Protein AF-A0A552IQ07-F1 (afdb_monomer_lite)

Organism: NCBI:txid2486266

InterPro domains:
  IPR013424 PEP-CTERM protein-sorting domain [TIGR02595] (492-516)

pLDDT: mean 76.11, std 22.22, range [27.02, 98.38]

Foldseek 3Di:
DDDDDDDDDDDPPDDDDDDDDDDDDDDDDDDDDDDPDDPPPPPDPDAFADADFDDDDPPTAQQAEQAQKDWDDDPDPWIKMKGKVVSHKDWPQDPVVLVVVQVLQCPALQNCCVVVVHPGFAEAEDHGRLFHWYKHWNYKHKDDQPDFAPVVQCPPPQAHDNTDHQWTWIKTKIWIGGDCPDPPHPPPRDRLQQKFKWKWKWKLQPPPDDGRRTDTDIQDDPPDNQDSGNVVHHRDDSTIDIDIDIDNCRLAKMWMKMKMWIWGDPDRSYIYTYMIIIITMIMFIDDPFPDLPDDDDDPDPPDDQDWWFWWAAACLAVTWVVSQGETARRFCQKAFAHHTATASTHQHDLFRCRQLCDCGPRSTNPRPQSVRQWDFDQFKIKGKMAHQHADWFKKWKWKFKPPVLPSYSPDPVRTQGTDIDTDHHGMDIDMDGRRHGCQDASIKMKIKIFTQWPDSPDDNGHFTFHPVFDDPVCVVVVNGGGGIDMYMGGRHDDCVDPVVVVSPDPDDDPDDDDDD

Radius of gyration: 29.79 Å; chains: 1; bounding box: 75×78×84 Å

Structure (mmCIF, N/CA/C/O backbone):
data_AF-A0A552IQ07-F1
#
_entry.id   AF-A0A552IQ07-F1
#
loop_
_atom_site.group_PDB
_atom_site.id
_atom_site.type_symbol
_atom_site.label_atom_id
_atom_site.label_alt_id
_atom_site.label_comp_id
_atom_site.label_asym_id
_atom_site.label_entity_id
_atom_site.label_seq_id
_atom_site.pdbx_PDB_ins_code
_atom_site.Cartn_x
_atom_site.Cartn_y
_atom_site.Cartn_z
_atom_site.occupancy
_atom_site.B_iso_or_equiv
_atom_site.auth_seq_id
_atom_site.auth_comp_id
_atom_site.auth_asym_id
_atom_site.auth_atom_id
_atom_site.pdbx_PDB_model_num
ATOM 1 N N . MET A 1 1 ? 12.935 58.827 24.937 1.00 32.72 1 MET A N 1
ATOM 2 C CA . MET A 1 1 ? 11.536 58.660 25.375 1.00 32.72 1 MET A CA 1
ATOM 3 C C . MET A 1 1 ? 10.709 58.461 24.110 1.00 32.72 1 MET A C 1
ATOM 5 O O . MET A 1 1 ? 10.345 59.437 23.478 1.00 32.72 1 MET A O 1
ATOM 9 N N . CYS A 1 2 ? 10.569 57.216 23.646 1.00 27.61 2 CYS A N 1
ATOM 10 C CA . CYS A 1 2 ? 9.695 56.891 22.514 1.00 27.61 2 CYS A CA 1
ATOM 11 C C . CYS A 1 2 ? 8.330 56.528 23.091 1.00 27.61 2 CYS A C 1
ATOM 13 O O . CYS A 1 2 ? 8.239 55.606 23.900 1.00 27.61 2 CYS A O 1
ATOM 15 N N . ILE A 1 3 ? 7.301 57.284 22.721 1.00 29.83 3 ILE A N 1
ATOM 16 C CA . ILE A 1 3 ? 5.913 56.941 23.019 1.00 29.83 3 ILE A CA 1
ATOM 17 C C . ILE A 1 3 ? 5.473 56.007 21.893 1.00 29.83 3 ILE A C 1
ATOM 19 O O . ILE A 1 3 ? 5.335 56.437 20.752 1.00 29.83 3 ILE A O 1
ATOM 23 N N . LEU A 1 4 ? 5.318 54.721 22.203 1.00 30.72 4 LEU A N 1
ATOM 24 C CA . LEU A 1 4 ? 4.673 53.772 21.304 1.00 30.72 4 LEU A CA 1
ATOM 25 C C . LEU A 1 4 ? 3.163 54.031 21.407 1.00 30.72 4 LEU A C 1
ATOM 27 O O . LEU A 1 4 ? 2.550 53.707 22.423 1.00 30.72 4 LEU A O 1
ATOM 31 N N . ALA A 1 5 ? 2.574 54.683 20.407 1.00 28.98 5 ALA A N 1
ATOM 32 C CA . ALA A 1 5 ? 1.125 54.810 20.323 1.00 28.98 5 ALA A CA 1
ATOM 33 C C . ALA A 1 5 ? 0.562 53.484 19.794 1.00 28.98 5 ALA A C 1
ATOM 35 O O . ALA A 1 5 ? 0.696 53.181 18.613 1.00 28.98 5 ALA A O 1
ATOM 36 N N . VAL A 1 6 ? -0.022 52.677 20.680 1.00 35.34 6 VAL A N 1
ATOM 37 C CA . VAL A 1 6 ? -0.762 51.468 20.301 1.00 35.34 6 VAL A CA 1
ATOM 38 C C . VAL A 1 6 ? -2.246 51.814 20.316 1.00 35.34 6 VAL A C 1
ATOM 40 O O . VAL A 1 6 ? -2.806 52.115 21.369 1.00 35.34 6 VAL A O 1
ATOM 43 N N . THR A 1 7 ? -2.879 51.818 19.147 1.00 31.58 7 THR A N 1
ATOM 44 C CA . THR A 1 7 ? -4.328 51.999 19.018 1.00 31.58 7 THR A CA 1
ATOM 45 C C . THR A 1 7 ? -4.996 50.629 19.090 1.00 31.58 7 THR A C 1
ATOM 47 O O . THR A 1 7 ? -4.748 49.781 18.239 1.00 31.58 7 THR A O 1
ATOM 50 N N . PHE A 1 8 ? -5.840 50.407 20.098 1.00 34.91 8 PHE A N 1
ATOM 51 C CA . PHE A 1 8 ? -6.663 49.202 20.212 1.00 34.91 8 PHE A CA 1
ATOM 52 C C . PHE A 1 8 ? -8.088 49.512 19.744 1.00 34.91 8 PHE A C 1
ATOM 54 O O . PHE A 1 8 ? -8.695 50.472 20.216 1.00 34.91 8 PHE A O 1
ATOM 61 N N . LEU A 1 9 ? -8.636 48.689 18.850 1.00 32.34 9 LEU A N 1
ATOM 62 C CA . LEU A 1 9 ? -10.079 48.600 18.631 1.00 32.34 9 LEU A CA 1
ATOM 63 C C . LEU A 1 9 ? -10.600 47.501 19.562 1.00 32.34 9 LEU A C 1
ATOM 65 O O . LEU A 1 9 ? -10.247 46.337 19.397 1.00 32.34 9 LEU A O 1
ATOM 69 N N . ILE A 1 10 ? -11.371 47.885 20.579 1.00 37.16 10 ILE A N 1
ATOM 70 C CA . ILE A 1 10 ? -11.982 46.962 21.543 1.00 37.16 10 ILE A CA 1
ATOM 71 C C . ILE A 1 10 ? -13.468 46.858 21.196 1.00 37.16 10 ILE A C 1
ATOM 73 O O . ILE A 1 10 ? -14.165 47.874 21.193 1.00 37.16 10 ILE A O 1
ATOM 77 N N . ASP A 1 11 ? -13.942 45.646 20.908 1.00 35.28 11 ASP A N 1
ATOM 78 C CA . ASP A 1 11 ? -15.372 45.349 20.814 1.00 35.28 11 ASP A CA 1
ATOM 79 C C . ASP A 1 11 ? -16.001 45.352 22.220 1.00 35.28 11 ASP A C 1
ATOM 81 O O . ASP A 1 11 ? -15.389 44.932 23.206 1.00 35.28 11 ASP A O 1
ATOM 85 N N . LYS A 1 12 ? -17.214 45.889 22.341 1.00 35.22 12 LYS A N 1
ATOM 86 C CA . LYS A 1 12 ? -17.785 46.423 23.588 1.00 35.22 12 LYS A CA 1
ATOM 87 C C . LYS A 1 12 ? -18.258 45.357 24.594 1.00 35.22 12 LYS A C 1
ATOM 89 O O . LYS A 1 12 ? -18.809 45.732 25.627 1.00 35.22 12 LYS A O 1
ATOM 94 N N . GLU A 1 13 ? -18.034 44.064 24.341 1.00 43.75 13 GLU A N 1
ATOM 95 C CA . GLU A 1 13 ? -18.565 42.964 25.171 1.00 43.75 13 GLU A CA 1
ATOM 96 C C . GLU A 1 13 ? -17.527 42.040 25.841 1.00 43.75 13 GLU A C 1
ATOM 98 O O . GLU A 1 13 ? -17.899 41.161 26.621 1.00 43.75 13 GLU A O 1
ATOM 103 N N . SER A 1 14 ? -16.221 42.238 25.653 1.00 41.25 14 SER A N 1
ATOM 104 C CA . SER A 1 14 ? -15.216 41.415 26.349 1.00 41.25 14 SER A CA 1
ATOM 105 C C . SER A 1 14 ? -14.853 41.965 27.741 1.00 41.25 14 SER A C 1
ATOM 107 O O . SER A 1 14 ? -14.457 43.124 27.878 1.00 41.25 14 SER A O 1
ATOM 109 N N . LYS A 1 15 ? -14.955 41.121 28.783 1.00 39.09 15 LYS A N 1
ATOM 110 C CA . LYS A 1 15 ? -14.536 41.417 30.174 1.00 39.09 15 LYS A CA 1
ATOM 111 C C . LYS A 1 15 ? -13.058 41.861 30.250 1.00 39.09 15 LYS A C 1
ATOM 113 O O . LYS A 1 15 ? -12.244 41.354 29.480 1.00 39.09 15 LYS A O 1
ATOM 118 N N . PRO A 1 16 ? -12.674 42.743 31.197 1.00 37.66 16 PRO A N 1
ATOM 119 C CA . PRO A 1 16 ? -11.313 43.274 31.269 1.00 37.66 16 PRO A CA 1
ATOM 120 C C . PRO A 1 16 ? -10.296 42.195 31.668 1.00 37.66 16 PRO A C 1
ATOM 122 O O . PRO A 1 16 ? -10.476 41.502 32.669 1.00 37.66 16 PRO A O 1
ATOM 125 N N . MET A 1 17 ? -9.206 42.088 30.904 1.00 34.00 17 MET A N 1
ATOM 126 C CA . MET A 1 17 ? -8.051 41.239 31.206 1.00 34.00 17 MET A CA 1
ATOM 127 C C . MET A 1 17 ? -6.859 42.112 31.628 1.00 34.00 17 MET A C 1
ATOM 129 O O . MET A 1 17 ? -6.543 43.105 30.973 1.00 34.00 17 MET A O 1
ATOM 133 N N . THR A 1 18 ? -6.186 41.742 32.720 1.00 30.89 18 THR A N 1
ATOM 134 C CA . THR A 1 18 ? -4.970 42.412 33.208 1.00 30.89 18 THR A CA 1
ATOM 135 C C . THR A 1 18 ? -3.753 41.917 32.428 1.00 30.89 18 THR A C 1
ATOM 137 O O . THR A 1 18 ? -3.401 40.744 32.519 1.00 30.89 18 THR A O 1
ATOM 140 N N . ILE A 1 19 ? -3.081 42.805 31.692 1.00 32.03 19 ILE A N 1
ATOM 141 C CA . ILE A 1 19 ? -1.828 42.494 30.987 1.00 32.03 19 ILE A CA 1
ATOM 142 C C . ILE A 1 19 ? -0.646 42.902 31.875 1.00 32.03 19 ILE A C 1
ATOM 144 O O . ILE A 1 19 ? -0.497 44.075 32.215 1.00 32.03 19 ILE A O 1
ATOM 148 N N . ALA A 1 20 ? 0.219 41.950 32.228 1.00 27.59 20 ALA A N 1
ATOM 149 C CA . ALA A 1 20 ? 1.513 42.235 32.843 1.00 27.59 20 ALA A CA 1
ATOM 150 C C . ALA A 1 20 ? 2.586 42.354 31.750 1.00 27.59 20 ALA A C 1
ATOM 152 O O . ALA A 1 20 ? 2.788 41.418 30.979 1.00 27.59 20 ALA A O 1
ATOM 153 N N . TYR A 1 21 ? 3.301 43.480 31.687 1.00 35.28 21 TYR A N 1
ATOM 154 C CA . TYR A 1 21 ? 4.472 43.633 30.819 1.00 35.28 21 TYR A CA 1
ATOM 155 C C . TYR A 1 21 ? 5.764 43.609 31.646 1.00 35.28 21 TYR A C 1
ATOM 157 O O . TYR A 1 21 ? 5.834 44.161 32.743 1.00 35.28 21 TYR A O 1
ATOM 165 N N . LYS A 1 22 ? 6.811 42.975 31.106 1.00 27.02 22 LYS A N 1
ATOM 166 C CA . LYS A 1 22 ? 8.161 42.945 31.686 1.00 27.02 22 LYS A CA 1
ATOM 167 C C . LYS A 1 22 ? 9.084 43.781 30.800 1.00 27.02 22 LYS A C 1
ATOM 169 O O . LYS A 1 22 ? 9.313 43.444 29.643 1.00 27.02 22 LYS A O 1
ATOM 174 N N . THR A 1 23 ? 9.588 44.897 31.319 1.00 29.31 23 THR A N 1
ATOM 175 C CA . THR A 1 23 ? 10.408 45.849 30.555 1.00 29.31 23 THR A CA 1
ATOM 176 C C . THR A 1 23 ? 11.809 45.284 30.297 1.00 29.31 23 THR A C 1
ATOM 178 O O . THR A 1 23 ? 12.608 45.154 31.224 1.00 29.31 23 THR A O 1
ATOM 181 N N . LEU A 1 24 ? 12.145 44.979 29.042 1.00 28.70 24 LEU A N 1
ATOM 182 C CA . LEU A 1 24 ? 13.515 44.665 28.619 1.00 28.70 24 LEU A CA 1
ATOM 183 C C . LEU A 1 24 ? 14.276 45.972 28.340 1.00 28.70 24 LEU A C 1
ATOM 185 O O . LEU A 1 24 ? 13.988 46.680 27.379 1.00 28.70 24 LEU A O 1
ATOM 189 N N . LYS A 1 25 ? 15.258 46.312 29.185 1.00 31.80 25 LYS A N 1
ATOM 190 C CA . LYS A 1 25 ? 16.217 47.401 28.926 1.00 31.80 25 LYS A CA 1
ATOM 191 C C . LYS A 1 25 ? 17.410 46.856 28.138 1.00 31.80 25 LYS A C 1
ATOM 193 O O . LYS A 1 25 ? 18.307 46.271 28.736 1.00 31.80 25 LYS A O 1
ATOM 198 N N . LYS A 1 26 ? 17.468 47.112 26.831 1.00 33.06 26 LYS A N 1
ATOM 199 C CA . LYS A 1 26 ? 18.729 47.189 26.074 1.00 33.06 26 LYS A CA 1
ATOM 200 C C . LYS A 1 26 ? 18.587 48.215 24.950 1.00 33.06 26 LYS A C 1
ATOM 202 O O . LYS A 1 26 ? 17.595 48.234 24.234 1.00 33.06 26 LYS A O 1
ATOM 207 N N . SER A 1 27 ? 19.562 49.113 24.876 1.00 37.22 27 SER A N 1
ATOM 208 C CA . SER A 1 27 ? 19.658 50.238 23.946 1.00 37.22 27 SER A CA 1
ATOM 209 C C . SER A 1 27 ? 20.034 49.772 22.538 1.00 37.22 27 SER A C 1
ATOM 211 O O . SER A 1 27 ? 21.101 49.185 22.371 1.00 37.22 27 SER A O 1
ATOM 213 N N . LEU A 1 28 ? 19.208 50.088 21.540 1.00 36.91 28 LEU A N 1
ATOM 214 C CA . LEU A 1 28 ? 19.506 49.942 20.110 1.00 36.91 28 LEU A CA 1
ATOM 215 C C . LEU A 1 28 ? 19.102 51.234 19.362 1.00 36.91 28 LEU A C 1
ATOM 217 O O . LEU A 1 28 ? 18.222 51.954 19.846 1.00 36.91 28 LEU A O 1
ATOM 221 N N . PRO A 1 29 ? 19.787 51.578 18.253 1.00 35.22 29 PRO A N 1
ATOM 222 C CA . PRO A 1 29 ? 19.726 52.892 17.615 1.00 35.22 29 PRO A CA 1
ATOM 223 C C . PRO A 1 29 ? 18.413 53.150 16.859 1.00 35.22 29 PRO A C 1
ATOM 225 O O . PRO A 1 29 ? 17.689 52.240 16.469 1.00 35.22 29 PRO A O 1
ATOM 228 N N . ILE A 1 30 ? 18.123 54.440 16.696 1.00 38.44 30 ILE A N 1
ATOM 229 C CA . ILE A 1 30 ? 16.862 55.025 16.233 1.00 38.44 30 ILE A CA 1
ATOM 230 C C . ILE A 1 30 ? 16.618 54.698 14.751 1.00 38.44 30 ILE A C 1
ATOM 232 O O . ILE A 1 30 ? 17.339 55.180 13.883 1.00 38.44 30 ILE A O 1
ATOM 236 N N . GLY A 1 31 ? 15.559 53.938 14.472 1.00 34.62 31 GLY A N 1
ATOM 237 C CA . GLY A 1 31 ? 14.971 53.752 13.145 1.00 34.62 31 GLY A CA 1
ATOM 238 C C . GLY A 1 31 ? 13.458 53.585 13.289 1.00 34.62 31 GLY A C 1
ATOM 239 O O . GLY A 1 31 ? 12.999 52.818 14.134 1.00 34.62 31 GLY A O 1
ATOM 240 N N . VAL A 1 32 ? 12.673 54.349 12.527 1.00 34.47 32 VAL A N 1
ATOM 241 C CA . VAL A 1 32 ? 11.205 54.280 12.560 1.00 34.47 32 VAL A CA 1
ATOM 242 C C . VAL A 1 32 ? 10.762 53.081 11.722 1.00 34.47 32 VAL A C 1
ATOM 244 O O . VAL A 1 32 ? 10.763 53.152 10.499 1.00 34.47 32 VAL A O 1
ATOM 247 N N . PHE A 1 33 ? 10.374 51.987 12.374 1.00 32.91 33 PHE A N 1
ATOM 248 C CA . PHE A 1 33 ? 9.662 50.878 11.738 1.00 32.91 33 PHE A CA 1
ATOM 249 C C . PHE A 1 33 ? 8.182 50.967 12.127 1.00 32.91 33 PHE A C 1
ATOM 251 O O . PHE A 1 33 ? 7.841 50.807 13.297 1.00 32.91 33 PHE A O 1
ATOM 258 N N . SER A 1 34 ? 7.296 51.228 11.162 1.00 30.00 34 SER A N 1
ATOM 259 C CA . SER A 1 34 ? 5.874 50.898 11.321 1.00 30.00 34 SER A CA 1
ATOM 260 C C . SER A 1 34 ? 5.690 49.446 10.905 1.00 30.00 34 SER A C 1
ATOM 262 O O . SER A 1 34 ? 5.781 49.129 9.724 1.00 30.00 34 SER A O 1
ATOM 264 N N . ALA A 1 35 ? 5.461 48.564 11.875 1.00 29.75 35 ALA A N 1
ATOM 265 C CA . ALA A 1 35 ? 4.990 47.211 11.623 1.00 29.75 35 ALA A CA 1
ATOM 266 C C . ALA A 1 35 ? 3.492 47.172 11.944 1.00 29.75 35 ALA A C 1
ATOM 268 O O . ALA A 1 35 ? 3.100 47.287 13.106 1.00 29.75 35 ALA A O 1
ATOM 269 N N . THR A 1 36 ? 2.651 47.034 10.921 1.00 31.41 36 THR A N 1
ATOM 270 C CA . THR A 1 36 ? 1.227 46.746 11.115 1.00 31.41 36 THR A CA 1
ATOM 271 C C . THR A 1 36 ? 1.106 45.269 11.476 1.00 31.41 36 THR A C 1
ATOM 273 O O . THR A 1 36 ? 1.220 44.402 10.615 1.00 31.41 36 THR A O 1
ATOM 276 N N . PHE A 1 37 ? 0.932 44.977 12.764 1.00 29.58 37 PHE A N 1
ATOM 277 C CA . PHE A 1 37 ? 0.734 43.619 13.261 1.00 29.58 37 PHE A CA 1
ATOM 278 C C . PHE A 1 37 ? -0.769 43.319 13.286 1.00 29.58 37 PHE A C 1
ATOM 280 O O . PHE A 1 37 ? -1.488 43.773 14.176 1.00 29.58 37 PHE A O 1
ATOM 287 N N . LEU A 1 38 ? -1.260 42.598 12.277 1.00 27.11 38 LEU A N 1
ATOM 288 C CA . LEU A 1 38 ? -2.624 42.079 12.270 1.00 27.11 38 LEU A CA 1
ATOM 289 C C . LEU A 1 38 ? -2.636 40.774 13.076 1.00 27.11 38 LEU A C 1
ATOM 291 O O . LEU A 1 38 ? -2.239 39.728 12.571 1.00 27.11 38 LEU A O 1
ATOM 295 N N . VAL A 1 39 ? -3.079 40.825 14.333 1.00 31.03 39 VAL A N 1
ATOM 296 C CA . VAL A 1 39 ? -3.435 39.601 15.063 1.00 31.03 39 VAL A CA 1
ATOM 297 C C . VAL A 1 39 ? -4.875 39.272 14.705 1.00 31.03 39 VAL A C 1
ATOM 299 O O . VAL A 1 39 ? -5.807 39.830 15.278 1.00 31.03 39 VAL A O 1
ATOM 302 N N . ALA A 1 40 ? -5.066 38.366 13.750 1.00 27.92 40 ALA A N 1
ATOM 303 C CA . ALA A 1 40 ? -6.323 37.641 13.663 1.00 27.92 40 ALA A CA 1
ATOM 304 C C . ALA A 1 40 ? -6.370 36.686 14.865 1.00 27.92 40 ALA A C 1
ATOM 306 O O . ALA A 1 40 ? -5.793 35.602 14.833 1.00 27.92 40 ALA A O 1
ATOM 307 N N . LEU A 1 41 ? -7.006 37.107 15.960 1.00 31.27 41 LEU A N 1
ATOM 308 C CA . LEU A 1 41 ? -7.413 36.184 17.015 1.00 31.27 41 LEU A CA 1
ATOM 309 C C . LEU A 1 41 ? -8.599 35.393 16.465 1.00 31.27 41 LEU A C 1
ATOM 311 O O . LEU A 1 41 ? -9.749 35.801 16.610 1.00 31.27 41 LEU A O 1
ATOM 315 N N . THR A 1 42 ? -8.321 34.277 15.792 1.00 32.84 42 THR A N 1
ATOM 316 C CA . THR A 1 42 ? -9.354 33.273 15.568 1.00 32.84 42 THR A CA 1
ATOM 317 C C . THR A 1 42 ? -9.729 32.732 16.943 1.00 32.84 42 THR A C 1
ATOM 319 O O . THR A 1 42 ? -8.953 32.065 17.624 1.00 32.84 42 THR A O 1
ATOM 322 N N . SER A 1 43 ? -10.930 33.051 17.411 1.00 39.44 43 SER A N 1
ATOM 323 C CA . SER A 1 43 ? -11.529 32.337 18.529 1.00 39.44 43 SER A CA 1
ATOM 324 C C . SER A 1 43 ? -11.938 30.947 18.040 1.00 39.44 43 SER A C 1
ATOM 326 O O . SER A 1 43 ? -13.115 30.691 17.800 1.00 39.44 43 SER A O 1
ATOM 328 N N . GLN A 1 44 ? -10.975 30.052 17.839 1.00 34.91 44 GLN A N 1
ATOM 329 C CA . GLN A 1 44 ? -11.269 28.630 17.750 1.00 34.91 44 GLN A CA 1
ATOM 330 C C . GLN A 1 44 ? -10.790 27.950 19.029 1.00 34.91 44 GLN A C 1
ATOM 332 O O . GLN A 1 44 ? -9.590 27.776 19.218 1.00 34.91 44 GLN A O 1
ATOM 337 N N . PRO A 1 45 ? -11.694 27.493 19.906 1.00 39.38 45 PRO A N 1
ATOM 338 C CA . PRO A 1 45 ? -11.427 26.299 20.677 1.00 39.38 45 PRO A CA 1
ATOM 339 C C . PRO A 1 45 ? -11.727 25.088 19.777 1.00 39.38 45 PRO A C 1
ATOM 341 O O . PRO A 1 45 ? -12.734 24.412 19.972 1.00 39.38 45 PRO A O 1
ATOM 344 N N . SER A 1 46 ? -10.897 24.821 18.764 1.00 38.66 46 SER A N 1
ATOM 345 C CA . SER A 1 46 ? -10.967 23.551 18.032 1.00 38.66 46 SER A CA 1
ATOM 346 C C . SER A 1 46 ? -10.210 22.505 18.844 1.00 38.66 46 SER A C 1
ATOM 348 O O . SER A 1 46 ? -8.983 22.507 18.912 1.00 38.66 46 SER A O 1
ATOM 350 N N . SER A 1 47 ? -10.932 21.636 19.532 1.00 40.38 47 SER A N 1
ATOM 351 C CA . SER A 1 47 ? -10.359 20.388 20.045 1.00 40.38 47 SER A CA 1
ATOM 352 C C . SER A 1 47 ? -11.461 19.346 19.996 1.00 40.38 47 SER A C 1
ATOM 354 O O . SER A 1 47 ? -12.138 19.100 20.988 1.00 40.38 47 SER A O 1
ATOM 356 N N . ALA A 1 48 ? -11.761 18.907 18.775 1.00 50.41 48 ALA A N 1
ATOM 357 C CA . ALA A 1 48 ? -11.504 17.550 18.307 1.00 50.41 48 ALA A CA 1
ATOM 358 C C . ALA A 1 48 ? -11.045 16.504 19.324 1.00 50.41 48 ALA A C 1
ATOM 360 O O . ALA A 1 48 ? -10.238 16.819 20.202 1.00 50.41 48 ALA A O 1
ATOM 361 N N . PHE A 1 49 ? -11.387 15.234 19.084 1.00 48.12 49 PHE A N 1
ATOM 362 C CA . PHE A 1 49 ? -10.520 14.141 19.515 1.00 48.12 49 PHE A CA 1
ATOM 363 C C . PHE A 1 49 ? -9.080 14.433 19.075 1.00 48.12 49 PHE A C 1
ATOM 365 O O . PHE A 1 49 ? -8.787 14.543 17.881 1.00 48.12 49 PHE A O 1
ATOM 372 N N . THR A 1 50 ? -8.181 14.586 20.039 1.00 51.75 50 THR A N 1
ATOM 373 C CA . THR A 1 50 ? -6.751 14.714 19.787 1.00 51.75 50 THR A CA 1
ATOM 374 C C . THR A 1 50 ? -6.152 13.317 19.801 1.00 51.75 50 THR A C 1
ATOM 376 O O . THR A 1 50 ? -6.384 12.541 20.719 1.00 51.75 50 THR A O 1
ATOM 379 N N . VAL A 1 51 ? -5.370 12.951 18.791 1.00 49.53 51 VAL A N 1
ATOM 380 C CA . VAL A 1 51 ? -4.406 11.864 18.987 1.00 49.53 51 VAL A CA 1
ATOM 381 C C . VAL A 1 51 ? -3.205 12.536 19.637 1.00 49.53 51 VAL A C 1
ATOM 383 O O . VAL A 1 51 ? -2.455 13.248 18.968 1.00 49.53 51 VAL A O 1
ATOM 386 N N . GLU A 1 52 ? -3.092 12.446 20.963 1.00 46.62 52 GLU A N 1
ATOM 387 C CA . GLU A 1 52 ? -1.937 13.011 21.657 1.00 46.62 52 GLU A CA 1
ATOM 388 C C . GLU A 1 52 ? -0.757 12.066 21.479 1.00 46.62 52 GLU A C 1
ATOM 390 O O . GLU A 1 52 ? -0.619 11.053 22.164 1.00 46.62 52 GLU A O 1
ATOM 395 N N . PHE A 1 53 ? 0.118 12.434 20.550 1.00 45.66 53 PHE A N 1
ATOM 396 C CA . PHE A 1 53 ? 1.490 11.968 20.561 1.00 45.66 53 PHE A CA 1
ATOM 397 C C . PHE A 1 53 ? 2.249 12.855 21.572 1.00 45.66 53 PHE A C 1
ATOM 399 O O . PHE A 1 53 ? 2.218 14.082 21.438 1.00 45.66 53 PHE A O 1
ATOM 406 N N . PRO A 1 54 ? 2.915 12.292 22.596 1.00 36.59 54 PRO A N 1
ATOM 407 C CA . PRO A 1 54 ? 3.731 13.046 23.522 1.00 36.59 54 PRO A CA 1
ATOM 408 C C . PRO A 1 54 ? 4.768 13.856 22.742 1.00 36.59 54 PRO A C 1
ATOM 410 O O . PRO A 1 54 ? 5.563 13.339 21.955 1.00 36.59 54 PRO A O 1
ATOM 413 N N . VAL A 1 55 ? 4.743 15.160 22.983 1.00 34.56 55 VAL A N 1
ATOM 414 C CA . VAL A 1 55 ? 5.757 16.106 22.534 1.00 34.56 55 VAL A CA 1
ATOM 415 C C . VAL A 1 55 ? 7.012 15.949 23.396 1.00 34.56 55 VAL A C 1
ATOM 417 O O . VAL A 1 55 ? 6.999 16.361 24.548 1.00 34.56 55 VAL A O 1
ATOM 420 N N . ASN A 1 56 ? 8.064 15.384 22.784 1.00 34.81 56 ASN A N 1
ATOM 421 C CA . ASN A 1 56 ? 9.519 15.468 23.047 1.00 34.81 56 ASN A CA 1
ATOM 422 C C . ASN A 1 56 ? 10.082 15.316 24.495 1.00 34.81 56 ASN A C 1
ATOM 424 O O . ASN A 1 56 ? 9.510 15.824 25.453 1.00 34.81 56 ASN A O 1
ATOM 428 N N . PRO A 1 57 ? 11.287 14.715 24.679 1.00 44.28 57 PRO A N 1
ATOM 429 C CA . PRO A 1 57 ? 12.328 14.491 23.678 1.00 44.28 57 PRO A CA 1
ATOM 430 C C . PRO A 1 57 ? 12.460 13.012 23.276 1.00 44.28 57 PRO A C 1
ATOM 432 O O . PRO A 1 57 ? 13.483 12.388 23.536 1.00 44.28 57 PRO A O 1
ATOM 435 N N . VAL A 1 58 ? 11.427 12.438 22.659 1.00 39.22 58 VAL A N 1
ATOM 436 C CA . VAL A 1 58 ? 11.497 11.178 21.901 1.00 39.22 58 VAL A CA 1
ATOM 437 C C . VAL A 1 58 ? 10.549 11.339 20.705 1.00 39.22 58 VAL A C 1
ATOM 439 O O . VAL A 1 58 ? 9.468 11.905 20.900 1.00 39.22 58 VAL A O 1
ATOM 442 N N . PRO A 1 59 ? 10.897 10.914 19.476 1.00 39.72 59 PRO A N 1
ATOM 443 C CA . PRO A 1 59 ? 10.012 11.098 18.334 1.00 39.72 59 PRO A CA 1
ATOM 444 C C . PRO A 1 59 ? 8.755 10.209 18.459 1.00 39.72 59 PRO A C 1
ATOM 446 O O . PRO A 1 59 ? 8.803 9.014 18.217 1.00 39.72 59 PRO A O 1
ATOM 449 N N . ILE A 1 60 ? 7.652 10.840 18.878 1.00 39.47 60 ILE A N 1
ATOM 450 C CA . ILE A 1 60 ? 6.247 10.672 18.451 1.00 39.47 60 ILE A CA 1
ATOM 451 C C . ILE A 1 60 ? 5.552 9.310 18.723 1.00 39.47 60 ILE A C 1
ATOM 453 O O . ILE A 1 60 ? 5.212 8.548 17.829 1.00 39.47 60 ILE A O 1
ATOM 457 N N . GLY A 1 61 ? 5.203 9.099 19.996 1.00 44.97 61 GLY A N 1
ATOM 458 C CA . GLY A 1 61 ? 3.856 8.719 20.451 1.00 44.97 61 GLY A CA 1
ATOM 459 C C . GLY A 1 61 ? 3.283 7.329 20.362 1.00 44.97 61 GLY A C 1
ATOM 460 O O . GLY A 1 61 ? 2.072 7.192 20.272 1.00 44.97 61 GLY A O 1
ATOM 461 N N . ALA A 1 62 ? 4.116 6.342 20.654 1.00 52.56 62 ALA A N 1
ATOM 462 C CA . ALA A 1 62 ? 3.691 5.317 21.595 1.00 52.56 62 ALA A CA 1
ATOM 463 C C . ALA A 1 62 ? 4.214 5.658 23.003 1.00 52.56 62 ALA A C 1
ATOM 465 O O . ALA A 1 62 ? 5.388 6.005 23.144 1.00 52.56 62 ALA A O 1
ATOM 466 N N . PHE A 1 63 ? 3.384 5.560 24.046 1.00 56.56 63 PHE A N 1
ATOM 467 C CA . PHE A 1 63 ? 3.817 5.848 25.426 1.00 56.56 63 PHE A CA 1
ATOM 468 C C . PHE A 1 63 ? 4.905 4.888 25.923 1.00 56.56 63 PHE A C 1
ATOM 470 O O . PHE A 1 63 ? 5.738 5.287 26.735 1.00 56.56 63 PHE A O 1
ATOM 477 N N . ASN A 1 64 ? 4.910 3.647 25.427 1.00 69.56 64 ASN A N 1
ATOM 478 C CA . ASN A 1 64 ? 5.840 2.609 25.862 1.00 69.56 64 ASN A CA 1
ATOM 479 C C . ASN A 1 64 ? 6.796 2.170 24.749 1.00 69.56 64 ASN A C 1
ATOM 481 O O . ASN A 1 64 ? 8.002 2.093 24.985 1.00 69.56 64 ASN A O 1
ATOM 485 N N . LYS A 1 65 ? 6.287 1.867 23.545 1.00 79.31 65 LYS A N 1
ATOM 486 C CA . LYS A 1 65 ? 7.127 1.350 22.455 1.00 79.31 65 LYS A CA 1
ATOM 487 C C . LYS A 1 65 ? 6.627 1.734 21.070 1.00 79.31 65 LYS A C 1
ATOM 489 O O . LYS A 1 65 ? 5.530 1.343 20.672 1.00 79.31 65 LYS A O 1
ATOM 494 N N . TRP A 1 66 ? 7.486 2.428 20.331 1.00 85.19 66 TRP A N 1
ATOM 495 C CA . TRP A 1 66 ? 7.297 2.746 18.922 1.00 85.19 66 TRP A CA 1
ATOM 496 C C . TRP A 1 66 ? 8.491 2.245 18.120 1.00 85.19 66 TRP A C 1
ATOM 498 O O . TRP A 1 66 ? 9.632 2.580 18.439 1.00 85.19 66 TRP A O 1
ATOM 508 N N . VAL A 1 67 ? 8.226 1.413 17.116 1.00 84.12 67 VAL A N 1
ATOM 509 C CA . VAL A 1 67 ? 9.241 0.935 16.169 1.00 84.12 67 VAL A CA 1
ATOM 510 C C . VAL A 1 67 ? 8.595 0.954 14.786 1.00 84.12 67 VAL A C 1
ATOM 512 O O . VAL A 1 67 ? 7.858 0.025 14.461 1.00 84.12 67 VAL A O 1
ATOM 515 N N . PRO A 1 68 ? 8.791 2.021 13.994 1.00 79.56 68 PRO A N 1
ATOM 516 C CA . PRO A 1 68 ? 8.113 2.179 12.710 1.00 79.56 68 PRO A CA 1
ATOM 517 C C . PRO A 1 68 ? 8.625 1.214 11.644 1.00 79.56 68 PRO A C 1
ATOM 519 O O . PRO A 1 68 ? 7.955 1.036 10.637 1.00 79.56 68 PRO A O 1
ATOM 522 N N . GLN A 1 69 ? 9.796 0.614 11.863 1.00 86.31 69 GLN A N 1
ATOM 523 C CA . GLN A 1 69 ? 10.454 -0.250 10.902 1.00 86.31 69 GLN A CA 1
ATOM 524 C C . GLN A 1 69 ? 11.239 -1.357 11.609 1.00 86.31 69 GLN A C 1
ATOM 526 O O . GLN A 1 69 ? 11.964 -1.082 12.566 1.00 86.31 69 GLN A O 1
ATOM 531 N N . GLU A 1 70 ? 11.150 -2.583 11.104 1.00 90.88 70 GLU A N 1
ATOM 532 C CA . GLU A 1 70 ? 12.000 -3.707 11.505 1.00 90.88 70 GLU A CA 1
ATOM 533 C C . GLU A 1 70 ? 12.658 -4.343 10.279 1.00 90.88 70 GLU A C 1
ATOM 535 O O . GLU A 1 70 ? 11.994 -4.635 9.288 1.00 90.88 70 GLU A O 1
ATOM 540 N N . LEU A 1 71 ? 13.962 -4.604 10.363 1.00 87.75 71 LEU A N 1
ATOM 541 C CA . LEU A 1 71 ? 14.723 -5.265 9.302 1.00 87.75 71 LEU A CA 1
ATOM 542 C C . LEU A 1 71 ? 14.904 -6.750 9.617 1.00 87.75 71 LEU A C 1
ATOM 544 O O . LEU A 1 71 ? 15.149 -7.139 10.763 1.00 87.75 71 LEU A O 1
ATOM 548 N N . TYR A 1 72 ? 14.849 -7.591 8.591 1.00 88.19 72 TYR A N 1
ATOM 549 C CA . TYR A 1 72 ? 15.144 -9.015 8.706 1.00 88.19 72 TYR A CA 1
ATOM 550 C C . TYR A 1 72 ? 15.765 -9.568 7.429 1.00 88.19 72 TYR A C 1
ATOM 552 O O . TYR A 1 72 ? 15.800 -8.916 6.397 1.00 88.19 72 TYR A O 1
ATOM 560 N N . THR A 1 73 ? 16.307 -10.777 7.507 1.00 81.44 73 THR A N 1
ATOM 561 C CA . THR A 1 73 ? 16.872 -11.481 6.354 1.00 81.44 73 THR A CA 1
ATOM 562 C C . THR A 1 73 ? 16.247 -12.858 6.259 1.00 81.44 73 THR A C 1
ATOM 564 O O . THR A 1 73 ? 15.987 -13.508 7.276 1.00 81.44 73 THR A O 1
ATOM 567 N N . LEU A 1 74 ? 16.008 -13.300 5.031 1.00 76.50 74 LEU A N 1
ATOM 568 C CA . LEU A 1 74 ? 15.595 -14.660 4.709 1.00 76.50 74 LEU A CA 1
ATOM 569 C C . LEU A 1 74 ? 16.654 -15.243 3.776 1.00 76.50 74 LEU A C 1
ATOM 571 O O . LEU A 1 74 ? 17.117 -14.534 2.895 1.00 76.50 74 LEU A O 1
ATOM 575 N N . GLY A 1 75 ? 17.067 -16.493 4.028 1.00 59.28 75 GLY A N 1
ATOM 576 C CA . GLY A 1 75 ? 18.204 -17.200 3.408 1.00 59.28 75 GLY A CA 1
ATOM 577 C C . GLY A 1 75 ? 18.817 -16.584 2.136 1.00 59.28 75 GLY A C 1
ATOM 578 O O . GLY A 1 75 ? 18.157 -16.486 1.112 1.00 59.28 75 GLY A O 1
ATOM 579 N N . GLY A 1 76 ? 20.115 -16.260 2.180 1.00 53.91 76 GLY A N 1
ATOM 580 C CA . GLY A 1 76 ? 20.779 -15.461 1.139 1.00 53.91 76 GLY A CA 1
ATOM 581 C C . GLY A 1 76 ? 20.779 -13.976 1.509 1.00 53.91 76 GLY A C 1
ATOM 582 O O . GLY A 1 76 ? 20.175 -13.581 2.497 1.00 53.91 76 GLY A O 1
ATOM 583 N N . ASN A 1 77 ? 21.512 -13.139 0.776 1.00 55.12 77 ASN A N 1
ATOM 584 C CA . ASN A 1 77 ? 21.727 -11.721 1.111 1.00 55.12 77 ASN A CA 1
ATOM 585 C C . ASN A 1 77 ? 20.479 -10.823 0.910 1.00 55.12 77 ASN A C 1
ATOM 587 O O . ASN A 1 77 ? 20.632 -9.626 0.681 1.00 55.12 77 ASN A O 1
ATOM 591 N N . VAL A 1 78 ? 19.266 -11.382 0.951 1.00 61.94 78 VAL A N 1
ATOM 592 C CA . VAL A 1 78 ? 18.016 -10.655 0.712 1.00 61.94 78 VAL A CA 1
ATOM 593 C C . VAL A 1 78 ? 17.574 -9.991 2.011 1.00 61.94 78 VAL A C 1
ATOM 595 O O . VAL A 1 78 ? 17.228 -10.661 2.992 1.00 61.94 78 VAL A O 1
ATOM 598 N N . ASN A 1 79 ? 17.610 -8.660 2.019 1.00 76.00 79 ASN A N 1
ATOM 599 C CA . ASN A 1 79 ? 17.162 -7.860 3.146 1.00 76.00 79 ASN A CA 1
ATOM 600 C C . ASN A 1 79 ? 15.680 -7.557 2.984 1.00 76.00 79 ASN A C 1
ATOM 602 O O . ASN A 1 79 ? 15.241 -7.047 1.961 1.00 76.00 79 ASN A O 1
ATOM 606 N N . TRP A 1 80 ? 14.925 -7.837 4.028 1.00 85.38 80 TRP A N 1
ATOM 607 C CA . TRP A 1 80 ? 13.526 -7.501 4.143 1.00 85.38 80 TRP A CA 1
ATOM 608 C C . TRP A 1 80 ? 13.308 -6.431 5.199 1.00 85.38 80 TRP A C 1
ATOM 610 O O . TRP A 1 80 ? 14.073 -6.297 6.158 1.00 85.38 80 TRP A O 1
ATOM 620 N N . THR A 1 81 ? 12.227 -5.696 5.019 1.00 86.56 81 THR A N 1
ATOM 621 C CA . THR A 1 81 ? 11.792 -4.604 5.868 1.00 86.56 81 THR A CA 1
ATOM 622 C C . THR A 1 81 ? 10.313 -4.789 6.157 1.00 86.56 81 THR A C 1
ATOM 624 O O . THR A 1 81 ? 9.534 -5.108 5.265 1.00 86.56 81 THR A O 1
ATOM 627 N N . VAL A 1 82 ? 9.924 -4.620 7.414 1.00 92.00 82 VAL A N 1
ATOM 628 C CA . VAL A 1 82 ? 8.531 -4.422 7.810 1.00 92.00 82 VAL A CA 1
ATOM 629 C C . VAL A 1 82 ? 8.389 -2.963 8.183 1.00 92.00 82 VAL A C 1
ATOM 631 O O . VAL A 1 82 ? 9.053 -2.527 9.121 1.00 92.00 82 VAL A O 1
ATOM 634 N N . ASP A 1 83 ? 7.530 -2.239 7.484 1.00 83.31 83 ASP A N 1
ATOM 635 C CA . ASP A 1 83 ? 7.241 -0.834 7.732 1.00 83.31 83 ASP A CA 1
ATOM 636 C C . ASP A 1 83 ? 5.826 -0.689 8.284 1.00 83.31 83 ASP A C 1
ATOM 638 O O . ASP A 1 83 ? 4.878 -1.323 7.825 1.00 83.31 83 ASP A O 1
ATOM 642 N N . LEU A 1 84 ? 5.656 0.173 9.278 1.00 84.56 84 LEU A N 1
ATOM 643 C CA . LEU A 1 84 ? 4.336 0.661 9.641 1.00 84.56 84 LEU A CA 1
ATOM 644 C C . LEU A 1 84 ? 3.839 1.578 8.528 1.00 84.56 84 LEU A C 1
ATOM 646 O O . LEU A 1 84 ? 4.530 2.517 8.132 1.00 84.56 84 LEU A O 1
ATOM 650 N N . ASN A 1 85 ? 2.623 1.330 8.055 1.00 75.81 85 ASN A N 1
ATOM 651 C CA . ASN A 1 85 ? 2.024 2.096 6.977 1.00 75.81 85 ASN A CA 1
ATOM 652 C C . ASN A 1 85 ? 0.581 2.463 7.339 1.00 75.81 85 ASN A C 1
ATOM 654 O O . ASN A 1 85 ? -0.292 1.598 7.289 1.00 75.81 85 ASN A O 1
ATOM 658 N N . PRO A 1 86 ? 0.315 3.717 7.727 1.00 64.88 86 PRO A N 1
ATOM 659 C CA . PRO A 1 86 ? 1.266 4.822 7.875 1.00 64.88 86 PRO A CA 1
ATOM 660 C C . PRO A 1 86 ? 2.195 4.678 9.102 1.00 64.88 86 PRO A C 1
ATOM 662 O O . PRO A 1 86 ? 1.830 4.096 10.129 1.00 64.88 86 PRO A O 1
ATOM 665 N N . ALA A 1 87 ? 3.402 5.259 9.017 1.00 66.88 87 ALA A N 1
ATOM 666 C CA . ALA A 1 87 ? 4.417 5.214 10.086 1.00 66.88 87 ALA A CA 1
ATOM 667 C C . ALA A 1 87 ? 3.976 5.915 11.388 1.00 66.88 87 ALA A C 1
ATOM 669 O O . ALA A 1 87 ? 4.445 5.602 12.487 1.00 66.88 87 ALA A O 1
ATOM 670 N N . PHE A 1 88 ? 3.039 6.851 11.251 1.00 74.19 88 PHE A N 1
ATOM 671 C CA . PHE A 1 88 ? 2.302 7.502 12.329 1.00 74.19 88 PHE A CA 1
ATOM 672 C C . PHE A 1 88 ? 0.820 7.218 12.135 1.00 74.19 88 PHE A C 1
ATOM 674 O O . PHE A 1 88 ? 0.412 6.905 11.029 1.00 74.19 88 PHE A O 1
ATOM 681 N N . ILE A 1 89 ? 0.011 7.364 13.180 1.00 80.38 89 ILE A N 1
ATOM 682 C CA . ILE A 1 89 ? -1.423 7.058 13.130 1.00 80.38 89 ILE A CA 1
ATOM 683 C C . ILE A 1 89 ? -2.207 8.341 12.811 1.00 80.38 89 ILE A C 1
ATOM 685 O O . ILE A 1 89 ? -2.478 9.132 13.723 1.00 80.38 89 ILE A O 1
ATOM 689 N N . PRO A 1 90 ? -2.555 8.623 11.542 1.00 77.94 90 PRO A N 1
ATOM 690 C CA . PRO A 1 90 ? -3.368 9.775 11.220 1.00 77.94 90 PRO A CA 1
ATOM 691 C C . PRO A 1 90 ? -4.799 9.562 11.699 1.00 77.94 90 PRO A C 1
ATOM 693 O O . PRO A 1 90 ? -5.345 8.457 11.754 1.00 77.94 90 PRO A O 1
ATOM 696 N N . ARG A 1 91 ? -5.439 10.684 11.997 1.00 82.00 91 ARG A N 1
ATOM 697 C CA . ARG A 1 91 ? -6.873 10.733 12.217 1.00 82.00 91 ARG A CA 1
ATOM 698 C C . ARG A 1 91 ? -7.610 10.715 10.878 1.00 82.00 91 ARG A C 1
ATOM 700 O O . ARG A 1 91 ? -7.235 11.443 9.964 1.00 82.00 91 ARG A O 1
ATOM 707 N N . ILE A 1 92 ? -8.716 9.979 10.809 1.00 84.38 92 ILE A N 1
ATOM 708 C CA . ILE A 1 92 ? -9.623 9.986 9.657 1.00 84.38 92 ILE A CA 1
ATOM 709 C C . ILE A 1 92 ? -10.602 11.157 9.807 1.00 84.38 92 ILE A C 1
ATOM 711 O O . ILE A 1 92 ? -11.639 11.043 10.464 1.00 84.38 92 ILE A O 1
ATOM 715 N N . SER A 1 93 ? -10.248 12.310 9.240 1.00 81.44 93 SER A N 1
ATOM 716 C CA . SER A 1 93 ? -11.056 13.539 9.292 1.00 81.44 93 SER A CA 1
ATOM 717 C C . SER A 1 93 ? -11.663 13.938 7.947 1.00 81.44 93 SER A C 1
ATOM 719 O O . SER A 1 93 ? -12.624 14.709 7.930 1.00 81.44 93 SER A O 1
ATOM 721 N N . ALA A 1 94 ? -11.146 13.422 6.828 1.00 82.75 94 ALA A N 1
ATOM 722 C CA . ALA A 1 94 ? -11.685 13.730 5.512 1.00 82.75 94 ALA A CA 1
ATOM 723 C C . ALA A 1 94 ? -13.099 13.154 5.361 1.00 82.75 94 ALA A C 1
ATOM 725 O O . ALA A 1 94 ? -13.368 11.995 5.680 1.00 82.75 94 ALA A O 1
ATOM 726 N N . GLU A 1 95 ? -14.020 13.977 4.860 1.00 86.69 95 GLU A N 1
ATOM 727 C CA . GLU A 1 95 ? -15.417 13.580 4.678 1.00 86.69 95 GLU A CA 1
ATOM 728 C C . GLU A 1 95 ? -15.552 12.388 3.718 1.00 86.69 95 GLU A C 1
ATOM 730 O O . GLU A 1 95 ? -16.344 11.484 3.979 1.00 86.69 95 GLU A O 1
ATOM 735 N N . ALA A 1 96 ? -14.735 12.348 2.659 1.00 86.00 96 ALA A N 1
ATOM 736 C CA . ALA A 1 96 ? -14.712 11.254 1.692 1.00 86.00 96 ALA A CA 1
ATOM 737 C C . ALA A 1 96 ? -14.400 9.901 2.355 1.00 86.00 96 ALA A C 1
ATOM 739 O O . ALA A 1 96 ? -15.168 8.957 2.185 1.00 86.00 96 ALA A O 1
ATOM 740 N N . ASP A 1 97 ? -13.354 9.831 3.181 1.00 86.06 97 ASP A N 1
ATOM 741 C CA . ASP A 1 97 ? -12.931 8.591 3.847 1.00 86.06 97 ASP A CA 1
ATOM 742 C C . ASP A 1 97 ? -13.980 8.099 4.850 1.00 86.06 97 ASP A C 1
ATOM 744 O O . ASP A 1 97 ? -14.309 6.913 4.916 1.00 86.06 97 ASP A O 1
ATOM 748 N N . ARG A 1 98 ? -14.575 9.025 5.614 1.00 92.81 98 ARG A N 1
ATOM 749 C CA . ARG A 1 98 ? -15.641 8.696 6.573 1.00 92.81 98 ARG A CA 1
ATOM 750 C C . ARG A 1 98 ? -16.907 8.211 5.865 1.00 92.81 98 ARG A C 1
ATOM 752 O O . ARG A 1 98 ? -17.527 7.246 6.314 1.00 92.81 98 ARG A O 1
ATOM 759 N N . ASN A 1 99 ? -17.273 8.841 4.749 1.00 92.44 99 ASN A N 1
ATOM 760 C CA . ASN A 1 99 ? -18.396 8.412 3.919 1.00 92.44 99 ASN A CA 1
ATOM 761 C C . ASN A 1 99 ? -18.131 7.051 3.265 1.00 92.44 99 ASN A C 1
ATOM 763 O O . ASN A 1 99 ? -19.035 6.215 3.246 1.00 92.44 99 ASN A O 1
ATOM 767 N N . ALA A 1 100 ? -16.906 6.794 2.799 1.00 91.94 100 ALA A N 1
ATOM 768 C CA . ALA A 1 100 ? -16.502 5.501 2.254 1.00 91.94 100 ALA A CA 1
ATOM 769 C C . ALA A 1 100 ? -16.622 4.389 3.306 1.00 91.94 100 ALA A C 1
ATOM 771 O O . ALA A 1 100 ? -17.213 3.344 3.033 1.00 91.94 100 ALA A O 1
ATOM 772 N N . PHE A 1 101 ? -16.164 4.637 4.537 1.00 94.25 101 PHE A N 1
ATOM 773 C CA . PHE A 1 101 ? -16.320 3.694 5.645 1.00 94.25 101 PHE A CA 1
ATOM 774 C C . PHE A 1 101 ? -17.794 3.417 5.974 1.00 94.25 101 PHE A C 1
ATOM 776 O O . PHE A 1 101 ? -18.197 2.263 6.125 1.00 94.25 101 PHE A O 1
ATOM 783 N N . LYS A 1 102 ? -18.638 4.455 6.034 1.00 94.69 102 LYS A N 1
ATOM 784 C CA . LYS A 1 102 ? -20.080 4.270 6.255 1.00 94.69 102 LYS A CA 1
ATOM 785 C C . LYS A 1 102 ? -20.726 3.468 5.124 1.00 94.69 102 LYS A C 1
ATOM 787 O O . LYS A 1 102 ? -21.474 2.538 5.403 1.00 94.69 102 LYS A O 1
ATOM 792 N N . ALA A 1 103 ? -20.416 3.786 3.868 1.00 93.19 103 ALA A N 1
ATOM 793 C CA . ALA A 1 103 ? -20.922 3.044 2.716 1.00 93.19 103 ALA A CA 1
ATOM 794 C C . ALA A 1 103 ? -20.480 1.573 2.753 1.00 93.19 103 ALA A C 1
ATOM 796 O O . ALA A 1 103 ? -21.265 0.679 2.440 1.00 93.19 103 ALA A O 1
ATOM 797 N N . PHE A 1 104 ? -19.249 1.304 3.184 1.00 94.75 104 PHE A N 1
ATOM 798 C CA . PHE A 1 104 ? -18.755 -0.046 3.428 1.00 94.75 104 PHE A CA 1
ATOM 799 C C . PHE A 1 104 ? -19.587 -0.781 4.499 1.00 94.75 104 PHE A C 1
ATOM 801 O O . PHE A 1 104 ? -20.026 -1.910 4.265 1.00 94.75 104 PHE A O 1
ATOM 808 N N . LEU A 1 105 ? -19.888 -0.138 5.634 1.00 94.75 105 LEU A N 1
ATOM 809 C CA . LEU A 1 105 ? -20.731 -0.724 6.684 1.00 94.75 105 LEU A CA 1
ATOM 810 C C . LEU A 1 105 ? -22.176 -0.953 6.229 1.00 94.75 105 LEU A C 1
ATOM 812 O O . LEU A 1 105 ? -22.726 -2.028 6.482 1.00 94.75 105 LEU A O 1
ATOM 816 N N . ASP A 1 106 ? -22.774 0.005 5.521 1.00 91.56 106 ASP A N 1
ATOM 817 C CA . ASP A 1 106 ? -24.128 -0.111 4.969 1.00 91.56 106 ASP A CA 1
ATOM 818 C C . ASP A 1 106 ? -24.231 -1.298 3.987 1.00 91.56 106 ASP A C 1
ATOM 820 O O . ASP A 1 106 ? -25.249 -1.987 3.940 1.00 91.56 106 ASP A O 1
ATOM 824 N N . ASN A 1 107 ? -23.155 -1.593 3.248 1.00 89.44 107 ASN A N 1
ATOM 825 C CA . ASN A 1 107 ? -23.076 -2.717 2.309 1.00 89.44 107 ASN A CA 1
ATOM 826 C C . ASN A 1 107 ? -22.607 -4.043 2.933 1.00 89.44 107 ASN A C 1
ATOM 828 O O . ASN A 1 107 ? -22.567 -5.070 2.244 1.00 89.44 107 ASN A O 1
ATOM 832 N N . SER A 1 108 ? -22.259 -4.044 4.219 1.00 90.62 108 SER A N 1
ATOM 833 C CA . SER A 1 108 ? -21.848 -5.245 4.947 1.00 90.62 108 SER A CA 1
ATOM 834 C C . SER A 1 108 ? -23.035 -6.159 5.274 1.00 90.62 108 SER A C 1
ATOM 836 O O . SER A 1 108 ? -24.197 -5.794 5.095 1.00 90.62 108 SER A O 1
ATOM 838 N N . ILE A 1 109 ? -22.752 -7.339 5.838 1.00 86.62 109 ILE A N 1
ATOM 839 C CA . ILE A 1 109 ? -23.785 -8.257 6.348 1.00 86.62 109 ILE A CA 1
ATOM 840 C C . ILE A 1 109 ? -24.676 -7.624 7.432 1.00 86.62 109 ILE A C 1
ATOM 842 O O . ILE A 1 109 ? -25.816 -8.046 7.605 1.00 86.62 109 ILE A O 1
ATOM 846 N N . PHE A 1 110 ? -24.189 -6.598 8.141 1.00 91.12 110 PHE A N 1
ATOM 847 C CA . PHE A 1 110 ? -24.950 -5.913 9.187 1.00 91.12 110 PHE A CA 1
ATOM 848 C C . PHE A 1 110 ? -25.843 -4.811 8.620 1.00 91.12 110 PHE A C 1
ATOM 850 O O . PHE A 1 110 ? -26.971 -4.653 9.087 1.00 91.12 110 PHE A O 1
ATOM 857 N N . GLY A 1 111 ? -25.360 -4.076 7.614 1.00 87.75 111 GLY A N 1
ATOM 858 C CA . GLY A 1 111 ? -26.103 -2.994 6.966 1.00 87.75 111 GLY A CA 1
ATOM 859 C C . GLY A 1 111 ? -27.127 -3.494 5.943 1.00 87.75 111 GLY A C 1
ATOM 860 O O . GLY A 1 111 ? -28.278 -3.062 5.966 1.00 87.75 111 GLY A O 1
ATOM 861 N N . LYS A 1 112 ? -26.773 -4.488 5.111 1.00 73.88 112 LYS A N 1
ATOM 862 C CA . LYS A 1 112 ? -27.668 -5.044 4.073 1.00 73.88 112 LYS A CA 1
ATOM 863 C C . LYS A 1 112 ? -28.944 -5.664 4.623 1.00 73.88 112 LYS A C 1
ATOM 865 O O . LYS A 1 112 ? -29.964 -5.642 3.944 1.00 73.88 112 LYS A O 1
ATOM 870 N N . ALA A 1 113 ? -28.931 -6.120 5.874 1.00 60.75 113 ALA A N 1
ATOM 871 C CA . ALA A 1 113 ? -30.142 -6.559 6.554 1.00 60.75 113 ALA A CA 1
ATOM 872 C C . ALA A 1 113 ? -31.242 -5.470 6.593 1.00 60.75 113 ALA A C 1
ATOM 874 O O . ALA A 1 113 ? -32.410 -5.824 6.700 1.00 60.75 113 ALA A O 1
ATOM 875 N N . VAL A 1 114 ? -30.906 -4.178 6.445 1.00 55.97 114 VAL A N 1
ATOM 876 C CA . VAL A 1 114 ? -31.864 -3.067 6.271 1.00 55.97 114 VAL A CA 1
ATOM 877 C C . VAL A 1 114 ? -32.401 -2.978 4.832 1.00 55.97 114 VAL A C 1
ATOM 879 O O . VAL A 1 114 ? -33.582 -2.692 4.636 1.00 55.97 114 VAL A O 1
ATOM 882 N N . ALA A 1 115 ? -31.566 -3.243 3.821 1.00 54.19 115 ALA A N 1
ATOM 883 C CA . ALA A 1 115 ? -31.922 -3.125 2.401 1.00 54.19 115 ALA A CA 1
ATOM 884 C C . ALA A 1 115 ? -32.941 -4.186 1.937 1.00 54.19 115 ALA A C 1
ATOM 886 O O . ALA A 1 115 ? -33.753 -3.907 1.057 1.00 54.19 115 ALA A O 1
ATOM 887 N N . ASP A 1 116 ? -32.962 -5.352 2.589 1.00 55.47 116 ASP A N 1
ATOM 888 C CA . ASP A 1 116 ? -33.904 -6.449 2.312 1.00 55.47 116 ASP A CA 1
ATOM 889 C C . ASP A 1 116 ? -35.198 -6.378 3.159 1.00 55.47 116 ASP A C 1
ATOM 891 O O . ASP A 1 116 ? -35.970 -7.336 3.224 1.00 55.47 116 ASP A O 1
ATOM 895 N N . GLY A 1 117 ? -35.453 -5.251 3.839 1.00 55.81 117 GLY A N 1
ATOM 896 C CA . GLY A 1 117 ? -36.639 -5.056 4.686 1.00 55.81 117 GLY A CA 1
ATOM 897 C C . GLY A 1 117 ? -36.561 -5.713 6.073 1.00 55.81 117 GLY A C 1
ATOM 898 O O . GLY A 1 117 ? -37.589 -5.861 6.736 1.00 55.81 117 GLY A O 1
ATOM 899 N N . GLY A 1 118 ? -35.365 -6.111 6.521 1.00 57.09 118 GLY A N 1
ATOM 900 C CA . GLY A 1 118 ? -35.101 -6.649 7.857 1.00 57.09 118 GLY A CA 1
ATOM 901 C C . GLY A 1 118 ? -34.586 -5.609 8.869 1.00 57.09 118 GLY A C 1
ATOM 902 O O . GLY A 1 118 ? -34.285 -4.462 8.546 1.00 57.09 118 GLY A O 1
ATOM 903 N N . LEU A 1 119 ? -34.470 -6.029 10.136 1.00 60.75 119 LEU A N 1
ATOM 904 C CA . LEU A 1 119 ? -33.922 -5.236 11.253 1.00 60.75 119 LEU A CA 1
ATOM 905 C C . LEU A 1 119 ? -32.378 -5.240 11.233 1.00 60.75 119 LEU A C 1
ATOM 907 O O . LEU A 1 119 ? -31.744 -5.795 12.141 1.00 60.75 119 LEU A O 1
ATOM 911 N N . GLY A 1 120 ? -31.779 -4.714 10.162 1.00 81.19 120 GLY A N 1
ATOM 912 C CA . GLY A 1 120 ? -30.331 -4.508 10.065 1.00 81.19 120 GLY A CA 1
ATOM 913 C C . GLY A 1 120 ? -29.828 -3.328 10.899 1.00 81.19 120 GLY A C 1
ATOM 914 O O . GLY A 1 120 ? -30.607 -2.597 11.509 1.00 81.19 120 GLY A O 1
ATOM 915 N N . TRP A 1 121 ? -28.510 -3.164 10.952 1.00 92.44 121 TRP A N 1
ATOM 916 C CA . TRP A 1 121 ? -27.870 -2.097 11.714 1.00 92.44 121 TRP A CA 1
ATOM 917 C C . TRP A 1 121 ? -27.974 -0.749 10.997 1.00 92.44 121 TRP A C 1
ATOM 919 O O . TRP A 1 121 ? -27.762 -0.655 9.792 1.00 92.44 121 TRP A O 1
ATOM 929 N N . THR A 1 122 ? -28.274 0.304 11.757 1.00 92.81 122 THR A N 1
ATOM 930 C CA . THR A 1 122 ? -28.260 1.695 11.289 1.00 92.81 122 THR A CA 1
ATOM 931 C C . THR A 1 122 ? -26.991 2.390 11.770 1.00 92.81 122 THR A C 1
ATOM 933 O O . THR A 1 122 ? -26.736 2.464 12.974 1.00 92.81 122 THR A O 1
ATOM 936 N N . PHE A 1 123 ? -26.215 2.927 10.827 1.00 95.12 123 PHE A N 1
ATOM 937 C CA . PHE A 1 123 ? -24.954 3.620 11.084 1.00 95.12 123 PHE A CA 1
ATOM 938 C C . PHE A 1 123 ? -25.090 5.121 10.808 1.00 95.12 123 PHE A C 1
ATOM 940 O O . PHE A 1 123 ? -25.307 5.531 9.666 1.00 95.12 123 PHE A O 1
ATOM 947 N N . ASN A 1 124 ? -24.924 5.950 11.837 1.00 95.00 124 ASN A N 1
ATOM 948 C CA . ASN A 1 124 ? -25.019 7.405 11.747 1.00 95.00 124 ASN A CA 1
ATOM 949 C C . ASN A 1 124 ? -23.628 8.034 11.868 1.00 95.00 124 ASN A C 1
ATOM 951 O O . ASN A 1 124 ? -23.028 8.010 12.940 1.00 95.00 124 ASN A O 1
ATOM 955 N N . LEU A 1 125 ? -23.114 8.653 10.805 1.00 95.25 125 LEU A N 1
ATOM 956 C CA . LEU A 1 12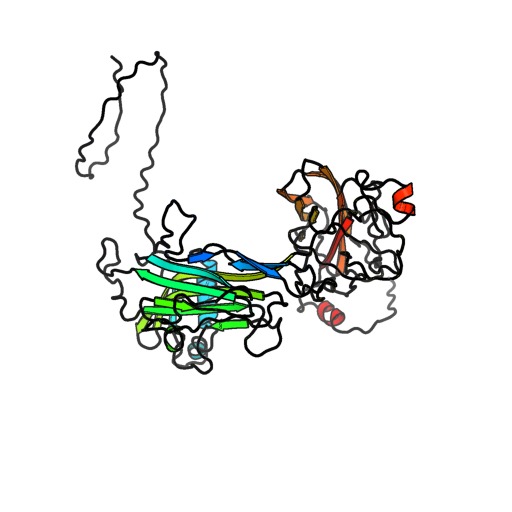5 ? -21.888 9.447 10.913 1.00 95.25 125 LEU A CA 1
ATOM 957 C C . LEU A 1 125 ? -22.164 10.737 11.688 1.00 95.25 125 LEU A C 1
ATOM 959 O O . LEU A 1 125 ? -22.990 11.557 11.285 1.00 95.25 125 LEU A O 1
ATOM 963 N N . LYS A 1 126 ? -21.434 10.951 12.781 1.00 93.00 126 LYS A N 1
ATOM 964 C CA . LYS A 1 126 ? -21.405 12.242 13.478 1.00 93.00 126 LYS A CA 1
ATOM 965 C C . LYS A 1 126 ? -20.409 13.180 12.814 1.00 93.00 126 LYS A C 1
ATOM 967 O O . LYS A 1 126 ? -19.467 12.692 12.193 1.00 93.00 126 LYS A O 1
ATOM 972 N N . PRO A 1 127 ? -20.573 14.506 12.910 1.00 88.12 127 PRO A N 1
ATOM 973 C CA . PRO A 1 127 ? -19.542 15.431 12.463 1.00 88.12 127 PRO A CA 1
ATOM 974 C C . PRO A 1 127 ? -18.188 15.133 13.115 1.00 88.12 127 PRO A C 1
ATOM 976 O O . PRO A 1 127 ? -18.114 14.670 14.257 1.00 88.12 127 PRO A O 1
ATOM 979 N N . VAL A 1 128 ? -17.120 15.420 12.382 1.00 82.38 128 VAL A N 1
ATOM 980 C CA . VAL A 1 128 ? -15.753 15.419 12.913 1.00 82.38 128 VAL A CA 1
ATOM 981 C C . VAL A 1 128 ? -15.704 16.376 14.112 1.00 82.38 128 VAL A C 1
ATOM 983 O O . VAL A 1 128 ? -16.382 17.403 14.101 1.00 82.38 128 VAL A O 1
ATOM 986 N N . ASP A 1 129 ? -14.951 16.035 15.158 1.00 81.75 129 ASP A N 1
ATOM 987 C CA . ASP A 1 129 ? -14.813 16.843 16.386 1.00 81.75 129 ASP A CA 1
ATOM 988 C C . ASP A 1 129 ? -16.072 16.925 17.263 1.00 81.75 129 ASP A C 1
ATOM 990 O O . ASP A 1 129 ? -16.156 17.779 18.147 1.00 81.75 129 ASP A O 1
ATOM 994 N N . THR A 1 130 ? -17.057 16.039 17.067 1.00 86.06 130 THR A N 1
ATOM 995 C CA . THR A 1 130 ? -18.268 16.045 17.911 1.00 86.06 130 THR A CA 1
ATOM 996 C C . THR A 1 130 ? -17.936 15.815 19.389 1.00 86.06 130 THR A C 1
ATOM 998 O O . THR A 1 130 ? -18.588 16.385 20.258 1.00 86.06 130 THR A O 1
ATOM 1001 N N . LEU A 1 131 ? -16.942 14.978 19.687 1.00 86.88 131 LEU A N 1
ATOM 1002 C CA . LEU A 1 131 ? -16.532 14.641 21.048 1.00 86.88 131 LEU A CA 1
ATOM 1003 C C . LEU A 1 131 ? -15.102 15.106 21.307 1.00 86.88 131 LEU A C 1
ATOM 1005 O O . LEU A 1 131 ? -14.255 15.086 20.415 1.00 86.88 131 LEU A O 1
ATOM 1009 N N . LYS A 1 132 ? -14.836 15.473 22.560 1.00 84.25 132 LYS A N 1
ATOM 1010 C CA . LYS A 1 132 ? -13.491 15.762 23.054 1.00 84.25 132 LYS A CA 1
ATOM 1011 C C . LYS A 1 132 ? -12.932 14.542 23.766 1.00 84.25 132 LYS A C 1
ATOM 1013 O O . LYS A 1 132 ? -13.600 13.954 24.611 1.00 84.25 132 LYS A O 1
ATOM 1018 N N . GLY A 1 133 ? -11.700 14.180 23.472 1.00 83.00 133 GLY A N 1
ATOM 1019 C CA . GLY A 1 133 ? -11.035 13.051 24.105 1.00 83.00 133 GLY A CA 1
ATOM 1020 C C . GLY A 1 133 ? -9.739 12.735 23.390 1.00 83.00 133 GLY A C 1
ATOM 1021 O O . GLY A 1 133 ? -9.331 13.470 22.490 1.00 83.00 133 GLY A O 1
ATOM 1022 N N . THR A 1 134 ? -9.109 11.634 23.778 1.00 82.25 134 THR A N 1
ATOM 1023 C CA . THR A 1 134 ? -7.794 11.276 23.261 1.00 82.25 134 THR A CA 1
ATOM 1024 C C . THR A 1 134 ? -7.653 9.781 23.036 1.00 82.25 134 THR A C 1
ATOM 1026 O O . THR A 1 134 ? -7.944 8.989 23.933 1.00 82.25 134 THR A O 1
ATOM 1029 N N . PHE A 1 135 ? -7.158 9.398 21.857 1.00 85.06 135 PHE A N 1
ATOM 1030 C CA . PHE A 1 135 ? -6.620 8.057 21.628 1.00 85.06 135 PHE A CA 1
ATOM 1031 C C . PHE A 1 135 ? -5.160 8.036 22.087 1.00 85.06 135 PHE A C 1
ATOM 1033 O O . PHE A 1 135 ? -4.300 8.670 21.481 1.00 85.06 135 PHE A O 1
ATOM 1040 N N . ASN A 1 136 ? -4.892 7.336 23.185 1.00 84.62 136 ASN A N 1
ATOM 1041 C CA . ASN A 1 136 ? -3.574 7.235 23.798 1.00 84.62 136 ASN A CA 1
ATOM 1042 C C . ASN A 1 136 ? -2.889 5.960 23.316 1.00 84.62 136 ASN A C 1
ATOM 1044 O O . ASN A 1 136 ? -3.122 4.881 23.865 1.00 84.62 136 ASN A O 1
ATOM 1048 N N . ILE A 1 137 ? -2.044 6.082 22.299 1.00 85.94 137 ILE A N 1
ATOM 1049 C CA . ILE A 1 137 ? -1.314 4.949 21.727 1.00 85.94 137 ILE A CA 1
ATOM 1050 C C . ILE A 1 137 ? -0.228 4.497 22.710 1.00 85.94 137 ILE A C 1
ATOM 1052 O O . ILE A 1 137 ? 0.741 5.205 22.961 1.00 85.94 137 ILE A O 1
ATOM 1056 N N . GLN A 1 138 ? -0.385 3.317 23.301 1.00 86.62 138 GLN A N 1
ATOM 1057 C CA . GLN A 1 138 ? 0.561 2.743 24.258 1.00 86.62 138 GLN A CA 1
ATOM 1058 C C . GLN A 1 138 ? 1.724 2.049 23.547 1.00 86.62 138 GLN A C 1
ATOM 1060 O O . GLN A 1 138 ? 2.883 2.268 23.908 1.00 86.62 138 GLN A O 1
ATOM 1065 N N . ASN A 1 139 ? 1.420 1.240 22.530 1.00 89.25 139 ASN A N 1
ATOM 1066 C CA . ASN A 1 139 ? 2.399 0.548 21.696 1.00 89.25 139 ASN A CA 1
ATOM 1067 C C . ASN A 1 139 ? 1.976 0.640 20.226 1.00 89.25 139 ASN A C 1
ATOM 1069 O O . ASN A 1 139 ? 0.811 0.400 19.916 1.00 89.25 139 ASN A O 1
ATOM 1073 N N . TYR A 1 140 ? 2.919 0.952 19.338 1.00 90.25 140 TYR A N 1
ATOM 1074 C CA . TYR A 1 140 ? 2.724 0.860 17.892 1.00 90.25 140 TYR A CA 1
ATOM 1075 C C . TYR A 1 140 ? 4.037 0.482 17.218 1.00 90.25 140 TYR A C 1
ATOM 1077 O O . TYR A 1 140 ? 4.950 1.302 17.127 1.00 90.25 140 TYR A O 1
ATOM 1085 N N . TYR A 1 141 ? 4.188 -0.780 16.830 1.00 90.75 141 TYR A N 1
ATOM 1086 C CA . TYR A 1 141 ? 5.463 -1.251 16.302 1.00 90.75 141 TYR A CA 1
ATOM 1087 C C . TYR A 1 141 ? 5.328 -2.341 15.242 1.00 90.75 141 TYR A C 1
ATOM 1089 O O . TYR A 1 141 ? 4.437 -3.189 15.320 1.00 90.75 141 TYR A O 1
ATOM 1097 N N . ALA A 1 142 ? 6.251 -2.316 14.281 1.00 94.06 142 ALA A N 1
ATOM 1098 C CA . ALA A 1 142 ? 6.447 -3.353 13.283 1.00 94.06 142 ALA A CA 1
ATOM 1099 C C . ALA A 1 142 ? 6.986 -4.633 13.936 1.00 94.06 142 ALA A C 1
ATOM 1101 O O . ALA A 1 142 ? 7.723 -4.600 14.924 1.00 94.06 142 ALA A O 1
ATOM 1102 N N . CYS A 1 143 ? 6.602 -5.777 13.389 1.00 96.31 143 CYS A N 1
ATOM 1103 C CA . CYS A 1 143 ? 7.019 -7.089 13.848 1.00 96.31 143 CYS A CA 1
ATOM 1104 C C . CYS A 1 143 ? 7.723 -7.821 12.714 1.00 96.31 143 CYS A C 1
ATOM 1106 O O . CYS A 1 143 ? 7.115 -8.049 11.677 1.00 96.31 143 CYS A O 1
ATOM 1108 N N . ALA A 1 144 ? 8.959 -8.254 12.944 1.00 94.38 144 ALA A N 1
ATOM 1109 C CA . ALA A 1 144 ? 9.726 -9.099 12.032 1.00 94.38 144 ALA A CA 1
ATOM 1110 C C . ALA A 1 144 ? 9.963 -10.507 12.621 1.00 94.38 144 ALA A C 1
ATOM 1112 O O . ALA A 1 144 ? 9.754 -10.708 13.826 1.00 94.38 144 ALA A O 1
ATOM 1113 N N . PRO A 1 145 ? 10.448 -11.490 11.834 1.00 93.25 145 PRO A N 1
ATOM 1114 C CA . PRO A 1 145 ? 10.664 -12.864 12.298 1.00 93.25 145 PRO A CA 1
ATOM 1115 C C . PRO A 1 145 ? 11.554 -12.996 13.538 1.00 93.25 145 PRO A C 1
ATOM 1117 O O . PRO A 1 145 ? 11.371 -13.916 14.337 1.00 93.25 145 PRO A O 1
ATOM 1120 N N . THR A 1 146 ? 12.488 -12.061 13.715 1.00 88.12 146 THR A N 1
ATOM 1121 C CA . THR A 1 146 ? 13.429 -11.968 14.841 1.00 88.12 146 THR A CA 1
ATOM 1122 C C . THR A 1 146 ? 12.823 -11.336 16.098 1.00 88.12 146 THR A C 1
ATOM 1124 O O . THR A 1 146 ? 13.447 -11.357 17.161 1.00 88.12 146 THR A O 1
ATOM 1127 N N . THR A 1 147 ? 11.609 -10.790 16.007 1.00 91.94 147 THR A N 1
ATOM 1128 C CA . THR A 1 147 ? 10.943 -10.048 17.083 1.00 91.94 147 THR A CA 1
ATOM 1129 C C . THR A 1 147 ? 9.890 -10.889 17.810 1.00 91.94 147 THR A C 1
ATOM 1131 O O . THR A 1 147 ? 9.374 -11.887 17.306 1.00 91.94 147 THR A O 1
ATOM 1134 N N . GLU A 1 148 ? 9.552 -10.470 19.030 1.00 93.56 148 GLU A N 1
ATOM 1135 C CA . GLU A 1 148 ? 8.450 -11.022 19.822 1.00 93.56 148 GLU A CA 1
ATOM 1136 C C . GLU A 1 148 ? 7.227 -10.108 19.728 1.00 93.56 148 GLU A C 1
ATOM 1138 O O . GLU A 1 148 ? 7.052 -9.193 20.536 1.00 93.56 148 GLU A O 1
ATOM 1143 N N . CYS A 1 149 ? 6.381 -10.355 18.731 1.00 95.31 149 CYS A N 1
ATOM 1144 C CA . CYS A 1 149 ? 5.246 -9.497 18.410 1.00 95.31 149 CYS A CA 1
ATOM 1145 C C . CYS A 1 149 ? 4.132 -9.610 19.464 1.00 95.31 149 CYS A C 1
ATOM 1147 O O . CYS A 1 149 ? 3.595 -10.700 19.683 1.00 95.31 149 CYS A O 1
ATOM 1149 N N . GLY A 1 150 ? 3.751 -8.500 20.095 1.00 93.62 150 GLY A N 1
ATOM 1150 C CA . GLY A 1 150 ? 2.713 -8.389 21.131 1.00 93.62 150 GLY A CA 1
ATOM 1151 C C . GLY A 1 150 ? 3.152 -8.730 22.560 1.00 93.62 150 GLY A C 1
ATOM 1152 O O . GLY A 1 150 ? 2.298 -8.905 23.428 1.00 93.62 150 GLY A O 1
ATOM 1153 N N . LYS A 1 151 ? 4.457 -8.868 22.836 1.00 92.94 151 LYS A N 1
ATOM 1154 C CA . LYS A 1 151 ? 4.941 -9.356 24.143 1.00 92.94 151 LYS A CA 1
ATOM 1155 C C . LYS A 1 151 ? 4.578 -8.469 25.336 1.00 92.94 151 LYS A C 1
ATOM 1157 O O . LYS A 1 151 ? 4.482 -8.973 26.450 1.00 92.94 151 LYS A O 1
ATOM 1162 N N . GLU A 1 152 ? 4.358 -7.176 25.118 1.00 90.25 152 GLU A N 1
ATOM 1163 C CA . GLU A 1 152 ? 4.027 -6.200 26.159 1.00 90.25 152 GLU A CA 1
ATOM 1164 C C . GLU A 1 152 ? 2.670 -6.511 26.819 1.00 90.25 152 GLU A C 1
ATOM 1166 O O . GLU A 1 152 ? 2.446 -6.122 27.962 1.00 90.25 152 GLU A O 1
ATOM 1171 N N . ARG A 1 153 ? 1.802 -7.284 26.145 1.00 92.25 153 ARG A N 1
ATOM 1172 C CA . ARG A 1 153 ? 0.516 -7.778 26.669 1.00 92.25 153 ARG A CA 1
ATOM 1173 C C . ARG A 1 153 ? 0.495 -9.294 26.915 1.00 92.25 153 ARG A C 1
ATOM 1175 O O . ARG A 1 153 ? -0.568 -9.866 27.145 1.00 92.25 153 ARG A O 1
ATOM 1182 N N . ALA A 1 154 ? 1.648 -9.973 26.919 1.00 90.25 154 ALA A N 1
ATOM 1183 C CA . ALA A 1 154 ? 1.708 -11.433 27.080 1.00 90.25 154 ALA A CA 1
ATOM 1184 C C . ALA A 1 154 ? 1.155 -11.937 28.422 1.00 90.25 154 ALA A C 1
ATOM 1186 O O . ALA A 1 154 ? 0.592 -13.028 28.481 1.00 90.25 154 ALA A O 1
ATOM 1187 N N . THR A 1 155 ? 1.302 -11.147 29.486 1.00 89.12 155 THR A N 1
ATOM 1188 C CA . THR A 1 155 ? 0.815 -11.462 30.840 1.00 89.12 155 THR A CA 1
ATOM 1189 C C . THR A 1 155 ? -0.282 -10.504 31.301 1.00 89.12 155 THR A C 1
ATOM 1191 O O . THR A 1 155 ? -0.485 -10.344 32.504 1.00 89.12 155 THR A O 1
ATOM 1194 N N . ASP A 1 156 ? -0.938 -9.809 30.369 1.00 90.56 156 ASP A N 1
ATOM 1195 C CA . ASP A 1 156 ? -2.003 -8.874 30.712 1.00 90.56 156 ASP A CA 1
ATOM 1196 C C . ASP A 1 156 ? -3.177 -9.622 31.378 1.00 90.56 156 ASP A C 1
ATOM 1198 O O . ASP A 1 156 ? -3.613 -10.657 30.867 1.00 90.56 156 ASP A O 1
ATOM 1202 N N . PRO A 1 157 ? -3.681 -9.146 32.532 1.00 89.19 157 PRO A N 1
ATOM 1203 C CA . PRO A 1 157 ? -4.720 -9.848 33.280 1.00 89.19 157 PRO A CA 1
ATOM 1204 C C . PRO A 1 157 ? -6.120 -9.711 32.665 1.00 89.19 157 PRO A C 1
ATOM 1206 O O . PRO A 1 157 ? -7.023 -10.439 33.075 1.00 89.19 157 PRO A O 1
ATOM 1209 N N . VAL A 1 158 ? -6.320 -8.778 31.730 1.00 89.88 158 VAL A N 1
ATOM 1210 C CA . VAL A 1 158 ? -7.606 -8.506 31.074 1.00 89.88 158 VAL A CA 1
ATOM 1211 C C . VAL A 1 158 ? -7.611 -9.086 29.662 1.00 89.88 158 VAL A C 1
ATOM 1213 O O . VAL A 1 158 ? -8.526 -9.821 29.299 1.00 89.88 158 VAL A O 1
ATOM 1216 N N . PHE A 1 159 ? -6.569 -8.796 28.886 1.00 89.44 159 PHE A N 1
ATOM 1217 C CA . PHE A 1 159 ? -6.431 -9.184 27.486 1.00 89.44 159 PHE A CA 1
ATOM 1218 C C . PHE A 1 159 ? -5.071 -9.846 27.228 1.00 89.44 159 PHE A C 1
ATOM 1220 O O . PHE A 1 159 ? -4.185 -9.226 26.635 1.00 89.44 159 PHE A O 1
ATOM 1227 N N . PRO A 1 160 ? -4.862 -11.098 27.669 1.00 88.94 160 PRO A N 1
ATOM 1228 C CA . PRO A 1 160 ? -3.592 -11.778 27.460 1.00 88.94 160 PRO A CA 1
ATOM 1229 C C . PRO A 1 160 ? -3.361 -12.056 25.969 1.00 88.94 160 PRO A C 1
ATOM 1231 O O . PRO A 1 160 ? -4.138 -12.763 25.325 1.00 88.94 160 PRO A O 1
ATOM 1234 N N . ILE A 1 161 ? -2.254 -11.545 25.425 1.00 89.31 161 ILE A N 1
ATOM 1235 C CA . ILE A 1 161 ? -1.853 -11.744 24.025 1.00 89.31 161 ILE A CA 1
ATOM 1236 C C . ILE A 1 161 ? -0.487 -12.444 23.989 1.00 89.31 161 ILE A C 1
ATOM 1238 O O . ILE A 1 161 ? 0.550 -11.781 24.036 1.00 89.31 161 ILE A O 1
ATOM 1242 N N . PRO A 1 162 ? -0.438 -13.787 23.881 1.00 91.31 162 PRO A N 1
ATOM 1243 C CA . PRO A 1 162 ? 0.823 -14.525 23.835 1.00 91.31 162 PRO A CA 1
ATOM 1244 C C . PRO A 1 162 ? 1.667 -14.072 22.650 1.00 91.31 162 PRO A C 1
ATOM 1246 O O . PRO A 1 162 ? 1.142 -14.022 21.536 1.00 91.31 162 PRO A O 1
ATOM 1249 N N . ALA A 1 163 ? 2.948 -13.764 22.867 1.00 92.50 163 ALA A N 1
ATOM 1250 C CA . ALA A 1 163 ? 3.846 -13.264 21.825 1.00 92.50 163 ALA A CA 1
ATOM 1251 C C . ALA A 1 163 ? 3.949 -14.225 20.622 1.00 92.50 163 ALA A C 1
ATOM 1253 O O . ALA A 1 163 ? 3.965 -15.445 20.793 1.00 92.50 163 ALA A O 1
ATOM 1254 N N . ARG A 1 164 ? 4.042 -13.674 19.406 1.00 94.56 164 ARG A N 1
ATOM 1255 C CA . ARG A 1 164 ? 4.296 -14.432 18.165 1.00 94.56 164 ARG A CA 1
ATOM 1256 C C . ARG A 1 164 ? 5.723 -14.203 17.658 1.00 94.56 164 ARG A C 1
ATOM 1258 O O . ARG A 1 164 ? 6.302 -13.154 17.932 1.00 94.56 164 ARG A O 1
ATOM 1265 N N . LYS A 1 165 ? 6.268 -15.199 16.952 1.00 93.88 165 LYS A N 1
ATOM 1266 C CA . LYS A 1 165 ? 7.628 -15.247 16.379 1.00 93.88 165 LYS A CA 1
ATOM 1267 C C . LYS A 1 165 ? 7.588 -15.840 14.965 1.00 93.88 165 LYS A C 1
ATOM 1269 O O . LYS A 1 165 ? 6.626 -16.535 14.638 1.00 93.88 165 LYS A O 1
ATOM 1274 N N . ASN A 1 166 ? 8.674 -15.657 14.206 1.00 93.00 166 ASN A N 1
ATOM 1275 C CA . ASN A 1 166 ? 8.940 -16.274 12.891 1.00 93.00 166 ASN A CA 1
ATOM 1276 C C . ASN A 1 166 ? 8.102 -15.764 11.702 1.00 93.00 166 ASN A C 1
ATOM 1278 O O . ASN A 1 166 ? 8.076 -16.395 10.653 1.00 93.00 166 ASN A O 1
ATOM 1282 N N . GLY A 1 167 ? 7.435 -14.631 11.849 1.00 94.62 167 GLY A N 1
ATOM 1283 C CA . GLY A 1 167 ? 6.577 -14.012 10.844 1.00 94.62 167 GLY A CA 1
ATOM 1284 C C . GLY A 1 167 ? 6.593 -12.490 10.952 1.00 94.62 167 GLY A C 1
ATOM 1285 O O . GLY A 1 167 ? 7.304 -11.934 11.797 1.00 94.62 167 GLY A O 1
ATOM 1286 N N . VAL A 1 168 ? 5.798 -11.843 10.108 1.00 95.94 168 VAL A N 1
ATOM 1287 C CA . VAL A 1 168 ? 5.737 -10.384 9.949 1.00 95.94 168 VAL A CA 1
ATOM 1288 C C . VAL A 1 168 ? 4.386 -9.821 10.372 1.00 95.94 168 VAL A C 1
ATOM 1290 O O . VAL A 1 168 ? 3.381 -10.537 10.389 1.00 95.94 168 VAL A O 1
ATOM 1293 N N . GLY A 1 169 ? 4.349 -8.552 10.766 1.00 97.12 169 GLY A N 1
ATOM 1294 C CA . GLY A 1 169 ? 3.107 -7.903 11.163 1.00 97.12 169 GLY A CA 1
ATOM 1295 C C . GLY A 1 169 ? 3.293 -6.547 11.822 1.00 97.12 169 GLY A C 1
ATOM 1296 O O . GLY A 1 169 ? 4.363 -5.947 11.760 1.00 97.12 169 GLY A O 1
ATOM 1297 N N . ALA A 1 170 ? 2.270 -6.124 12.553 1.00 96.69 170 ALA A N 1
ATOM 1298 C CA . ALA A 1 170 ? 2.348 -4.989 13.462 1.00 96.69 170 ALA A CA 1
ATOM 1299 C C . ALA A 1 170 ? 1.590 -5.269 14.760 1.00 96.69 170 ALA A C 1
ATOM 1301 O O . ALA A 1 170 ? 0.792 -6.205 14.862 1.00 96.69 170 ALA A O 1
ATOM 1302 N N . PHE A 1 171 ? 1.848 -4.442 15.765 1.00 96.25 171 PHE A N 1
ATOM 1303 C CA . PHE A 1 171 ? 1.126 -4.443 17.027 1.00 96.25 171 PHE A CA 1
ATOM 1304 C C . PHE A 1 171 ? 0.641 -3.033 17.344 1.00 96.25 171 PHE A C 1
ATOM 1306 O O . PHE A 1 171 ? 1.462 -2.118 17.413 1.00 96.25 171 PHE A O 1
ATOM 1313 N N . LEU A 1 172 ? -0.665 -2.880 17.566 1.00 95.06 172 LEU A N 1
ATOM 1314 C CA . LEU A 1 172 ? -1.289 -1.645 18.027 1.00 95.06 172 LEU A CA 1
ATOM 1315 C C . LEU A 1 172 ? -1.985 -1.890 19.365 1.00 95.06 172 LEU A C 1
ATOM 1317 O O . LEU A 1 172 ? -2.800 -2.796 19.500 1.00 95.06 172 LEU A O 1
ATOM 1321 N N . ASP A 1 173 ? -1.682 -1.051 20.344 1.00 93.75 173 ASP A N 1
ATOM 1322 C CA . ASP A 1 173 ? -2.303 -1.038 21.664 1.00 93.75 173 ASP A CA 1
ATOM 1323 C C . ASP A 1 173 ? -2.593 0.409 22.039 1.00 93.75 173 ASP A C 1
ATOM 1325 O O . ASP A 1 173 ? -1.669 1.224 22.115 1.00 93.75 173 ASP A O 1
ATOM 1329 N N . LEU A 1 174 ? -3.862 0.737 22.262 1.00 92.25 174 LEU A N 1
ATOM 1330 C CA . LEU A 1 174 ? -4.287 2.083 22.617 1.00 92.25 174 LEU A CA 1
ATOM 1331 C C . LEU A 1 174 ? -5.355 2.097 23.704 1.00 92.25 174 LEU A C 1
ATOM 1333 O O . LEU A 1 174 ? -6.124 1.151 23.894 1.00 92.25 174 LEU A O 1
ATOM 1337 N N . THR A 1 175 ? -5.428 3.230 24.396 1.00 90.50 175 THR A N 1
ATOM 1338 C CA . THR A 1 175 ? -6.451 3.512 25.401 1.00 90.50 175 THR A CA 1
ATOM 1339 C C . THR A 1 175 ? -7.180 4.819 25.111 1.00 90.50 175 THR A C 1
ATOM 1341 O O . THR A 1 175 ? -6.590 5.837 24.756 1.00 90.50 175 THR A O 1
ATOM 1344 N N . LEU A 1 176 ? -8.495 4.818 25.279 1.00 89.50 176 LEU A N 1
ATOM 1345 C CA . LEU A 1 176 ? -9.339 5.995 25.144 1.00 89.50 176 LEU A CA 1
ATOM 1346 C C . LEU A 1 176 ? -9.346 6.784 26.460 1.00 89.50 176 LEU A C 1
ATOM 1348 O O . LEU A 1 176 ? -9.787 6.275 27.488 1.00 89.50 176 LEU A O 1
ATOM 1352 N N . SER A 1 177 ? -8.911 8.042 26.418 1.00 88.25 177 SER A N 1
ATOM 1353 C CA . SER A 1 177 ? -9.151 9.014 27.488 1.00 88.25 177 SER A CA 1
ATOM 1354 C C . SER A 1 177 ? -10.332 9.887 27.094 1.00 88.25 177 SER A C 1
ATOM 1356 O O . SER A 1 177 ? -10.259 10.674 26.151 1.00 88.25 177 SER A O 1
ATOM 1358 N N . TYR A 1 178 ? -11.447 9.715 27.791 1.00 88.19 178 TYR A N 1
ATOM 1359 C CA . TYR A 1 178 ? -12.684 10.425 27.512 1.00 88.19 178 TYR A CA 1
ATOM 1360 C C . TYR A 1 178 ? -13.417 10.715 28.819 1.00 88.19 178 TYR A C 1
ATOM 1362 O O . TYR A 1 178 ? -13.699 9.804 29.596 1.00 88.19 178 TYR A O 1
ATOM 1370 N N . ASP A 1 179 ? -13.737 11.988 29.048 1.00 87.62 179 ASP A N 1
ATOM 1371 C CA . ASP A 1 179 ? -14.604 12.416 30.143 1.00 87.62 179 ASP A CA 1
ATOM 1372 C C . ASP A 1 179 ? -15.838 13.116 29.555 1.00 87.62 179 ASP A C 1
ATOM 1374 O O . ASP A 1 179 ? -15.706 14.215 29.004 1.00 87.62 179 ASP A O 1
ATOM 1378 N N . PRO A 1 180 ? -17.044 12.528 29.673 1.00 88.38 180 PRO A N 1
ATOM 1379 C CA . PRO A 1 180 ? -18.270 13.132 29.155 1.00 88.38 180 PRO A CA 1
ATOM 1380 C C . PRO A 1 180 ? -18.656 14.435 29.860 1.00 88.38 180 PRO A C 1
ATOM 1382 O O . PRO A 1 180 ? -19.493 15.181 29.358 1.00 88.38 180 PRO A O 1
ATOM 1385 N N . LYS A 1 181 ? -18.070 14.723 31.028 1.00 87.50 181 LYS A N 1
ATOM 1386 C CA . LYS A 1 181 ? -18.317 15.940 31.811 1.00 87.50 181 LYS A CA 1
ATOM 1387 C C . LYS A 1 181 ? -17.216 16.987 31.644 1.00 87.50 181 LYS A C 1
ATOM 1389 O O . LYS A 1 181 ? -17.299 18.042 32.275 1.00 87.50 181 LYS A O 1
ATOM 1394 N N . ALA A 1 182 ? -16.207 16.722 30.813 1.00 86.25 182 ALA A N 1
ATOM 1395 C CA . ALA A 1 182 ? -15.132 17.669 30.572 1.00 86.25 182 ALA A CA 1
ATOM 1396 C C . ALA A 1 182 ? -15.654 18.971 29.947 1.00 86.25 182 ALA A C 1
ATOM 1398 O O . ALA A 1 182 ? -16.605 18.998 29.160 1.00 86.25 182 ALA A O 1
ATOM 1399 N N . ASN A 1 183 ? -14.989 20.078 30.276 1.00 82.56 183 ASN A N 1
ATOM 1400 C CA . ASN A 1 183 ? -15.334 21.386 29.732 1.00 82.56 183 ASN A CA 1
ATOM 1401 C C . ASN A 1 183 ? -15.245 21.384 28.197 1.00 82.56 183 ASN A C 1
ATOM 1403 O O . ASN A 1 183 ? -14.202 21.085 27.616 1.00 82.56 183 ASN A O 1
ATOM 1407 N N . GLY A 1 184 ? -16.333 21.789 27.541 1.00 82.75 184 GLY A N 1
ATOM 1408 C CA . GLY A 1 184 ? -16.421 21.857 26.083 1.00 82.75 184 GLY A CA 1
ATOM 1409 C C . GLY A 1 184 ? -16.935 20.585 25.408 1.00 82.75 184 GLY A C 1
ATOM 1410 O O . GLY A 1 184 ? -17.019 20.584 24.185 1.00 82.75 184 GLY A O 1
ATOM 1411 N N . GLN A 1 185 ? -17.297 19.545 26.162 1.00 86.88 185 GLN A N 1
ATOM 1412 C CA . GLN A 1 185 ? -18.100 18.448 25.624 1.00 86.88 185 GLN A CA 1
ATOM 1413 C C . GLN A 1 185 ? -19.512 18.917 25.238 1.00 86.88 185 GLN A C 1
ATOM 1415 O O . GLN A 1 185 ? -20.030 19.864 25.846 1.00 86.88 185 GLN A O 1
ATOM 1420 N N . PRO A 1 186 ? -20.176 18.248 24.276 1.00 86.06 186 PRO A N 1
ATOM 1421 C CA . PRO A 1 186 ? -21.604 18.430 24.043 1.00 86.06 186 PRO A CA 1
ATOM 1422 C C . PRO A 1 186 ? -22.425 18.170 25.309 1.00 86.06 186 PRO A C 1
ATOM 1424 O O . PRO A 1 186 ? -22.075 17.341 26.147 1.00 86.06 186 PRO A O 1
ATOM 1427 N N . LYS A 1 187 ? -23.564 18.855 25.442 1.00 84.50 187 LYS A N 1
ATOM 1428 C CA . LYS A 1 187 ? -24.458 18.697 26.603 1.00 84.50 187 LYS A CA 1
ATOM 1429 C C . LYS A 1 187 ? -25.009 17.267 26.733 1.00 84.50 187 LYS A C 1
ATOM 1431 O O . LYS A 1 187 ? -25.339 16.831 27.830 1.00 84.50 187 LYS A O 1
ATOM 1436 N N . ASP A 1 188 ? -25.127 16.580 25.610 1.00 86.06 188 ASP A N 1
ATOM 1437 C CA . ASP A 1 188 ? -25.623 15.220 25.415 1.00 86.06 188 ASP A CA 1
ATOM 1438 C C . ASP A 1 188 ? -24.493 14.230 25.082 1.00 86.06 188 ASP A C 1
ATOM 1440 O O . ASP A 1 188 ? -24.727 13.192 24.467 1.00 86.06 188 ASP A O 1
ATOM 1444 N N . ALA A 1 189 ? -23.263 14.547 25.497 1.00 87.31 189 ALA A N 1
ATOM 1445 C CA . ALA A 1 189 ? -22.112 13.667 25.361 1.00 87.31 189 ALA A CA 1
ATOM 1446 C C . ALA A 1 189 ? -22.411 12.254 25.927 1.00 87.31 189 ALA A C 1
ATOM 1448 O O . ALA A 1 189 ? -22.891 12.144 27.064 1.00 87.31 189 ALA A O 1
ATOM 1449 N N . PRO A 1 190 ? -22.148 11.169 25.165 1.00 89.81 190 PRO A N 1
ATOM 1450 C CA . PRO A 1 190 ? -22.372 9.800 25.625 1.00 89.81 190 PRO A CA 1
ATOM 1451 C C . PRO A 1 190 ? -21.604 9.507 26.908 1.00 89.81 190 PRO A C 1
ATOM 1453 O O . PRO A 1 190 ? -20.489 9.965 27.078 1.00 89.81 190 PRO A O 1
ATOM 1456 N N . THR A 1 191 ? -22.131 8.672 27.800 1.00 85.94 191 THR A N 1
ATOM 1457 C CA . THR A 1 191 ? -21.444 8.353 29.068 1.00 85.94 191 THR A CA 1
ATOM 1458 C C . THR A 1 191 ? -20.167 7.522 28.896 1.00 85.94 191 THR A C 1
ATOM 1460 O O . THR A 1 191 ? -19.443 7.320 29.868 1.00 85.94 191 THR A O 1
ATOM 1463 N N . GLY A 1 192 ? -19.911 7.013 27.688 1.00 81.38 192 GLY A N 1
ATOM 1464 C CA . GLY A 1 192 ? -18.792 6.137 27.347 1.00 81.38 192 GLY A CA 1
ATOM 1465 C C . GLY A 1 192 ? -18.998 4.658 27.690 1.00 81.38 192 GLY A C 1
ATOM 1466 O O . GLY A 1 192 ? -18.212 3.822 27.263 1.00 81.38 192 GLY A O 1
ATOM 1467 N N . LEU A 1 193 ? -20.072 4.305 28.407 1.00 84.38 193 LEU A N 1
ATOM 1468 C CA . LEU A 1 193 ? -20.378 2.912 28.777 1.00 84.38 193 LEU A CA 1
ATOM 1469 C C . LEU A 1 193 ? -20.917 2.066 27.612 1.00 84.38 193 LEU A C 1
ATOM 1471 O O . LEU A 1 193 ? -20.966 0.846 27.720 1.00 84.38 193 LEU A O 1
ATOM 1475 N N . SER A 1 194 ? -21.339 2.714 26.528 1.00 88.44 194 SER A N 1
ATOM 1476 C CA . SER A 1 194 ? -21.859 2.083 25.306 1.00 88.44 194 SER A CA 1
ATOM 1477 C C . SER A 1 194 ? -20.924 2.300 24.115 1.00 88.44 194 SER A C 1
ATOM 1479 O O . SER A 1 194 ? -21.350 2.204 22.961 1.00 88.44 194 SER A O 1
ATOM 1481 N N . PHE A 1 195 ? -19.663 2.645 24.401 1.00 95.12 195 PHE A N 1
ATOM 1482 C CA . PHE A 1 195 ? -18.639 2.735 23.379 1.00 95.12 195 PHE A CA 1
ATOM 1483 C C . PHE A 1 195 ? -18.161 1.357 22.952 1.00 95.12 195 PHE A C 1
ATOM 1485 O O . PHE A 1 195 ? -17.909 0.487 23.780 1.00 95.12 195 PHE A O 1
ATOM 1492 N N . HIS A 1 196 ? -17.995 1.219 21.647 1.00 96.94 196 HIS A N 1
ATOM 1493 C CA . HIS A 1 196 ? -17.484 0.038 20.978 1.00 96.94 19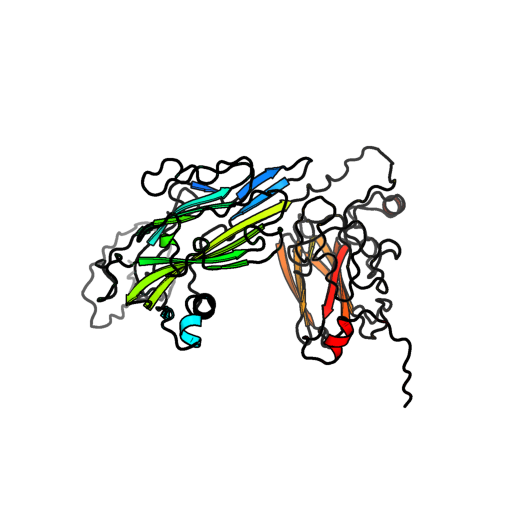6 HIS A CA 1
ATOM 1494 C C . HIS A 1 196 ? -16.486 0.461 19.903 1.00 96.94 196 HIS A C 1
ATOM 1496 O O . HIS A 1 196 ? -16.357 1.648 19.571 1.00 96.94 196 HIS A O 1
ATOM 1502 N N . TRP A 1 197 ? -15.823 -0.530 19.321 1.00 97.81 197 TRP A N 1
ATOM 1503 C CA . TRP A 1 197 ? -14.887 -0.333 18.222 1.00 97.81 197 TRP A CA 1
ATOM 1504 C C . TRP A 1 197 ? -15.387 -1.045 16.976 1.00 97.81 197 TRP A C 1
ATOM 1506 O O . TRP A 1 197 ? -15.786 -2.208 17.037 1.00 97.81 197 TRP A O 1
ATOM 1516 N N . ILE A 1 198 ? -15.337 -0.364 15.834 1.00 98.38 198 ILE A N 1
ATOM 1517 C CA . ILE A 1 198 ? -15.524 -1.006 14.532 1.00 98.38 198 ILE A CA 1
ATOM 1518 C C . ILE A 1 198 ? -14.256 -0.772 13.723 1.00 98.38 198 ILE A C 1
ATOM 1520 O O . ILE A 1 198 ? -13.883 0.375 13.473 1.00 98.38 198 ILE A O 1
ATOM 1524 N N . GLN A 1 199 ? -13.611 -1.866 13.321 1.00 98.12 199 GLN A N 1
ATOM 1525 C CA . GLN A 1 199 ? -12.439 -1.850 12.457 1.00 98.12 199 GLN A CA 1
ATOM 1526 C C . GLN A 1 199 ? -12.784 -2.454 11.094 1.00 98.12 199 GLN A C 1
ATOM 1528 O O . GLN A 1 199 ? -13.429 -3.497 11.005 1.00 98.12 199 GLN A O 1
ATOM 1533 N N . GLN A 1 200 ? -12.358 -1.789 10.027 1.00 97.56 200 GLN A N 1
ATOM 1534 C CA . GLN A 1 200 ? -12.298 -2.346 8.680 1.00 97.56 200 GLN A CA 1
ATOM 1535 C C . GLN A 1 200 ? -10.869 -2.804 8.413 1.00 97.56 200 GLN A C 1
ATOM 1537 O O . GLN A 1 200 ? -9.931 -2.058 8.684 1.00 97.56 200 GLN A O 1
ATOM 1542 N N . ILE A 1 201 ? -10.723 -3.992 7.834 1.00 95.50 201 ILE A N 1
ATOM 1543 C CA . ILE A 1 201 ? -9.458 -4.501 7.311 1.00 95.50 201 ILE A CA 1
ATOM 1544 C C . ILE A 1 201 ? -9.488 -4.412 5.791 1.00 95.50 201 ILE A C 1
ATOM 1546 O O . ILE A 1 201 ? -10.434 -4.912 5.184 1.00 95.50 201 ILE A O 1
ATOM 1550 N N . MET A 1 202 ? -8.430 -3.869 5.197 1.00 93.38 202 MET A N 1
ATOM 1551 C CA . MET A 1 202 ? -8.111 -3.960 3.773 1.00 93.38 202 MET A CA 1
ATOM 1552 C C . MET A 1 202 ? -6.709 -4.555 3.644 1.00 93.38 202 MET A C 1
ATOM 1554 O O . MET A 1 202 ? -5.761 -4.003 4.198 1.00 93.38 202 MET A O 1
ATOM 1558 N N . ASN A 1 203 ? -6.563 -5.704 2.992 1.00 91.19 203 ASN A N 1
ATOM 1559 C CA . ASN A 1 203 ? -5.255 -6.344 2.843 1.00 91.19 203 ASN A CA 1
ATOM 1560 C C . ASN A 1 203 ? -5.142 -7.180 1.571 1.00 91.19 203 ASN A C 1
ATOM 1562 O O . ASN A 1 203 ? -6.164 -7.550 0.999 1.00 91.19 203 ASN A O 1
ATOM 1566 N N . ASN A 1 204 ? -3.910 -7.530 1.203 1.00 84.62 204 ASN A N 1
ATOM 1567 C CA . ASN A 1 204 ? -3.588 -8.428 0.089 1.00 84.62 204 ASN A CA 1
ATOM 1568 C C . ASN A 1 204 ? -3.442 -9.912 0.494 1.00 84.62 204 ASN A C 1
ATOM 1570 O O . ASN A 1 204 ? -3.038 -10.750 -0.307 1.00 84.62 204 ASN A O 1
ATOM 1574 N N . HIS A 1 205 ? -3.755 -10.268 1.744 1.00 87.56 205 HIS A N 1
ATOM 1575 C CA . HIS A 1 205 ? -3.612 -11.631 2.249 1.00 87.56 205 HIS A CA 1
ATOM 1576 C C . HIS A 1 205 ? -4.775 -12.016 3.168 1.00 87.56 205 HIS A C 1
ATOM 1578 O O . HIS A 1 205 ? -4.669 -12.060 4.407 1.00 87.56 205 HIS A O 1
ATOM 1584 N N . LYS A 1 206 ? -5.900 -12.359 2.540 1.00 89.06 206 LYS A N 1
ATOM 1585 C CA . LYS A 1 206 ? -7.087 -12.892 3.204 1.00 89.06 206 LYS A CA 1
ATOM 1586 C C . LYS A 1 206 ? -6.732 -14.113 4.057 1.00 89.06 206 LYS A C 1
ATOM 1588 O O . LYS A 1 206 ? -6.009 -15.018 3.652 1.00 89.06 206 LYS A O 1
ATOM 1593 N N . ALA A 1 207 ? -7.263 -14.148 5.277 1.00 85.56 207 ALA A N 1
ATOM 1594 C CA . ALA A 1 207 ? -6.965 -15.225 6.216 1.00 85.56 207 ALA A CA 1
ATOM 1595 C C . ALA A 1 207 ? -7.423 -16.599 5.683 1.00 85.56 207 ALA A C 1
ATOM 1597 O O . ALA A 1 207 ? -8.548 -16.736 5.199 1.00 85.56 207 ALA A O 1
ATOM 1598 N N . ASN A 1 208 ? -6.581 -17.622 5.870 1.00 84.12 208 ASN A N 1
ATOM 1599 C CA . ASN A 1 208 ? -6.824 -19.024 5.491 1.00 84.12 208 ASN A CA 1
ATOM 1600 C C . ASN A 1 208 ? -6.988 -19.286 3.982 1.00 84.12 208 ASN A C 1
ATOM 1602 O O . ASN A 1 208 ? -7.540 -20.319 3.602 1.00 84.12 208 ASN A O 1
ATOM 1606 N N . VAL A 1 209 ? -6.520 -18.383 3.123 1.00 84.81 209 VAL A N 1
ATOM 1607 C CA . VAL A 1 209 ? -6.411 -18.617 1.676 1.00 84.81 209 VAL A CA 1
ATOM 1608 C C . VAL A 1 209 ? -4.976 -18.355 1.216 1.00 84.81 209 VAL A C 1
ATOM 1610 O O . VAL A 1 209 ? -4.124 -18.005 2.028 1.00 84.81 209 VAL A O 1
ATOM 1613 N N . LYS A 1 210 ? -4.692 -18.593 -0.070 1.00 80.38 210 LYS A N 1
ATOM 1614 C CA . LYS A 1 210 ? -3.377 -18.323 -0.663 1.00 80.38 210 LYS A CA 1
ATOM 1615 C C . LYS A 1 210 ? -3.020 -16.832 -0.511 1.00 80.38 210 LYS A C 1
ATOM 1617 O O . LYS A 1 210 ? -3.910 -15.985 -0.605 1.00 80.38 210 LYS A O 1
ATOM 1622 N N . HIS A 1 211 ? -1.734 -16.545 -0.313 1.00 81.38 211 HIS A N 1
ATOM 1623 C CA . HIS A 1 211 ? -1.170 -15.197 -0.397 1.00 81.38 211 HIS A CA 1
ATOM 1624 C C . HIS A 1 211 ? -1.573 -14.505 -1.717 1.00 81.38 211 HIS A C 1
ATOM 1626 O O . HIS A 1 211 ? -1.748 -15.185 -2.734 1.00 81.38 211 HIS A O 1
ATOM 1632 N N . GLY A 1 212 ? -1.763 -13.182 -1.684 1.00 76.94 212 GLY A N 1
ATOM 1633 C CA . GLY A 1 212 ? -2.163 -12.356 -2.833 1.00 76.94 212 GLY A CA 1
ATOM 1634 C C . GLY A 1 212 ? -3.679 -12.220 -3.017 1.00 76.94 212 GLY A C 1
ATOM 1635 O O . GLY A 1 212 ? -4.149 -11.464 -3.860 1.00 76.94 212 GLY A O 1
ATOM 1636 N N . VAL A 1 213 ? -4.491 -12.940 -2.232 1.00 82.25 213 VAL A N 1
ATOM 1637 C CA . VAL A 1 213 ? -5.949 -12.776 -2.272 1.00 82.25 213 VAL A CA 1
ATOM 1638 C C . VAL A 1 213 ? -6.364 -11.593 -1.405 1.00 82.25 213 VAL A C 1
ATOM 1640 O O . VAL A 1 213 ? -6.294 -11.664 -0.175 1.00 82.25 213 VAL A O 1
ATOM 1643 N N . ASN A 1 214 ? -6.895 -10.556 -2.049 1.00 85.25 214 ASN A N 1
ATOM 1644 C CA . ASN A 1 214 ? -7.389 -9.362 -1.372 1.00 85.25 214 ASN A CA 1
ATOM 1645 C C . ASN A 1 214 ? -8.560 -9.654 -0.407 1.00 85.25 214 ASN A C 1
ATOM 1647 O O . ASN A 1 214 ? -9.438 -10.484 -0.672 1.00 85.25 214 ASN A O 1
ATOM 1651 N N . ASP A 1 215 ? -8.598 -8.933 0.714 1.00 89.19 215 ASP A N 1
ATOM 1652 C CA . ASP A 1 215 ? -9.681 -8.937 1.702 1.00 89.19 215 ASP A CA 1
ATOM 1653 C C . ASP A 1 215 ? -10.095 -7.497 2.022 1.00 89.19 215 ASP A C 1
ATOM 1655 O O . ASP A 1 215 ? -9.246 -6.649 2.284 1.00 89.19 215 ASP A O 1
ATOM 1659 N N . ASN A 1 216 ? -11.402 -7.234 2.052 1.00 93.31 216 ASN A N 1
ATOM 1660 C CA . ASN A 1 216 ? -11.978 -5.979 2.533 1.00 93.31 216 ASN A CA 1
ATOM 1661 C C . ASN A 1 216 ? -13.219 -6.299 3.375 1.00 93.31 216 ASN A C 1
ATOM 1663 O O . ASN A 1 216 ? -14.277 -6.631 2.831 1.00 93.31 216 ASN A O 1
ATOM 1667 N N . LYS A 1 217 ? -13.083 -6.283 4.704 1.00 94.12 217 LYS A N 1
ATOM 1668 C CA . LYS A 1 217 ? -14.127 -6.771 5.621 1.00 94.12 217 LYS A CA 1
ATOM 1669 C C . LYS A 1 217 ? -14.084 -6.110 6.992 1.00 94.12 217 LYS A C 1
ATOM 1671 O O . LYS A 1 217 ? -13.111 -5.458 7.353 1.00 94.12 217 LYS A O 1
ATOM 1676 N N . ILE A 1 218 ? -15.160 -6.299 7.758 1.00 96.06 218 ILE A N 1
ATOM 1677 C CA . ILE A 1 218 ? -15.221 -5.863 9.154 1.00 96.06 218 ILE A CA 1
ATOM 1678 C C . ILE A 1 218 ? -14.383 -6.845 9.967 1.00 96.06 218 ILE A C 1
ATOM 1680 O O . ILE A 1 218 ? -14.498 -8.061 9.786 1.00 96.06 218 ILE A O 1
ATOM 1684 N N . ASP A 1 219 ? -13.539 -6.311 10.838 1.00 96.12 219 ASP A N 1
ATOM 1685 C CA . ASP A 1 219 ? -12.697 -7.098 11.718 1.00 96.12 219 ASP A CA 1
ATOM 1686 C C . ASP A 1 219 ? -13.493 -7.615 12.917 1.00 96.12 219 ASP A C 1
ATOM 1688 O O . ASP A 1 219 ? -13.664 -6.947 13.937 1.00 96.12 219 ASP A O 1
ATOM 1692 N N . ILE A 1 220 ? -14.042 -8.811 12.752 1.00 95.12 220 ILE A N 1
A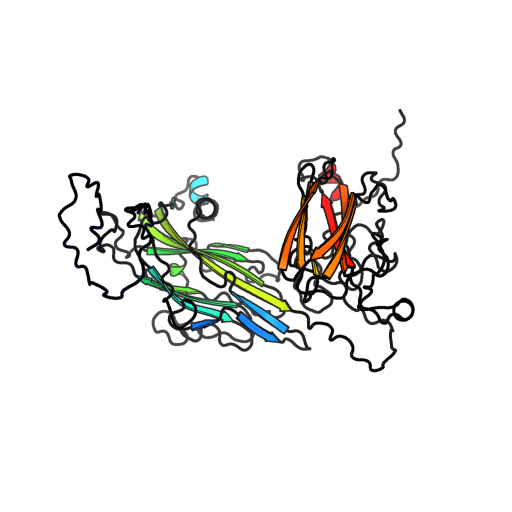TOM 1693 C CA . ILE A 1 220 ? -14.812 -9.529 13.765 1.00 95.12 220 ILE A CA 1
ATOM 1694 C C . ILE A 1 220 ? -14.406 -10.998 13.770 1.00 95.12 220 ILE A C 1
ATOM 1696 O O . ILE A 1 220 ? -13.875 -11.530 12.788 1.00 95.12 220 ILE A O 1
ATOM 1700 N N . LEU A 1 221 ? -14.685 -11.675 14.883 1.00 93.00 221 LEU A N 1
ATOM 1701 C CA . LEU A 1 221 ? -14.421 -13.099 15.001 1.00 93.00 221 LEU A CA 1
ATOM 1702 C C . LEU A 1 221 ? -15.207 -13.878 13.934 1.00 93.00 221 LEU A C 1
ATOM 1704 O O . LEU A 1 221 ? -16.366 -13.577 13.638 1.00 93.00 221 LEU A O 1
ATOM 1708 N N . ALA A 1 222 ? -14.586 -14.909 13.361 1.00 89.25 222 ALA A N 1
ATOM 1709 C CA . ALA A 1 222 ? -15.247 -15.763 12.381 1.00 89.25 222 ALA A CA 1
ATOM 1710 C C . ALA A 1 222 ? -16.552 -16.347 12.957 1.00 89.25 222 ALA A C 1
ATOM 1712 O O . ALA A 1 222 ? -16.543 -16.996 14.001 1.00 89.25 222 ALA A O 1
ATOM 1713 N N . GLY A 1 223 ? -17.668 -16.122 12.259 1.00 87.31 223 GLY A N 1
ATOM 1714 C CA . GLY A 1 223 ? -18.999 -16.568 12.683 1.00 87.31 223 GLY A CA 1
ATOM 1715 C C . GLY A 1 223 ? -19.766 -15.584 13.573 1.00 87.31 223 GLY A C 1
ATOM 1716 O O . GLY A 1 223 ? -20.908 -15.873 13.917 1.00 87.31 223 GLY A O 1
ATOM 1717 N N . GLN A 1 224 ? -19.200 -14.425 13.918 1.00 92.19 224 GLN A N 1
ATOM 1718 C CA . GLN A 1 224 ? -19.935 -13.365 14.608 1.00 92.19 224 GLN A CA 1
ATOM 1719 C C . GLN A 1 224 ? -20.988 -12.748 13.672 1.00 92.19 224 GLN A C 1
ATOM 1721 O O . GLN A 1 224 ? -20.655 -12.155 12.649 1.00 92.19 224 GLN A O 1
ATOM 1726 N N . THR A 1 225 ? -22.268 -12.888 14.026 1.00 87.38 225 THR A N 1
ATOM 1727 C CA . THR A 1 225 ? -23.403 -12.406 13.210 1.00 87.38 225 THR A CA 1
ATOM 1728 C C . THR A 1 225 ? -24.289 -11.383 13.910 1.00 87.38 225 THR A C 1
ATOM 1730 O O . THR A 1 225 ? -25.105 -10.735 13.258 1.00 87.38 225 THR A O 1
ATOM 1733 N N . ASP A 1 226 ? -24.147 -11.220 15.224 1.00 88.56 226 ASP A N 1
ATOM 1734 C CA . ASP A 1 226 ? -25.112 -10.449 16.016 1.00 88.56 226 ASP A CA 1
ATOM 1735 C C . ASP A 1 226 ? -24.811 -8.946 16.007 1.00 88.56 226 ASP A C 1
ATOM 1737 O O . ASP A 1 226 ? -25.729 -8.121 16.030 1.00 88.56 226 ASP A O 1
ATOM 1741 N N . ASN A 1 227 ? -23.528 -8.579 15.950 1.00 93.56 227 ASN A N 1
ATOM 1742 C CA . ASN A 1 227 ? -23.076 -7.193 15.999 1.00 93.56 227 ASN A CA 1
ATOM 1743 C C . ASN A 1 227 ? -21.753 -6.973 15.230 1.00 93.56 227 ASN A C 1
ATOM 1745 O O . ASN A 1 227 ? -20.987 -7.927 15.058 1.00 93.56 227 ASN A O 1
ATOM 1749 N N . PRO A 1 228 ? -21.465 -5.731 14.799 1.00 95.50 228 PRO A N 1
ATOM 1750 C CA . PRO A 1 228 ? -20.258 -5.382 14.046 1.00 95.50 228 PRO A CA 1
ATOM 1751 C C . PRO A 1 228 ? -19.049 -5.021 14.932 1.00 95.50 228 PRO A C 1
ATOM 1753 O O . PRO A 1 228 ? -18.094 -4.433 14.431 1.00 95.50 228 PRO A O 1
ATOM 1756 N N . TYR A 1 229 ? -19.097 -5.285 16.241 1.00 97.81 229 TYR A N 1
ATOM 1757 C CA . TYR A 1 229 ? -18.120 -4.767 17.196 1.00 97.81 229 TYR A CA 1
ATOM 1758 C C . TYR A 1 229 ? -16.900 -5.671 17.336 1.00 97.81 229 TYR A C 1
ATOM 1760 O O . TYR A 1 229 ? -17.024 -6.872 17.593 1.00 97.81 229 TYR A O 1
ATOM 1768 N N . TYR A 1 230 ? -15.719 -5.066 17.245 1.00 97.69 230 TYR A N 1
ATOM 1769 C CA . TYR A 1 230 ? -14.430 -5.727 17.437 1.00 97.69 230 TYR A CA 1
ATOM 1770 C C . TYR A 1 230 ? -14.281 -6.267 18.872 1.00 97.69 230 TYR A C 1
ATOM 1772 O O . TYR A 1 230 ? -13.856 -7.402 19.092 1.00 97.69 230 TYR A O 1
ATOM 1780 N N . ASP A 1 231 ? -14.732 -5.498 19.867 1.00 95.50 231 ASP A N 1
ATOM 1781 C CA . ASP A 1 231 ? -14.687 -5.838 21.296 1.00 95.50 231 ASP A CA 1
ATOM 1782 C C . ASP A 1 231 ? -15.648 -6.965 21.722 1.00 95.50 231 ASP A C 1
ATOM 1784 O O . ASP A 1 231 ? -15.628 -7.382 22.877 1.00 95.50 231 ASP A O 1
ATOM 1788 N N . SER A 1 232 ? -16.442 -7.526 20.800 1.00 94.38 232 SER A N 1
ATOM 1789 C CA . SER A 1 232 ? -17.222 -8.746 21.070 1.00 94.38 232 SER A CA 1
ATOM 1790 C C . SER A 1 232 ? -16.400 -10.033 20.973 1.00 94.38 232 SER A C 1
ATOM 1792 O O . SER A 1 232 ? -16.787 -11.049 21.551 1.00 94.38 232 SER A O 1
ATOM 1794 N N . GLY A 1 233 ? -15.292 -10.016 20.226 1.00 87.06 233 GLY A N 1
ATOM 1795 C CA . GLY A 1 233 ? -14.528 -11.225 19.902 1.00 87.06 233 GLY A CA 1
ATOM 1796 C C . GLY A 1 233 ? -13.017 -11.105 20.079 1.00 87.06 233 GLY A C 1
ATOM 1797 O O . GLY A 1 233 ? -12.328 -12.126 20.066 1.00 87.06 233 GLY A O 1
ATOM 1798 N N . PHE A 1 234 ? -12.500 -9.890 20.258 1.00 94.38 234 PHE A N 1
ATOM 1799 C CA . PHE A 1 234 ? -11.068 -9.610 20.311 1.00 94.38 234 PHE A CA 1
ATOM 1800 C C . PHE A 1 234 ? -10.656 -8.834 21.568 1.00 94.38 234 PHE A C 1
ATOM 1802 O O . PHE A 1 234 ? -11.458 -8.567 22.461 1.00 94.38 234 PHE A O 1
ATOM 1809 N N . ALA A 1 235 ? -9.363 -8.520 21.665 1.00 95.44 235 ALA A N 1
ATOM 1810 C CA . ALA A 1 235 ? -8.731 -7.873 22.810 1.00 95.44 235 ALA A CA 1
ATOM 1811 C C . ALA A 1 235 ? -9.077 -6.374 22.900 1.00 95.44 235 ALA A C 1
ATOM 1813 O O . ALA A 1 235 ? -8.233 -5.508 22.675 1.00 95.44 235 ALA A O 1
ATOM 1814 N N . ALA A 1 236 ? -10.332 -6.061 23.215 1.00 96.38 236 ALA A N 1
ATOM 1815 C CA . ALA A 1 236 ? -10.813 -4.695 23.364 1.00 96.38 236 ALA A CA 1
ATOM 1816 C C . ALA A 1 236 ? -11.968 -4.589 24.378 1.00 96.38 236 ALA A C 1
ATOM 1818 O O . ALA A 1 236 ? -12.608 -5.573 24.739 1.00 96.38 236 ALA A O 1
ATOM 1819 N N . ASN A 1 237 ? -12.220 -3.372 24.860 1.00 95.25 237 ASN A N 1
ATOM 1820 C CA . ASN A 1 237 ? -13.400 -2.975 25.637 1.00 95.25 237 ASN A CA 1
ATOM 1821 C C . ASN A 1 237 ? -13.736 -1.503 25.346 1.00 95.25 237 ASN A C 1
ATOM 1823 O O . ASN A 1 237 ? -13.068 -0.863 24.541 1.00 95.25 237 ASN A O 1
ATOM 1827 N N . THR A 1 238 ? -14.685 -0.922 26.080 1.00 93.81 238 THR A N 1
ATOM 1828 C CA . THR A 1 238 ? -15.135 0.478 25.937 1.00 93.81 238 THR A CA 1
ATOM 1829 C C . THR A 1 238 ? -14.022 1.540 25.969 1.00 93.81 238 THR A C 1
ATOM 1831 O O . THR A 1 238 ? -14.243 2.672 25.550 1.00 93.81 238 THR A O 1
ATOM 1834 N N . THR A 1 239 ? -12.840 1.223 26.508 1.00 92.25 239 THR A N 1
ATOM 1835 C CA . THR A 1 239 ? -11.712 2.159 26.667 1.00 92.25 239 THR A CA 1
ATOM 1836 C C . THR A 1 239 ? -10.376 1.647 26.139 1.00 92.25 239 THR A C 1
ATOM 1838 O O . THR A 1 239 ? -9.375 2.350 26.231 1.00 92.25 239 THR A O 1
ATOM 1841 N N . THR A 1 240 ? -10.299 0.423 25.634 1.00 94.00 240 THR A N 1
ATOM 1842 C CA . THR A 1 240 ? -9.039 -0.211 25.236 1.00 94.00 240 THR A CA 1
ATOM 1843 C C . THR A 1 240 ? -9.242 -0.920 23.916 1.00 94.00 240 THR A C 1
ATOM 1845 O O . THR A 1 240 ? -10.237 -1.619 23.749 1.00 94.00 240 THR A O 1
ATOM 1848 N N . PHE A 1 241 ? -8.288 -0.757 23.009 1.00 96.44 241 PHE A N 1
ATOM 1849 C CA . PHE A 1 241 ? -8.242 -1.472 21.745 1.00 96.44 241 PHE A CA 1
ATOM 1850 C C . PHE A 1 241 ? -6.839 -2.038 21.559 1.00 96.44 241 PHE A C 1
ATOM 1852 O O . PHE A 1 241 ? -5.854 -1.303 21.668 1.00 96.44 241 PHE A O 1
ATOM 1859 N N . ILE A 1 242 ? -6.756 -3.341 21.303 1.00 96.62 242 ILE A N 1
ATOM 1860 C CA . ILE A 1 242 ? -5.503 -4.022 21.013 1.00 96.62 242 ILE A CA 1
ATOM 1861 C C . ILE A 1 242 ? -5.700 -4.915 19.795 1.00 96.62 242 ILE A C 1
ATOM 1863 O O . ILE A 1 242 ? -6.638 -5.717 19.738 1.00 96.62 242 ILE A O 1
ATOM 1867 N N . ASP A 1 243 ? -4.779 -4.809 18.846 1.00 96.62 243 ASP A N 1
ATOM 1868 C CA . ASP A 1 243 ? -4.749 -5.650 17.660 1.00 96.62 243 ASP A CA 1
ATOM 1869 C C . ASP A 1 243 ? -3.312 -6.023 17.273 1.00 96.62 243 ASP A C 1
ATOM 1871 O O . ASP A 1 243 ? -2.338 -5.312 17.538 1.00 96.62 243 ASP A O 1
ATOM 1875 N N . ARG A 1 244 ? -3.183 -7.207 16.681 1.00 95.38 244 ARG A N 1
ATOM 1876 C CA . ARG A 1 244 ? -1.928 -7.785 16.219 1.00 95.38 244 ARG A CA 1
ATOM 1877 C C . ARG A 1 244 ? -2.133 -8.518 14.892 1.00 95.38 244 ARG A C 1
ATOM 1879 O O . ARG A 1 244 ? -2.127 -9.761 14.871 1.00 95.38 244 ARG A O 1
ATOM 1886 N N . PRO A 1 245 ? -2.286 -7.785 13.782 1.00 95.25 245 PRO A N 1
ATOM 1887 C CA . PRO A 1 245 ? -2.275 -8.384 12.463 1.00 95.25 245 PRO A CA 1
ATOM 1888 C C . PRO A 1 245 ? -0.897 -8.992 12.202 1.00 95.25 245 PRO A C 1
ATOM 1890 O O . PRO A 1 245 ? 0.134 -8.333 12.320 1.00 95.25 245 PRO A O 1
ATOM 1893 N N . TYR A 1 246 ? -0.884 -10.293 11.912 1.00 95.38 246 TYR A N 1
ATOM 1894 C CA . TYR A 1 246 ? 0.341 -11.085 11.822 1.00 95.38 246 TYR A CA 1
ATOM 1895 C C . TYR A 1 246 ? 0.219 -12.179 10.767 1.00 95.38 246 TYR A C 1
ATOM 1897 O O . TYR A 1 246 ? -0.836 -12.822 10.662 1.00 95.38 246 TYR A O 1
ATOM 1905 N N . ARG A 1 247 ? 1.303 -12.426 10.033 1.00 94.38 247 ARG A N 1
ATOM 1906 C CA . ARG A 1 247 ? 1.397 -13.415 8.958 1.00 94.38 247 ARG A CA 1
ATOM 1907 C C . ARG A 1 247 ? 2.668 -14.257 9.073 1.00 94.38 247 ARG A C 1
ATOM 1909 O O . ARG A 1 247 ? 3.695 -13.796 9.562 1.00 94.38 247 ARG A O 1
ATOM 1916 N N . GLY A 1 248 ? 2.533 -15.545 8.758 1.00 93.38 248 GLY A N 1
ATOM 1917 C CA . GLY A 1 248 ? 3.538 -16.588 9.024 1.00 93.38 248 GLY A CA 1
ATOM 1918 C C . GLY A 1 248 ? 4.455 -16.888 7.838 1.00 93.38 248 GLY A C 1
ATOM 1919 O O . GLY A 1 248 ? 5.239 -17.828 7.895 1.00 93.38 248 GLY A O 1
ATOM 1920 N N . ASP A 1 249 ? 4.325 -16.103 6.782 1.00 90.25 249 ASP A N 1
ATOM 1921 C CA . ASP A 1 249 ? 4.954 -16.202 5.473 1.00 90.25 249 ASP A CA 1
ATOM 1922 C C . ASP A 1 249 ? 5.814 -14.951 5.231 1.00 90.25 249 ASP A C 1
ATOM 1924 O O . ASP A 1 249 ? 5.518 -14.141 4.364 1.00 90.25 249 ASP A O 1
ATOM 1928 N N . PRO A 1 250 ? 6.891 -14.744 6.014 1.00 90.19 250 PRO A N 1
ATOM 1929 C CA . PRO A 1 250 ? 7.682 -13.513 5.964 1.00 90.19 250 PRO A CA 1
ATOM 1930 C C . PRO A 1 250 ? 8.426 -13.293 4.637 1.00 90.19 250 PRO A C 1
ATOM 1932 O O . PRO A 1 250 ? 9.044 -12.248 4.477 1.00 90.19 250 PRO A O 1
ATOM 1935 N N . GLY A 1 251 ? 8.438 -14.279 3.735 1.00 85.62 251 GLY A N 1
ATOM 1936 C CA . GLY A 1 251 ? 9.048 -14.180 2.404 1.00 85.62 251 GLY A CA 1
ATOM 1937 C C . GLY A 1 251 ? 8.102 -13.683 1.317 1.00 85.62 251 GLY A C 1
ATOM 1938 O O . GLY A 1 251 ? 8.468 -13.724 0.152 1.00 85.62 251 GLY A O 1
ATOM 1939 N N . GLU A 1 252 ? 6.905 -13.245 1.694 1.00 84.44 252 GLU A N 1
ATOM 1940 C CA . GLU A 1 252 ? 5.889 -12.721 0.786 1.00 84.44 252 GLU A CA 1
ATOM 1941 C C . GLU A 1 252 ? 5.575 -11.266 1.159 1.00 84.44 252 GLU A C 1
ATOM 1943 O O . GLU A 1 252 ? 5.543 -10.936 2.355 1.00 84.44 252 GLU A O 1
ATOM 1948 N N . ALA A 1 253 ? 5.351 -10.392 0.176 1.00 83.75 253 ALA A N 1
ATOM 1949 C CA . ALA A 1 253 ? 5.051 -8.986 0.432 1.00 83.75 253 ALA A CA 1
ATOM 1950 C C . ALA A 1 253 ? 3.610 -8.793 0.915 1.00 83.75 253 ALA A C 1
ATOM 1952 O O . ALA A 1 253 ? 2.644 -9.153 0.248 1.00 83.75 253 ALA A O 1
ATOM 1953 N N . HIS A 1 254 ? 3.433 -8.179 2.080 1.00 87.94 254 HIS A N 1
ATOM 1954 C CA . HIS A 1 254 ? 2.107 -7.892 2.612 1.00 87.94 254 HIS A CA 1
ATOM 1955 C C . HIS A 1 254 ? 1.801 -6.406 2.579 1.00 87.94 254 HIS A C 1
ATOM 1957 O O . HIS A 1 254 ? 2.668 -5.573 2.839 1.00 87.94 254 HIS A O 1
ATOM 1963 N N . GLN A 1 255 ? 0.522 -6.099 2.393 1.00 89.38 255 GLN A N 1
ATOM 1964 C CA . GLN A 1 255 ? -0.052 -4.787 2.637 1.00 89.38 255 GLN A CA 1
ATOM 1965 C C . GLN A 1 255 ? -1.302 -4.940 3.498 1.00 89.38 255 GLN A C 1
ATOM 1967 O O . GLN A 1 255 ? -2.237 -5.657 3.140 1.00 89.38 255 GLN A O 1
ATOM 1972 N N . PHE A 1 256 ? -1.318 -4.267 4.647 1.00 94.31 256 PHE A N 1
ATOM 1973 C CA . PHE A 1 256 ? -2.442 -4.229 5.574 1.00 94.31 256 PHE A CA 1
ATOM 1974 C C . PHE A 1 256 ? -2.764 -2.787 5.940 1.00 94.31 256 PHE A C 1
ATOM 1976 O O . PHE A 1 256 ? -1.943 -2.103 6.540 1.00 94.31 256 PHE A O 1
ATOM 1983 N N . ASN A 1 257 ? -3.992 -2.372 5.650 1.00 92.38 257 ASN A N 1
ATOM 1984 C CA . ASN A 1 257 ? -4.546 -1.073 5.996 1.00 92.38 257 ASN A CA 1
ATOM 1985 C C . ASN A 1 257 ? -5.799 -1.263 6.851 1.00 92.38 257 ASN A C 1
ATOM 1987 O O . ASN A 1 257 ? -6.673 -2.076 6.530 1.00 92.38 257 ASN A O 1
ATOM 1991 N N . PHE A 1 258 ? -5.916 -0.480 7.916 1.00 97.12 258 PHE A N 1
ATOM 1992 C CA . PHE A 1 258 ? -7.029 -0.549 8.850 1.00 97.12 258 PHE A CA 1
ATOM 1993 C C . PHE A 1 258 ? -7.644 0.823 9.067 1.00 97.12 258 PHE A C 1
ATOM 1995 O O . PHE A 1 258 ? -6.946 1.796 9.346 1.00 97.12 258 PHE A O 1
ATOM 2002 N N . ASN A 1 259 ? -8.972 0.873 9.020 1.00 96.06 259 ASN A N 1
ATOM 2003 C CA . ASN A 1 259 ? -9.735 2.020 9.496 1.00 96.06 259 ASN A CA 1
ATOM 2004 C C . ASN A 1 259 ? -10.425 1.622 10.795 1.00 96.06 259 ASN A C 1
ATOM 2006 O O . ASN A 1 259 ? -11.284 0.741 10.783 1.00 96.06 259 ASN A O 1
ATOM 2010 N N . LEU A 1 260 ? -10.066 2.267 11.901 1.00 96.81 260 LEU A N 1
ATOM 2011 C CA . LEU A 1 260 ? -10.645 2.020 13.217 1.00 96.81 260 LEU A CA 1
ATOM 2012 C C . LEU A 1 260 ? -11.468 3.229 13.648 1.00 96.81 260 LEU A C 1
ATOM 2014 O O . LEU A 1 260 ? -10.935 4.330 13.751 1.00 96.81 260 LEU A O 1
ATOM 2018 N N . PHE A 1 261 ? -12.745 3.026 13.963 1.00 96.56 261 PHE A N 1
ATOM 2019 C CA . PHE A 1 261 ? -13.632 4.079 14.454 1.00 96.56 261 PHE A CA 1
ATOM 2020 C C . PHE A 1 261 ? -14.133 3.791 15.867 1.00 96.56 261 PHE A C 1
ATOM 2022 O O . PHE A 1 261 ? -14.533 2.667 16.184 1.00 96.56 261 PHE A O 1
ATOM 2029 N N . LEU A 1 262 ? -14.178 4.845 16.689 1.00 95.50 262 LEU A N 1
ATOM 2030 C CA . LEU A 1 262 ? -14.930 4.843 17.938 1.00 95.50 262 LEU A CA 1
ATOM 2031 C C . LEU A 1 262 ? -16.415 5.018 17.626 1.00 95.50 262 LEU A C 1
ATOM 2033 O O . LEU A 1 262 ? -16.815 5.955 16.923 1.00 95.50 262 LEU A O 1
ATOM 2037 N N . VAL A 1 263 ? -17.243 4.146 18.189 1.00 96.31 263 VAL A N 1
ATOM 2038 C CA . VAL A 1 263 ? -18.684 4.183 17.961 1.00 96.31 263 VAL A CA 1
ATOM 2039 C C . VAL A 1 263 ? -19.461 4.101 19.269 1.00 96.31 263 VAL A C 1
ATOM 2041 O O . VAL A 1 263 ? -18.973 3.539 20.242 1.00 96.31 263 VAL A O 1
ATOM 2044 N N . ASN A 1 264 ? -20.675 4.648 19.305 1.00 95.50 264 ASN A N 1
ATOM 2045 C CA . ASN A 1 264 ? -21.577 4.548 20.454 1.00 95.50 264 ASN A CA 1
ATOM 2046 C C . ASN A 1 264 ? -22.891 3.903 20.041 1.00 95.50 264 ASN A C 1
ATOM 2048 O O . ASN A 1 264 ? -23.566 4.400 19.136 1.00 95.50 264 ASN A O 1
ATOM 2052 N N . GLN A 1 265 ? -23.296 2.844 20.734 1.00 94.75 265 GLN A N 1
ATOM 2053 C CA . GLN A 1 265 ? -24.621 2.277 20.528 1.00 94.75 265 GLN A CA 1
ATOM 2054 C C . GLN A 1 265 ? -25.679 3.153 21.211 1.00 94.75 265 GLN A C 1
ATOM 2056 O O . GLN A 1 265 ? -25.673 3.309 22.430 1.00 94.75 265 GLN A O 1
ATOM 2061 N N . ILE A 1 266 ? -26.593 3.733 20.428 1.00 93.50 266 ILE A N 1
ATOM 2062 C CA . ILE A 1 266 ? -27.619 4.671 20.925 1.00 93.50 266 ILE A CA 1
ATOM 2063 C C . ILE A 1 266 ? -29.017 4.051 21.024 1.00 93.50 266 ILE A C 1
ATOM 2065 O O . ILE A 1 266 ? -29.871 4.568 21.740 1.00 93.50 266 ILE A O 1
ATOM 2069 N N . ALA A 1 267 ? -29.254 2.943 20.321 1.00 91.69 267 ALA A N 1
ATOM 2070 C CA . ALA A 1 267 ? -30.462 2.134 20.426 1.00 91.69 267 ALA A CA 1
ATOM 2071 C C . ALA A 1 267 ? -30.169 0.695 19.973 1.00 91.69 267 ALA A C 1
ATOM 2073 O O . ALA A 1 267 ? -29.046 0.362 19.579 1.00 91.69 267 ALA A O 1
ATOM 2074 N N . GLU A 1 268 ? -31.177 -0.176 20.013 1.00 90.56 268 GLU A N 1
ATOM 2075 C CA . GLU A 1 268 ? -31.064 -1.506 19.415 1.00 90.56 268 GLU A CA 1
ATOM 2076 C C . GLU A 1 268 ? -30.619 -1.376 17.951 1.00 90.56 268 GLU A C 1
ATOM 2078 O O . GLU A 1 268 ? -31.243 -0.668 17.157 1.00 90.56 268 GLU A O 1
ATOM 2083 N N . LYS A 1 269 ? -29.481 -2.004 17.630 1.00 91.38 269 LYS A N 1
ATOM 2084 C CA . LYS A 1 269 ? -28.870 -2.009 16.295 1.00 91.38 269 LYS A CA 1
ATOM 2085 C C . LYS A 1 269 ? -28.682 -0.621 15.660 1.00 91.38 269 LYS A C 1
ATOM 2087 O O . LYS A 1 269 ? -28.672 -0.494 14.441 1.00 91.38 269 LYS A O 1
ATOM 2092 N N . THR A 1 270 ? -28.527 0.431 16.464 1.00 93.50 270 THR A N 1
ATOM 2093 C CA . THR A 1 270 ? -28.317 1.802 15.971 1.00 93.50 270 THR A CA 1
ATOM 2094 C C . THR A 1 270 ? -27.082 2.403 16.616 1.00 93.50 270 THR A C 1
ATOM 2096 O O . THR A 1 270 ? -26.965 2.423 17.845 1.00 93.50 270 THR A O 1
ATOM 2099 N N . VAL A 1 271 ? -26.166 2.897 15.786 1.00 95.50 271 VAL A N 1
ATOM 2100 C CA . VAL A 1 271 ? -24.826 3.309 16.200 1.00 95.50 271 VAL A CA 1
ATOM 2101 C C . VAL A 1 271 ? -24.479 4.679 15.640 1.00 95.50 271 VAL A C 1
ATOM 2103 O O . VAL A 1 271 ? -24.596 4.913 14.439 1.00 95.50 271 VAL A O 1
ATOM 2106 N N . ASP A 1 272 ? -23.982 5.551 16.510 1.00 95.56 272 ASP A N 1
ATOM 2107 C CA . ASP A 1 272 ? -23.324 6.796 16.128 1.00 95.56 272 ASP A CA 1
ATOM 2108 C C . ASP A 1 272 ? -21.817 6.536 15.947 1.00 95.56 272 ASP A C 1
ATOM 2110 O O . ASP A 1 272 ? -21.156 6.020 16.849 1.00 95.56 272 ASP A O 1
ATOM 2114 N N . ILE A 1 273 ? -21.275 6.889 14.781 1.00 95.81 273 ILE A N 1
ATOM 2115 C CA . ILE A 1 273 ? -19.858 6.769 14.419 1.00 95.81 273 ILE A CA 1
ATOM 2116 C C . ILE A 1 273 ? -19.193 8.133 14.610 1.00 95.81 273 ILE A C 1
ATOM 2118 O O . ILE A 1 273 ? -19.585 9.115 13.970 1.00 95.81 273 ILE A O 1
ATOM 2122 N N . TYR A 1 274 ? -18.179 8.191 15.469 1.00 92.69 274 TYR A N 1
ATOM 2123 C CA . TYR A 1 274 ? -17.439 9.415 15.769 1.00 92.69 274 TYR A CA 1
ATOM 2124 C C . TYR A 1 274 ? -16.139 9.473 14.963 1.00 92.69 274 TYR A C 1
ATOM 2126 O O . TYR A 1 274 ? -16.140 9.271 13.744 1.00 92.69 274 TYR A O 1
ATOM 2134 N N . ASP A 1 275 ? -15.046 9.809 15.637 1.00 87.00 275 ASP A N 1
ATOM 2135 C CA . ASP A 1 275 ? -13.727 9.923 15.054 1.00 87.00 275 ASP A CA 1
ATOM 2136 C C . ASP A 1 275 ? -13.046 8.560 14.981 1.00 87.00 275 ASP A C 1
ATOM 2138 O O . ASP A 1 275 ? -13.315 7.652 15.775 1.00 87.00 275 ASP A O 1
ATOM 2142 N N . GLY A 1 276 ? -12.162 8.435 14.000 1.00 89.81 276 GLY A N 1
ATOM 2143 C CA . GLY A 1 276 ? -11.390 7.231 13.764 1.00 89.81 276 GLY A CA 1
ATOM 2144 C C . GLY A 1 276 ? -9.941 7.539 13.439 1.00 89.81 276 GLY A C 1
ATOM 2145 O O . GLY A 1 276 ? -9.553 8.694 13.239 1.00 89.81 276 GLY A O 1
ATOM 2146 N N . ILE A 1 277 ? -9.152 6.480 13.390 1.00 89.06 277 ILE A N 1
ATOM 2147 C CA . ILE A 1 277 ? -7.743 6.493 13.035 1.00 89.06 277 ILE A CA 1
ATOM 2148 C C . ILE A 1 277 ? -7.482 5.493 11.917 1.00 89.06 277 ILE A C 1
ATOM 2150 O O . ILE A 1 277 ? -8.172 4.477 11.807 1.00 89.06 277 ILE A O 1
ATOM 2154 N N . ASN A 1 278 ? -6.47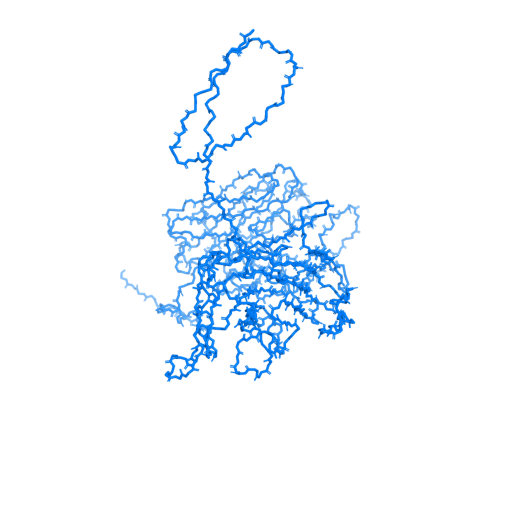4 5.788 11.108 1.00 87.50 278 ASN A N 1
ATOM 2155 C CA . ASN A 1 278 ? -5.935 4.848 10.141 1.00 87.50 278 ASN A CA 1
ATOM 2156 C C . ASN A 1 278 ? -4.574 4.341 10.634 1.00 87.50 278 ASN A C 1
ATOM 2158 O O . ASN A 1 278 ? -3.805 5.088 11.242 1.00 87.50 278 ASN A O 1
ATOM 2162 N N . TRP A 1 279 ? -4.318 3.053 10.442 1.00 92.75 279 TRP A N 1
ATOM 2163 C CA . TRP A 1 279 ? -3.065 2.404 10.813 1.00 92.75 279 TRP A CA 1
ATOM 2164 C C . TRP A 1 279 ? -2.853 1.162 9.950 1.00 92.75 279 TRP A C 1
ATOM 2166 O O . TRP A 1 279 ? -3.777 0.713 9.270 1.00 92.75 279 TRP A O 1
ATOM 2176 N N . GLY A 1 280 ? -1.655 0.591 9.983 1.00 92.38 280 GLY A N 1
ATOM 2177 C CA . GLY A 1 280 ? -1.351 -0.547 9.132 1.00 92.38 280 GLY A CA 1
ATOM 2178 C C . GLY A 1 280 ? 0.125 -0.871 9.066 1.00 92.38 280 GLY A C 1
ATOM 2179 O O . GLY A 1 280 ? 0.936 -0.353 9.836 1.00 92.38 280 GLY A O 1
ATOM 2180 N N . TRP A 1 281 ? 0.463 -1.781 8.164 1.00 94.62 281 TRP A N 1
ATOM 2181 C CA . TRP A 1 281 ? 1.834 -2.205 7.933 1.00 94.62 281 TRP A CA 1
ATOM 2182 C C . TRP A 1 281 ? 1.999 -2.825 6.554 1.00 94.62 281 TRP A C 1
ATOM 2184 O O . TRP A 1 281 ? 1.058 -3.371 5.971 1.00 94.62 281 TRP A O 1
ATOM 2194 N N . THR A 1 282 ? 3.226 -2.764 6.067 1.00 88.31 282 THR A N 1
ATOM 2195 C CA . THR A 1 282 ? 3.696 -3.481 4.894 1.00 88.31 282 THR A CA 1
ATOM 2196 C C . THR A 1 282 ? 4.936 -4.281 5.255 1.00 88.31 282 THR A C 1
ATOM 2198 O O . THR A 1 282 ? 5.641 -3.966 6.215 1.00 88.31 282 THR A O 1
ATOM 2201 N N . ASN A 1 283 ? 5.228 -5.328 4.495 1.00 90.25 283 ASN A N 1
ATOM 2202 C CA . ASN A 1 283 ? 6.595 -5.816 4.411 1.00 90.25 283 ASN A CA 1
ATOM 2203 C C . ASN A 1 283 ? 6.991 -5.953 2.953 1.00 90.25 283 ASN A C 1
ATOM 2205 O O . ASN A 1 283 ? 6.217 -6.427 2.128 1.00 90.25 283 ASN A O 1
ATOM 2209 N N . SER A 1 284 ? 8.213 -5.548 2.677 1.00 76.69 284 SER A N 1
ATOM 2210 C CA . SER A 1 284 ? 8.835 -5.584 1.367 1.00 76.69 284 SER A CA 1
ATOM 2211 C C . SER A 1 284 ? 10.282 -6.009 1.561 1.00 76.69 284 SER A C 1
ATOM 2213 O O . SER A 1 284 ? 10.843 -5.885 2.652 1.00 76.69 284 SER A O 1
ATOM 2215 N N . CYS A 1 285 ? 10.913 -6.541 0.530 1.00 70.12 285 CYS A N 1
ATOM 2216 C CA . CYS A 1 285 ? 12.365 -6.605 0.493 1.00 70.12 285 CYS A CA 1
ATOM 2217 C C . CYS A 1 285 ? 12.985 -5.455 -0.277 1.00 70.12 285 CYS A C 1
ATOM 2219 O O . CYS A 1 285 ? 12.368 -4.786 -1.092 1.00 70.12 285 CYS A O 1
ATOM 2221 N N . LYS A 1 286 ? 14.244 -5.204 0.056 1.00 56.78 286 LYS A N 1
ATOM 2222 C CA . LYS A 1 286 ? 15.133 -4.390 -0.746 1.00 56.78 286 LYS A CA 1
ATOM 2223 C C . LYS A 1 286 ? 16.216 -5.304 -1.262 1.00 56.78 286 LYS A C 1
ATOM 2225 O O . LYS A 1 286 ? 16.873 -6.013 -0.486 1.00 56.78 286 LYS A O 1
ATOM 2230 N N . LEU A 1 287 ? 16.379 -5.297 -2.572 1.00 50.59 287 LEU A N 1
ATOM 2231 C CA . LEU A 1 287 ? 17.430 -6.048 -3.222 1.00 50.59 287 LEU A CA 1
ATOM 2232 C C . LEU A 1 287 ? 18.774 -5.484 -2.745 1.00 50.59 287 LEU A C 1
ATOM 2234 O O . LEU A 1 287 ? 18.932 -4.266 -2.620 1.00 50.59 287 LEU A O 1
ATOM 2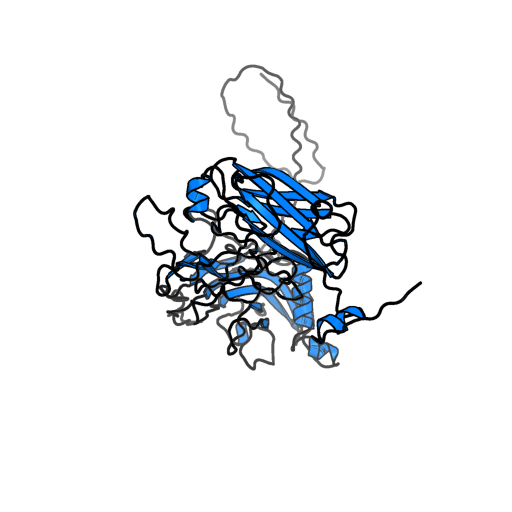238 N N . PRO A 1 288 ? 19.764 -6.323 -2.396 1.00 41.16 288 PRO A N 1
ATOM 2239 C CA . PRO A 1 288 ? 21.104 -5.809 -2.205 1.00 41.16 288 PRO A CA 1
ATOM 2240 C C . PRO A 1 288 ? 21.555 -5.204 -3.536 1.00 41.16 288 PRO A C 1
ATOM 2242 O O . PRO A 1 288 ? 21.737 -5.937 -4.504 1.00 41.16 288 PRO A O 1
ATOM 2245 N N . GLN A 1 289 ? 21.761 -3.883 -3.546 1.00 39.44 289 GLN A N 1
ATOM 2246 C CA . GLN A 1 289 ? 22.456 -3.158 -4.609 1.00 39.44 289 GLN A CA 1
ATOM 2247 C C . GLN A 1 289 ? 23.584 -4.038 -5.175 1.00 39.44 289 GLN A C 1
ATOM 2249 O O . GLN A 1 289 ? 24.415 -4.509 -4.374 1.00 39.44 289 GLN A O 1
ATOM 2254 N N . PRO A 1 290 ? 23.662 -4.290 -6.499 1.00 37.47 290 PRO A N 1
ATOM 2255 C CA . PRO A 1 290 ? 24.859 -4.881 -7.060 1.00 37.47 290 PRO A CA 1
ATOM 2256 C C . PRO A 1 290 ? 26.004 -3.953 -6.669 1.00 37.47 290 PRO A C 1
ATOM 2258 O O . PRO A 1 290 ? 26.080 -2.804 -7.097 1.00 37.47 290 PRO A O 1
ATOM 2261 N N . LYS A 1 291 ? 26.875 -4.420 -5.763 1.00 31.05 291 LYS A N 1
ATOM 2262 C CA . LYS A 1 291 ? 28.077 -3.663 -5.415 1.00 31.05 291 LYS A CA 1
ATOM 2263 C C . LYS A 1 291 ? 28.756 -3.345 -6.743 1.00 31.05 291 LYS A C 1
ATOM 2265 O O . LYS A 1 291 ? 28.983 -4.310 -7.482 1.00 31.05 291 LYS A O 1
ATOM 2270 N N . PRO A 1 292 ? 29.094 -2.074 -7.043 1.00 31.58 292 PRO A N 1
ATOM 2271 C CA . PRO A 1 292 ? 29.880 -1.772 -8.226 1.00 31.58 292 PRO A CA 1
ATOM 2272 C C . PRO A 1 292 ? 31.064 -2.723 -8.186 1.00 31.58 292 PRO A C 1
ATOM 2274 O O . PRO A 1 292 ? 31.770 -2.778 -7.168 1.00 31.58 292 PRO A O 1
ATOM 2277 N N . LYS A 1 293 ? 31.180 -3.583 -9.205 1.00 36.72 293 LYS A N 1
ATOM 2278 C CA . LYS A 1 293 ? 32.240 -4.586 -9.268 1.00 36.72 293 LYS A CA 1
ATOM 2279 C C . LYS A 1 293 ? 33.547 -3.808 -9.252 1.00 36.72 293 LYS A C 1
ATOM 2281 O O . LYS A 1 293 ? 34.012 -3.314 -10.272 1.00 36.72 293 LYS A O 1
ATOM 2286 N N . GLY A 1 294 ? 34.136 -3.673 -8.066 1.00 34.88 294 GLY A N 1
ATOM 2287 C CA . GLY A 1 294 ? 35.507 -3.233 -7.933 1.00 34.88 294 GLY A CA 1
ATOM 2288 C C . GLY A 1 294 ? 36.340 -4.163 -8.799 1.00 34.88 294 GLY A C 1
ATOM 2289 O O . GLY A 1 294 ? 36.178 -5.378 -8.703 1.00 34.88 294 GLY A O 1
ATOM 2290 N N . LEU A 1 295 ? 37.156 -3.576 -9.674 1.00 41.78 295 LEU A N 1
ATOM 2291 C CA . LEU A 1 295 ? 38.104 -4.242 -10.565 1.00 41.78 295 LEU A CA 1
ATOM 2292 C C . LEU A 1 295 ? 38.736 -5.501 -9.945 1.00 41.78 295 LEU A C 1
ATOM 2294 O O . LEU A 1 295 ? 39.804 -5.442 -9.340 1.00 41.78 295 LEU A O 1
ATOM 2298 N N . SER A 1 296 ? 38.115 -6.660 -10.140 1.00 33.91 296 SER A N 1
ATOM 2299 C CA . SER A 1 296 ? 38.772 -7.956 -10.040 1.00 33.91 296 SER A CA 1
ATOM 2300 C C . SER A 1 296 ? 37.907 -9.026 -10.701 1.00 33.91 296 SER A C 1
ATOM 2302 O O . SER A 1 296 ? 36.858 -9.387 -10.175 1.00 33.91 296 SER A O 1
ATOM 2304 N N . LEU A 1 297 ? 38.384 -9.485 -11.863 1.00 38.44 297 LEU A N 1
ATOM 2305 C CA . LEU A 1 297 ? 38.393 -10.873 -12.337 1.00 38.44 297 LEU A CA 1
ATOM 2306 C C . LEU A 1 297 ? 37.254 -11.761 -11.817 1.00 38.44 297 LEU A C 1
ATOM 2308 O O . LEU A 1 297 ? 37.335 -12.218 -10.688 1.00 38.44 297 LEU A O 1
ATOM 2312 N N . PHE A 1 298 ? 36.268 -12.067 -12.661 1.00 36.56 298 PHE A N 1
ATOM 2313 C CA . PHE A 1 298 ? 36.157 -13.373 -13.325 1.00 36.56 298 PHE A CA 1
ATOM 2314 C C . PHE A 1 298 ? 35.239 -13.224 -14.541 1.00 36.56 298 PHE A C 1
ATOM 2316 O O . PHE A 1 298 ? 34.089 -12.804 -14.433 1.00 36.56 298 PHE A O 1
ATOM 2323 N N . ALA A 1 299 ? 35.801 -13.545 -15.703 1.00 39.78 299 ALA A N 1
ATOM 2324 C CA . ALA A 1 299 ? 35.062 -13.833 -16.912 1.00 39.78 299 ALA A CA 1
ATOM 2325 C C . ALA A 1 299 ? 34.429 -15.219 -16.758 1.00 39.78 299 ALA A C 1
ATOM 2327 O O . ALA A 1 299 ? 35.119 -16.212 -16.940 1.00 39.78 299 ALA A O 1
ATOM 2328 N N . GLU A 1 300 ? 33.146 -15.245 -16.413 1.00 32.56 300 GLU A N 1
ATOM 2329 C CA . GLU A 1 300 ? 32.173 -16.278 -16.784 1.00 32.56 300 GLU A CA 1
ATOM 2330 C C . GLU A 1 300 ? 30.839 -15.542 -16.982 1.00 32.56 300 GLU A C 1
ATOM 2332 O O . GLU A 1 300 ? 29.953 -15.553 -16.134 1.00 32.56 300 GLU A O 1
ATOM 2337 N N . ALA A 1 301 ? 30.732 -14.799 -18.087 1.00 37.03 301 ALA A N 1
ATOM 2338 C CA . ALA A 1 301 ? 29.431 -14.454 -18.643 1.00 37.03 301 ALA A CA 1
ATOM 2339 C C . ALA A 1 301 ? 28.920 -15.718 -19.347 1.00 37.03 301 ALA A C 1
ATOM 2341 O O . ALA A 1 301 ? 29.137 -15.902 -20.541 1.00 37.03 301 ALA A O 1
ATOM 2342 N N . ASP A 1 302 ? 28.348 -16.637 -18.571 1.00 33.44 302 ASP A N 1
ATOM 2343 C CA . ASP A 1 302 ? 27.690 -17.833 -19.087 1.00 33.44 302 ASP A CA 1
ATOM 2344 C C . ASP A 1 302 ? 26.372 -18.043 -18.319 1.00 33.44 302 ASP A C 1
ATOM 2346 O O . ASP A 1 302 ? 26.358 -18.363 -17.133 1.00 33.44 302 ASP A O 1
ATOM 2350 N N . ALA A 1 303 ? 25.254 -17.779 -19.000 1.00 33.28 303 ALA A N 1
ATOM 2351 C CA . ALA A 1 303 ? 23.926 -18.353 -18.757 1.00 33.28 303 ALA A CA 1
ATOM 2352 C C . ALA A 1 303 ? 23.310 -18.339 -17.330 1.00 33.28 303 ALA A C 1
ATOM 2354 O O . ALA A 1 303 ? 22.466 -19.189 -17.032 1.00 33.28 303 ALA A O 1
ATOM 2355 N N . SER A 1 304 ? 23.632 -17.382 -16.451 1.00 35.44 304 SER A N 1
ATOM 2356 C CA . SER A 1 304 ? 22.886 -17.170 -15.196 1.00 35.44 304 SER A CA 1
ATOM 2357 C C . SER A 1 304 ? 22.048 -15.893 -15.260 1.00 35.44 304 SER A C 1
ATOM 2359 O O . SER A 1 304 ? 22.611 -14.801 -15.233 1.00 35.44 304 SER A O 1
ATOM 2361 N N . GLY A 1 305 ? 20.720 -16.043 -15.325 1.00 49.09 305 GLY A N 1
ATOM 2362 C CA . GLY A 1 305 ? 19.728 -14.963 -15.353 1.00 49.09 305 GLY A CA 1
ATOM 2363 C C . GLY A 1 305 ? 19.929 -13.896 -14.277 1.00 49.09 305 GLY A C 1
ATOM 2364 O O . GLY A 1 305 ? 19.460 -14.060 -13.150 1.00 49.09 305 GLY A O 1
ATOM 2365 N N . SER A 1 306 ? 20.623 -12.820 -14.656 1.00 59.34 306 SER A N 1
ATOM 2366 C CA . SER A 1 306 ? 20.574 -11.536 -13.964 1.00 59.34 306 SER A CA 1
ATOM 2367 C C . SER A 1 306 ? 19.173 -10.980 -14.148 1.00 59.34 306 SER A C 1
ATOM 2369 O O . SER A 1 306 ? 18.681 -10.955 -15.271 1.00 59.34 306 SER A O 1
ATOM 2371 N N . CYS A 1 307 ? 18.560 -10.573 -13.048 1.00 72.44 307 CYS A N 1
ATOM 2372 C CA . CYS A 1 307 ? 17.290 -9.872 -13.072 1.00 72.44 307 CYS A CA 1
ATOM 2373 C C . CYS A 1 307 ? 17.551 -8.433 -13.492 1.00 72.44 307 CYS A C 1
ATOM 2375 O O . CYS A 1 307 ? 18.414 -7.779 -12.899 1.00 72.44 307 CYS A O 1
ATOM 2377 N N . LEU A 1 308 ? 16.883 -8.014 -14.553 1.00 81.75 308 LEU A N 1
ATOM 2378 C CA . LEU A 1 308 ? 16.864 -6.654 -15.078 1.00 81.75 308 LEU A CA 1
ATOM 2379 C C . LEU A 1 308 ? 15.392 -6.253 -15.140 1.00 81.75 308 LEU A C 1
ATOM 2381 O O . LEU A 1 308 ? 14.574 -7.151 -15.282 1.00 81.75 308 LEU A O 1
ATOM 2385 N N . ASP A 1 309 ? 15.084 -4.971 -15.038 1.00 84.88 309 ASP A N 1
ATOM 2386 C CA . ASP A 1 309 ? 13.766 -4.475 -15.454 1.00 84.88 309 ASP A CA 1
ATOM 2387 C C . ASP A 1 309 ? 13.747 -4.494 -16.992 1.00 84.88 309 ASP A C 1
ATOM 2389 O O . ASP A 1 309 ? 14.749 -4.145 -17.635 1.00 84.88 309 ASP A O 1
ATOM 2393 N N . PHE A 1 310 ? 12.675 -5.014 -17.570 1.00 88.00 310 PHE A N 1
ATOM 2394 C CA . PHE A 1 310 ? 12.336 -5.001 -18.985 1.00 88.00 310 PHE A CA 1
ATOM 2395 C C . PHE A 1 310 ? 10.970 -4.324 -19.149 1.00 88.00 310 PHE A C 1
ATOM 2397 O O . PHE A 1 310 ? 10.322 -3.975 -18.187 1.00 88.00 310 PHE A O 1
ATOM 2404 N N . GLY A 1 311 ? 10.516 -4.152 -20.391 1.00 88.12 311 GLY A N 1
ATOM 2405 C CA . GLY A 1 311 ? 9.105 -3.833 -20.613 1.00 88.12 311 GLY A CA 1
ATOM 2406 C C . GLY A 1 311 ? 8.248 -5.092 -20.744 1.00 88.12 311 GLY A C 1
ATOM 2407 O O . GLY A 1 311 ? 8.754 -6.224 -20.829 1.00 88.12 311 GLY A O 1
ATOM 2408 N N . ASP A 1 312 ? 6.959 -4.876 -20.966 1.00 89.56 312 ASP A N 1
ATOM 2409 C CA . ASP A 1 312 ? 5.949 -5.923 -21.077 1.00 89.56 312 ASP A CA 1
ATOM 2410 C C . ASP A 1 312 ? 4.887 -5.656 -22.171 1.00 89.56 312 ASP A C 1
ATOM 2412 O O . ASP A 1 312 ? 3.903 -6.394 -22.335 1.00 89.56 312 ASP A O 1
ATOM 2416 N N . ALA A 1 313 ? 5.126 -4.664 -23.036 1.00 91.62 313 ALA A N 1
ATOM 2417 C CA . ALA A 1 313 ? 4.367 -4.523 -24.271 1.00 91.62 313 ALA A CA 1
ATOM 2418 C C . ALA A 1 313 ? 4.531 -5.786 -25.147 1.00 91.62 313 ALA A C 1
ATOM 2420 O O . ALA A 1 313 ? 5.570 -6.455 -25.098 1.00 91.62 313 ALA A O 1
ATOM 2421 N N . PRO A 1 314 ? 3.569 -6.120 -26.032 1.00 93.50 314 PRO A N 1
ATOM 2422 C CA . PRO A 1 314 ? 3.690 -7.255 -26.942 1.00 93.50 314 PRO A CA 1
ATOM 2423 C C . PRO A 1 314 ? 5.027 -7.276 -27.690 1.00 93.50 314 PRO A C 1
ATOM 2425 O O . PRO A 1 314 ? 5.476 -6.246 -28.180 1.00 93.50 314 PRO A O 1
ATOM 2428 N N . ASP A 1 315 ? 5.633 -8.453 -27.875 1.00 93.50 315 ASP A N 1
ATOM 2429 C CA . ASP A 1 315 ? 6.996 -8.548 -28.434 1.00 93.50 315 ASP A CA 1
ATOM 2430 C C . ASP A 1 315 ? 7.151 -7.999 -29.870 1.00 93.50 315 ASP A C 1
ATOM 2432 O O . ASP A 1 315 ? 8.265 -7.781 -30.342 1.00 93.50 315 ASP A O 1
ATOM 2436 N N . SER A 1 316 ? 6.056 -7.695 -30.576 1.00 92.81 316 SER A N 1
ATOM 2437 C CA . SER A 1 316 ? 6.138 -6.902 -31.809 1.00 92.81 316 SER A CA 1
ATOM 2438 C C . SER A 1 316 ? 6.799 -5.532 -31.577 1.00 92.81 316 SER A C 1
ATOM 2440 O O . SER A 1 316 ? 7.495 -5.040 -32.460 1.00 92.81 316 SER A O 1
ATOM 2442 N N . TYR A 1 317 ? 6.684 -4.975 -30.370 1.00 93.62 317 TYR A N 1
ATOM 2443 C CA . TYR A 1 317 ? 7.359 -3.761 -29.917 1.00 93.62 317 TYR A CA 1
ATOM 2444 C C . TYR A 1 317 ? 8.815 -3.979 -29.463 1.00 93.62 317 TYR A C 1
ATOM 2446 O O . TYR A 1 317 ? 9.442 -3.029 -29.000 1.00 93.62 317 TYR A O 1
ATOM 2454 N N . GLN A 1 318 ? 9.384 -5.177 -29.667 1.00 93.06 318 GLN A N 1
ATOM 2455 C CA . GLN A 1 318 ? 10.726 -5.586 -29.223 1.00 93.06 318 GLN A CA 1
ATOM 2456 C C . GLN A 1 318 ? 10.857 -5.501 -27.703 1.00 93.06 318 GLN A C 1
ATOM 2458 O O . GLN A 1 318 ? 11.413 -4.546 -27.158 1.00 93.06 318 GLN A O 1
ATOM 2463 N N . THR A 1 319 ? 10.315 -6.506 -27.029 1.00 91.44 319 THR A N 1
ATOM 2464 C CA . THR A 1 319 ? 10.218 -6.540 -25.565 1.00 91.44 319 THR A CA 1
ATOM 2465 C C . THR A 1 319 ? 11.082 -7.654 -24.991 1.00 91.44 319 THR A C 1
ATOM 2467 O O . THR A 1 319 ? 11.816 -7.449 -24.029 1.00 91.44 319 THR A O 1
ATOM 2470 N N . LEU A 1 320 ? 11.096 -8.813 -25.647 1.00 88.81 320 LEU A N 1
ATOM 2471 C CA . LEU A 1 320 ? 11.917 -9.945 -25.246 1.00 88.81 320 LEU A CA 1
ATOM 2472 C C . LEU A 1 320 ? 13.400 -9.692 -25.531 1.00 88.81 320 LEU A C 1
ATOM 2474 O O . LEU A 1 320 ? 13.785 -9.063 -26.520 1.00 88.81 320 LEU A O 1
ATOM 2478 N N . LEU A 1 321 ? 14.265 -10.305 -24.732 1.00 86.19 321 LEU A N 1
ATOM 2479 C CA . LEU A 1 321 ? 15.712 -10.360 -24.912 1.00 86.19 321 LEU A CA 1
ATOM 2480 C C . LEU A 1 321 ? 16.089 -10.932 -26.286 1.00 86.19 321 LEU A C 1
ATOM 2482 O O . LEU A 1 321 ? 17.032 -10.463 -26.919 1.00 86.19 321 LEU A O 1
ATOM 2486 N N . ALA A 1 322 ? 15.329 -11.915 -26.781 1.00 85.25 322 ALA A N 1
ATOM 2487 C CA . ALA A 1 322 ? 15.513 -12.486 -28.118 1.00 85.25 322 ALA A CA 1
ATOM 2488 C C . ALA A 1 322 ? 15.301 -11.463 -29.253 1.00 85.25 322 ALA A C 1
ATOM 2490 O O . ALA A 1 322 ? 15.863 -11.630 -30.338 1.00 85.25 322 ALA A O 1
ATOM 2491 N N . SER A 1 323 ? 14.523 -10.416 -28.981 1.00 87.94 323 SER A N 1
ATOM 2492 C CA . SER A 1 323 ? 14.225 -9.289 -29.868 1.00 87.94 323 SER A CA 1
ATOM 2493 C C . SER A 1 323 ? 15.050 -8.043 -29.511 1.00 87.94 323 SER A C 1
ATOM 2495 O O . SER A 1 323 ? 14.745 -6.955 -29.986 1.00 87.94 323 SER A O 1
ATOM 2497 N N . ASP A 1 324 ? 16.099 -8.203 -28.690 1.00 89.31 324 ASP A N 1
ATOM 2498 C CA . ASP A 1 324 ? 16.917 -7.123 -28.127 1.00 89.31 324 ASP A CA 1
ATOM 2499 C C . ASP A 1 324 ? 16.072 -6.068 -27.399 1.00 89.31 324 ASP A C 1
ATOM 2501 O O . ASP A 1 324 ? 16.262 -4.876 -27.592 1.00 89.31 324 ASP A O 1
ATOM 2505 N N . GLY A 1 325 ? 15.127 -6.491 -26.554 1.00 90.88 325 GLY A N 1
ATOM 2506 C CA . GLY A 1 325 ? 14.252 -5.575 -25.817 1.00 90.88 325 GLY A CA 1
ATOM 2507 C C . GLY A 1 325 ? 14.990 -4.594 -24.894 1.00 90.88 325 GLY A C 1
ATOM 2508 O O . GLY A 1 325 ? 16.180 -4.788 -24.623 1.00 90.88 325 GLY A O 1
ATOM 2509 N N . PRO A 1 326 ? 14.327 -3.521 -24.431 1.00 91.31 326 PRO A N 1
ATOM 2510 C CA . PRO A 1 326 ? 14.892 -2.596 -23.451 1.00 91.31 326 PRO A CA 1
ATOM 2511 C C . PRO A 1 326 ? 15.200 -3.334 -22.144 1.00 91.31 326 PRO A C 1
ATOM 2513 O O . PRO A 1 326 ? 14.612 -4.377 -21.873 1.00 91.31 326 PRO A O 1
ATOM 2516 N N . ARG A 1 327 ? 16.175 -2.833 -21.380 1.00 88.44 327 ARG A N 1
ATOM 2517 C CA . ARG A 1 327 ? 16.515 -3.406 -20.077 1.00 88.44 327 ARG A CA 1
ATOM 2518 C C . ARG A 1 327 ? 17.199 -2.405 -19.151 1.00 88.44 327 ARG A C 1
ATOM 2520 O O . ARG A 1 327 ? 18.026 -1.623 -19.634 1.00 88.44 327 ARG A O 1
ATOM 2527 N N . TYR A 1 328 ? 16.970 -2.503 -17.850 1.00 86.94 328 TYR A N 1
ATOM 2528 C CA . TYR A 1 328 ? 17.576 -1.687 -16.798 1.00 86.94 328 TYR A CA 1
ATOM 2529 C C . TYR A 1 328 ? 18.159 -2.551 -15.680 1.00 86.94 328 TYR A C 1
ATOM 2531 O O . TYR A 1 328 ? 17.575 -3.544 -15.269 1.00 86.94 328 TYR A O 1
ATOM 2539 N N . GLN A 1 329 ? 19.358 -2.208 -15.196 1.00 83.06 329 GLN A N 1
ATOM 2540 C CA . GLN A 1 329 ? 20.052 -3.018 -14.184 1.00 83.06 329 GLN A CA 1
ATOM 2541 C C . GLN A 1 329 ? 20.279 -2.293 -12.858 1.00 83.06 329 GLN A C 1
ATOM 2543 O O . GLN A 1 329 ? 20.468 -2.929 -11.822 1.00 83.06 329 GLN A O 1
ATOM 2548 N N . GLU A 1 330 ? 20.385 -0.969 -12.888 1.00 75.25 330 GLU A N 1
ATOM 2549 C CA . GLU A 1 330 ? 20.859 -0.205 -11.735 1.00 75.25 330 GLU A CA 1
ATOM 2550 C C . GLU A 1 330 ? 19.808 -0.108 -10.608 1.00 75.25 330 GLU A C 1
ATOM 2552 O O . GLU A 1 330 ? 20.177 0.023 -9.436 1.00 75.25 330 GLU A O 1
ATOM 2557 N N . GLY A 1 331 ? 18.526 -0.266 -10.943 1.00 69.94 331 GLY A N 1
ATOM 2558 C CA . GLY A 1 331 ? 17.412 -0.438 -10.016 1.00 69.94 331 GLY A CA 1
ATOM 2559 C C . GLY A 1 331 ? 16.986 0.828 -9.272 1.00 69.94 331 GLY A C 1
ATOM 2560 O O . GLY A 1 331 ? 15.927 1.355 -9.524 1.00 69.94 331 GLY A O 1
ATOM 2561 N N . GLU A 1 332 ? 17.775 1.340 -8.319 1.00 71.44 332 GLU A N 1
ATOM 2562 C CA . GLU A 1 332 ? 17.262 2.340 -7.344 1.00 71.44 332 GLU A CA 1
ATOM 2563 C C . GLU A 1 332 ? 17.807 3.773 -7.521 1.00 71.44 332 GLU A C 1
ATOM 2565 O O . GLU A 1 332 ? 17.459 4.678 -6.751 1.00 71.44 332 GLU A O 1
ATOM 2570 N N . LEU A 1 333 ? 18.739 4.004 -8.453 1.00 82.94 333 LEU A N 1
ATOM 2571 C CA . LEU A 1 333 ? 19.419 5.306 -8.572 1.00 82.94 333 LEU A CA 1
ATOM 2572 C C . LEU A 1 333 ? 18.667 6.322 -9.436 1.00 82.94 333 LEU A C 1
ATOM 2574 O O . LEU A 1 333 ? 18.835 7.534 -9.239 1.00 82.94 333 LEU A O 1
ATOM 2578 N N . GLN A 1 334 ? 17.829 5.829 -10.336 1.00 89.56 334 GLN A N 1
ATOM 2579 C CA . GLN A 1 334 ? 16.883 6.581 -11.143 1.00 89.56 334 GLN A CA 1
ATOM 2580 C C . GLN A 1 334 ? 15.640 5.713 -11.296 1.00 89.56 334 GLN A C 1
ATOM 2582 O O . GLN A 1 334 ? 15.787 4.522 -11.535 1.00 89.56 334 GLN A O 1
ATOM 2587 N N . LEU A 1 335 ? 14.476 6.315 -11.096 1.00 90.00 335 LEU A N 1
ATOM 2588 C CA . LEU A 1 335 ? 13.190 5.671 -11.287 1.00 90.00 335 LEU A CA 1
ATOM 2589 C C . LEU A 1 335 ? 12.214 6.636 -11.980 1.00 90.00 335 LEU A C 1
ATOM 2591 O O . LEU A 1 335 ? 12.279 7.855 -11.751 1.00 90.00 335 LEU A O 1
ATOM 2595 N N . LEU A 1 336 ? 11.307 6.104 -12.775 1.00 90.62 336 LEU A N 1
ATOM 2596 C CA . LEU A 1 336 ? 10.029 6.616 -13.184 1.00 90.62 336 LEU A CA 1
ATOM 2597 C C . LEU A 1 336 ? 9.092 6.171 -12.054 1.00 90.62 336 LEU A C 1
ATOM 2599 O O . LEU A 1 336 ? 9.074 5.030 -11.634 1.00 90.62 336 LEU A O 1
ATOM 2603 N N . GLY A 1 337 ? 8.471 7.139 -11.385 1.00 88.62 337 GLY A N 1
ATOM 2604 C CA . GLY A 1 337 ? 7.664 6.829 -10.201 1.00 88.62 337 GLY A CA 1
ATOM 2605 C C . GLY A 1 337 ? 8.478 6.428 -8.963 1.00 88.62 337 GLY A C 1
ATOM 2606 O O . GLY A 1 337 ? 9.402 7.149 -8.571 1.00 88.62 337 GLY A O 1
ATOM 2607 N N . GLN A 1 338 ? 8.056 5.401 -8.229 1.00 79.94 338 GLN A N 1
ATOM 2608 C CA . GLN A 1 338 ? 8.669 4.968 -6.962 1.00 79.94 338 GLN A CA 1
ATOM 2609 C C . GLN A 1 338 ? 9.123 3.518 -6.958 1.00 79.94 338 GLN A C 1
ATOM 2611 O O . GLN A 1 338 ? 9.879 3.137 -6.052 1.00 79.94 338 GLN A O 1
ATOM 2616 N N . LEU A 1 339 ? 8.621 2.733 -7.895 1.00 76.88 339 LEU A N 1
ATOM 2617 C CA . LEU A 1 339 ? 8.771 1.297 -7.934 1.00 76.88 339 LEU A CA 1
ATOM 2618 C C . LEU A 1 339 ? 9.636 0.932 -9.145 1.00 76.88 339 LEU A C 1
ATOM 2620 O O . LEU A 1 339 ? 9.941 1.776 -9.973 1.00 76.88 339 LEU A O 1
ATOM 2624 N N . TRP A 1 340 ? 10.166 -0.280 -9.113 1.00 77.31 340 TRP A N 1
ATOM 2625 C CA . TRP A 1 340 ? 10.743 -0.967 -10.263 1.00 77.31 340 TRP A CA 1
ATOM 2626 C C . TRP A 1 340 ? 10.616 -2.450 -9.974 1.00 77.31 340 TRP A C 1
ATOM 2628 O O . TRP A 1 340 ? 10.731 -2.859 -8.801 1.00 77.31 340 TRP A O 1
ATOM 2638 N N . ASP A 1 341 ? 10.436 -3.251 -11.004 1.00 74.69 341 ASP A N 1
ATOM 2639 C CA . ASP A 1 341 ? 10.494 -4.694 -10.886 1.00 74.69 341 ASP A CA 1
ATOM 2640 C C . ASP A 1 341 ? 11.697 -5.285 -11.641 1.00 74.69 341 ASP A C 1
ATOM 2642 O O . ASP A 1 341 ? 12.672 -4.600 -11.939 1.00 74.69 341 ASP A O 1
ATOM 2646 N N . SER A 1 342 ? 11.793 -6.615 -11.720 1.00 76.12 342 SER A N 1
ATOM 2647 C CA . SER A 1 342 ? 12.873 -7.223 -12.505 1.00 76.12 342 SER A CA 1
ATOM 2648 C C . SER A 1 342 ? 12.609 -8.680 -12.847 1.00 76.12 342 SER A C 1
ATOM 2650 O O . SER A 1 342 ? 12.451 -9.545 -11.974 1.00 76.12 342 SER A O 1
ATOM 2652 N N . GLU A 1 343 ? 12.768 -9.004 -14.120 1.00 78.19 343 GLU A N 1
ATOM 2653 C CA . GLU A 1 343 ? 12.610 -10.333 -14.693 1.00 78.19 343 GLU A CA 1
ATOM 2654 C C . GLU A 1 343 ? 13.883 -10.826 -15.386 1.00 78.19 343 GLU A C 1
ATOM 2656 O O . GLU A 1 343 ? 14.931 -10.184 -15.475 1.00 78.19 343 GLU A O 1
ATOM 2661 N N . LYS A 1 344 ? 13.829 -12.089 -15.820 1.00 80.38 344 LYS A N 1
ATOM 2662 C CA . LYS A 1 344 ? 14.909 -12.709 -16.602 1.00 80.38 344 LYS A CA 1
ATOM 2663 C C . LYS A 1 344 ? 14.830 -12.353 -18.085 1.00 80.38 344 LYS A C 1
ATOM 2665 O O . LYS A 1 344 ? 15.798 -12.594 -18.804 1.00 80.38 344 LYS A O 1
ATOM 2670 N N . ASP A 1 345 ? 13.655 -11.934 -18.529 1.00 84.00 345 ASP A N 1
ATOM 2671 C CA . ASP A 1 345 ? 13.267 -11.655 -19.906 1.00 84.00 345 ASP A CA 1
ATOM 2672 C C . ASP A 1 345 ? 11.930 -10.909 -19.852 1.00 84.00 345 ASP A C 1
ATOM 2674 O O . ASP A 1 345 ? 11.163 -11.207 -18.938 1.00 84.00 345 ASP A O 1
ATOM 2678 N N . GLY A 1 346 ? 11.630 -10.028 -20.807 1.00 83.56 346 GLY A N 1
ATOM 2679 C CA . GLY A 1 346 ? 10.392 -9.238 -20.791 1.00 83.56 346 GLY A CA 1
ATOM 2680 C C . GLY A 1 346 ? 9.128 -10.099 -20.684 1.00 83.56 346 GLY A C 1
ATOM 2681 O O . GLY A 1 346 ? 9.116 -11.261 -21.115 1.00 83.56 346 GLY A O 1
ATOM 2682 N N . GLN A 1 347 ? 8.058 -9.545 -20.111 1.00 86.75 347 GLN A N 1
ATOM 2683 C CA . GLN A 1 347 ? 6.811 -10.267 -19.831 1.00 86.75 347 GLN A CA 1
ATOM 2684 C C . GLN A 1 347 ? 5.655 -9.844 -20.757 1.00 86.75 347 GLN A C 1
ATOM 2686 O O . GLN A 1 347 ? 4.610 -9.431 -20.283 1.00 86.75 347 GLN A O 1
ATOM 2691 N N . PRO A 1 348 ? 5.744 -9.996 -22.093 1.00 89.88 348 PRO A N 1
ATOM 2692 C CA . PRO A 1 348 ? 4.753 -9.428 -22.998 1.00 89.88 348 PRO A CA 1
ATOM 2693 C C . PRO A 1 348 ? 3.327 -9.951 -22.755 1.00 89.88 348 PRO A C 1
ATOM 2695 O O . PRO A 1 348 ? 3.042 -11.129 -23.020 1.00 89.88 348 PRO A O 1
ATOM 2698 N N . THR A 1 349 ? 2.399 -9.067 -22.382 1.00 82.81 349 THR A N 1
ATOM 2699 C CA . THR A 1 349 ? 0.954 -9.349 -22.377 1.00 82.81 349 THR A CA 1
ATOM 2700 C C . THR A 1 349 ? 0.199 -8.407 -23.317 1.00 82.81 349 THR A C 1
ATOM 2702 O O . THR A 1 349 ? 0.702 -7.368 -23.742 1.00 82.81 349 THR A O 1
ATOM 2705 N N . PRO A 1 350 ? -1.044 -8.748 -23.710 1.00 83.44 350 PRO A N 1
ATOM 2706 C CA . PRO A 1 350 ? -1.876 -7.815 -24.459 1.00 83.44 350 PRO A CA 1
ATOM 2707 C C . PRO A 1 350 ? -2.223 -6.534 -23.694 1.00 83.44 350 PRO A C 1
ATOM 2709 O O . PRO A 1 350 ? -2.653 -5.582 -24.339 1.00 83.44 350 PRO A O 1
ATOM 2712 N N . LEU A 1 351 ? -2.118 -6.518 -22.364 1.00 82.12 351 LEU A N 1
ATOM 2713 C CA . LEU A 1 351 ? -2.498 -5.363 -21.557 1.00 82.12 351 LEU A CA 1
ATOM 2714 C C . LEU A 1 351 ? -1.296 -4.564 -21.053 1.00 82.12 351 LEU A C 1
ATOM 2716 O O . LEU A 1 351 ? -1.570 -3.529 -20.462 1.00 82.12 351 LEU A O 1
ATOM 2720 N N . ALA A 1 352 ? -0.054 -4.982 -21.356 1.00 84.06 352 ALA A N 1
ATOM 2721 C CA . ALA A 1 352 ? 1.140 -4.431 -20.705 1.00 84.06 352 ALA A CA 1
ATOM 2722 C C . ALA A 1 352 ? 0.905 -4.415 -19.179 1.00 84.06 352 ALA A C 1
ATOM 2724 O O . ALA A 1 352 ? 0.712 -3.362 -18.589 1.00 84.06 352 ALA A O 1
ATOM 2725 N N . ASP A 1 353 ? 0.689 -5.627 -18.648 1.00 81.88 353 ASP A N 1
ATOM 2726 C CA . ASP A 1 353 ? 0.481 -5.942 -17.226 1.00 81.88 353 ASP A CA 1
ATOM 2727 C C . ASP A 1 353 ? 1.165 -7.277 -16.839 1.00 81.88 353 ASP A C 1
ATOM 2729 O O . ASP A 1 353 ? 0.636 -8.104 -16.085 1.00 81.88 353 ASP A O 1
ATOM 2733 N N . GLY A 1 354 ? 2.251 -7.627 -17.525 1.00 75.19 354 GLY A N 1
ATOM 2734 C CA . GLY A 1 354 ? 2.804 -8.981 -17.488 1.00 75.19 354 GLY A CA 1
ATOM 2735 C C . GLY A 1 354 ? 3.795 -9.242 -16.370 1.00 75.19 354 GLY A C 1
ATOM 2736 O O . GLY A 1 354 ? 3.908 -10.378 -15.887 1.00 75.19 354 GLY A O 1
ATOM 2737 N N . ASP A 1 355 ? 4.520 -8.211 -16.002 1.00 69.88 355 ASP A N 1
ATOM 2738 C CA . ASP A 1 355 ? 5.481 -8.108 -14.913 1.00 69.88 355 ASP A CA 1
ATOM 2739 C C . ASP A 1 355 ? 4.797 -7.657 -13.602 1.00 69.88 355 ASP A C 1
ATOM 2741 O O . ASP A 1 355 ? 5.106 -8.240 -12.559 1.00 69.88 355 ASP A O 1
ATOM 2745 N N . ASP A 1 356 ? 3.664 -6.935 -13.684 1.00 72.12 356 ASP A N 1
ATOM 2746 C CA . ASP A 1 356 ? 2.685 -6.659 -12.597 1.00 72.12 356 ASP A CA 1
ATOM 2747 C C . ASP A 1 356 ? 2.335 -7.850 -11.679 1.00 72.12 356 ASP A C 1
ATOM 2749 O O . ASP A 1 356 ? 1.902 -7.704 -10.527 1.00 72.12 356 ASP A O 1
ATOM 2753 N N . ILE A 1 357 ? 2.376 -9.066 -12.229 1.00 58.91 357 ILE A N 1
ATOM 2754 C CA . ILE A 1 357 ? 1.891 -10.299 -11.588 1.00 58.91 357 ILE A CA 1
ATOM 2755 C C . ILE A 1 357 ? 2.988 -11.343 -11.371 1.00 58.91 357 ILE A C 1
ATOM 2757 O O . ILE A 1 357 ? 2.694 -12.455 -10.902 1.00 58.91 357 ILE A O 1
ATOM 2761 N N . ASN A 1 358 ? 4.223 -11.035 -11.764 1.00 54.62 358 ASN A N 1
ATOM 2762 C CA . ASN A 1 358 ? 5.320 -11.984 -11.784 1.00 54.62 358 ASN A CA 1
ATOM 2763 C C . ASN A 1 358 ? 6.424 -11.576 -10.814 1.00 54.62 358 ASN A C 1
ATOM 2765 O O . ASN A 1 358 ? 7.405 -10.970 -11.217 1.00 54.62 358 ASN A O 1
ATOM 2769 N N . GLY A 1 359 ? 6.320 -12.105 -9.587 1.00 52.50 359 GLY A N 1
ATOM 2770 C CA . GLY A 1 359 ? 7.407 -12.332 -8.623 1.00 52.50 359 GLY A CA 1
ATOM 2771 C C . GLY A 1 359 ? 8.791 -12.174 -9.219 1.00 52.50 359 GLY A C 1
ATOM 2772 O O . GLY A 1 359 ? 9.339 -13.168 -9.723 1.00 52.50 359 GLY A O 1
ATOM 2773 N N . GLY A 1 360 ? 9.331 -10.952 -9.151 1.00 57.44 360 GLY A N 1
ATOM 2774 C CA . GLY A 1 360 ? 10.602 -10.601 -9.769 1.00 57.44 360 GLY A CA 1
ATOM 2775 C C . GLY A 1 360 ? 11.663 -11.657 -9.459 1.00 57.44 360 GLY A C 1
ATOM 2776 O O . GLY A 1 360 ? 11.678 -12.291 -8.393 1.00 57.44 360 GLY A O 1
ATOM 2777 N N . CYS A 1 361 ? 12.579 -11.920 -10.388 1.00 56.66 361 CYS A N 1
ATOM 2778 C CA . CYS A 1 361 ? 13.405 -13.130 -10.344 1.00 56.66 361 CYS A CA 1
ATOM 2779 C C . CYS A 1 361 ? 14.455 -13.187 -9.208 1.00 56.66 361 CYS A C 1
ATOM 2781 O O . CYS A 1 361 ? 15.289 -14.101 -9.166 1.00 56.66 361 CYS A O 1
ATOM 2783 N N . GLN A 1 362 ? 14.385 -12.255 -8.257 1.00 51.25 362 GLN A N 1
ATOM 2784 C CA . GLN A 1 362 ? 15.262 -12.104 -7.101 1.00 51.25 362 GLN A CA 1
ATOM 2785 C C . GLN A 1 362 ? 14.713 -12.726 -5.799 1.00 51.25 362 GLN A C 1
ATOM 2787 O O . GLN A 1 362 ? 15.314 -12.559 -4.737 1.00 51.25 362 GLN A O 1
ATOM 2792 N N . GLY A 1 363 ? 13.615 -13.496 -5.851 1.00 49.31 363 GLY A N 1
ATOM 2793 C CA . GLY A 1 363 ? 13.074 -14.210 -4.674 1.00 49.31 363 GLY A CA 1
ATOM 2794 C C . GLY A 1 363 ? 12.417 -13.289 -3.640 1.00 49.31 363 GLY A C 1
ATOM 2795 O O . GLY A 1 363 ? 12.201 -13.668 -2.487 1.00 49.31 363 GLY A O 1
ATOM 2796 N N . CYS A 1 364 ? 12.134 -12.076 -4.090 1.00 52.62 364 CYS A N 1
ATOM 2797 C CA . CYS A 1 364 ? 11.325 -11.061 -3.473 1.00 52.62 364 CYS A CA 1
ATOM 2798 C C . CYS A 1 364 ? 10.000 -11.110 -4.212 1.00 52.62 364 CYS A C 1
ATOM 2800 O O . CYS A 1 364 ? 9.918 -10.522 -5.277 1.00 52.62 364 CYS A O 1
ATOM 2802 N N . ASN A 1 365 ? 8.996 -11.829 -3.704 1.00 52.84 365 ASN A N 1
ATOM 2803 C CA . ASN A 1 365 ? 7.624 -11.725 -4.223 1.00 52.84 365 ASN A CA 1
ATOM 2804 C C . ASN A 1 365 ? 7.053 -10.351 -3.818 1.00 52.84 365 ASN A C 1
ATOM 2806 O O . ASN A 1 365 ? 6.128 -10.262 -3.009 1.00 52.84 365 ASN A O 1
ATOM 2810 N N . ILE A 1 366 ? 7.739 -9.289 -4.231 1.00 50.62 366 ILE A N 1
ATOM 2811 C CA . ILE A 1 366 ? 7.247 -7.929 -4.269 1.00 50.62 366 ILE A CA 1
ATOM 2812 C C . ILE A 1 366 ? 6.952 -7.744 -5.743 1.00 50.62 366 ILE A C 1
ATOM 2814 O O . ILE A 1 366 ? 7.886 -7.754 -6.541 1.00 50.62 366 ILE A O 1
ATOM 2818 N N . ASP A 1 367 ? 5.674 -7.595 -6.041 1.00 60.06 367 ASP A N 1
ATOM 2819 C CA . ASP A 1 367 ? 5.186 -7.265 -7.372 1.00 60.06 367 ASP A CA 1
ATOM 2820 C C . ASP A 1 367 ? 4.556 -5.885 -7.208 1.00 60.06 367 ASP A C 1
ATOM 2822 O O . ASP A 1 367 ? 3.392 -5.783 -6.796 1.00 60.06 367 ASP A O 1
ATOM 2826 N N . PRO A 1 368 ? 5.350 -4.810 -7.284 1.00 60.66 368 PRO A N 1
ATOM 2827 C CA . PRO A 1 368 ? 4.800 -3.489 -7.402 1.00 60.66 368 PRO A CA 1
ATOM 2828 C C . PRO A 1 368 ? 4.792 -3.144 -8.889 1.00 60.66 368 PRO A C 1
ATOM 2830 O O . PRO A 1 368 ? 5.855 -2.790 -9.374 1.00 60.66 368 PRO A O 1
ATOM 2833 N N . ASP A 1 369 ? 3.627 -3.264 -9.539 1.00 72.06 369 ASP A N 1
ATOM 2834 C CA . ASP A 1 369 ? 3.243 -2.484 -10.737 1.00 72.06 369 ASP A CA 1
ATOM 2835 C C . ASP A 1 369 ? 4.080 -1.199 -10.766 1.00 72.06 369 ASP A C 1
ATOM 2837 O O . ASP A 1 369 ? 3.908 -0.331 -9.889 1.00 72.06 369 ASP A O 1
ATOM 2841 N N . ASP A 1 370 ? 5.120 -1.208 -11.604 1.00 68.25 370 ASP A N 1
ATOM 2842 C CA . ASP A 1 370 ? 6.136 -0.165 -11.645 1.00 68.25 370 ASP A CA 1
ATOM 2843 C C . ASP A 1 370 ? 5.810 0.905 -12.681 1.00 68.25 370 ASP A C 1
ATOM 2845 O O . ASP A 1 370 ? 6.416 1.971 -12.669 1.00 68.25 370 ASP A O 1
ATOM 2849 N N . GLU A 1 371 ? 4.687 0.747 -13.381 1.00 81.38 371 GLU A N 1
ATOM 2850 C CA . GLU A 1 371 ? 3.919 1.764 -14.091 1.00 81.38 371 GLU A CA 1
ATOM 2851 C C . GLU A 1 371 ? 3.295 2.847 -13.168 1.00 81.38 371 GLU A C 1
ATOM 2853 O O . GLU A 1 371 ? 2.233 3.435 -13.436 1.00 81.38 371 GLU A O 1
ATOM 2858 N N . ASP A 1 372 ? 3.971 3.200 -12.069 1.00 81.38 372 ASP A N 1
ATOM 2859 C CA . ASP A 1 372 ? 3.554 4.211 -11.096 1.00 81.38 372 ASP A CA 1
ATOM 2860 C C . ASP A 1 372 ? 4.117 5.618 -11.397 1.00 81.38 372 ASP A C 1
ATOM 2862 O O . ASP A 1 372 ? 3.762 6.615 -10.738 1.00 81.38 372 ASP A O 1
ATOM 2866 N N . GLY A 1 373 ? 4.949 5.733 -12.439 1.00 86.38 373 GLY A N 1
ATOM 2867 C CA . GLY A 1 373 ? 5.593 6.962 -12.883 1.00 86.38 373 GLY A CA 1
ATOM 2868 C C . GLY A 1 373 ? 4.766 7.870 -13.791 1.00 86.38 373 GLY A C 1
ATOM 2869 O O . GLY A 1 373 ? 4.975 9.095 -13.764 1.00 86.38 373 GLY A O 1
ATOM 2870 N N . VAL A 1 374 ? 3.813 7.342 -14.569 1.00 93.50 374 VAL A N 1
ATOM 2871 C CA . VAL A 1 374 ? 3.121 8.106 -15.625 1.00 93.50 374 VAL A CA 1
ATOM 2872 C C . VAL A 1 374 ? 1.618 8.245 -15.384 1.00 93.50 374 VAL A C 1
ATOM 2874 O O . VAL A 1 374 ? 0.858 7.292 -15.273 1.00 93.50 374 VAL A O 1
ATOM 2877 N N . ILE A 1 375 ? 1.132 9.490 -15.410 1.00 91.25 375 ILE A N 1
ATOM 2878 C CA . ILE A 1 375 ? -0.299 9.808 -15.325 1.00 91.25 375 ILE A CA 1
ATOM 2879 C C . ILE A 1 375 ? -0.784 10.415 -16.640 1.00 91.25 375 ILE A C 1
ATOM 2881 O O . ILE A 1 375 ? -0.350 11.495 -17.054 1.00 91.25 375 ILE A O 1
ATOM 2885 N N . PHE A 1 376 ? -1.771 9.769 -17.263 1.00 91.50 376 PHE A N 1
ATOM 2886 C CA . PHE A 1 376 ? -2.315 10.182 -18.553 1.00 91.50 376 PHE A CA 1
ATOM 2887 C C . PHE A 1 376 ? -3.515 11.140 -18.447 1.00 91.50 376 PHE A C 1
ATOM 2889 O O . PHE A 1 376 ? -4.581 10.836 -17.900 1.00 91.50 376 PHE A O 1
ATOM 2896 N N . GLY A 1 377 ? -3.384 12.302 -19.079 1.00 90.06 377 GLY A N 1
ATOM 2897 C CA . GLY A 1 377 ? -4.469 13.241 -19.348 1.00 90.06 377 GLY A CA 1
ATOM 2898 C C . GLY A 1 377 ? -5.084 13.069 -20.736 1.00 90.06 377 GLY A C 1
ATOM 2899 O O . GLY A 1 377 ? -4.684 12.219 -21.520 1.00 90.06 377 GLY A O 1
ATOM 2900 N N . ASP A 1 378 ? -6.062 13.911 -21.071 1.00 91.25 378 ASP A N 1
ATOM 2901 C CA . ASP A 1 378 ? -6.769 13.836 -22.366 1.00 91.25 378 ASP A CA 1
ATOM 2902 C C . ASP A 1 378 ? -5.944 14.373 -23.546 1.00 91.25 378 ASP A C 1
ATOM 2904 O O . ASP A 1 378 ? -6.314 14.190 -24.704 1.00 91.25 378 ASP A O 1
ATOM 2908 N N . SER A 1 379 ? -4.853 15.090 -23.266 1.00 94.56 379 SER A N 1
ATOM 2909 C CA . SER A 1 379 ? -3.935 15.607 -24.289 1.00 94.56 379 SER A CA 1
ATOM 2910 C C . SER A 1 379 ? -2.507 15.833 -23.781 1.00 94.56 379 SER A C 1
ATOM 2912 O O . SER A 1 379 ? -1.762 16.652 -24.332 1.00 94.56 379 SER A O 1
ATOM 2914 N N . TRP A 1 380 ? -2.165 15.210 -22.657 1.00 95.62 380 TRP A N 1
ATOM 2915 C CA . TRP A 1 380 ? -0.928 15.428 -21.914 1.00 95.62 380 TRP A CA 1
ATOM 2916 C C . TRP A 1 380 ? -0.599 14.195 -21.071 1.00 95.62 380 TRP A C 1
ATOM 2918 O O . TRP A 1 380 ? -1.487 13.387 -20.812 1.00 95.62 380 TRP A O 1
ATOM 2928 N N . VAL A 1 381 ? 0.648 14.092 -20.620 1.00 96.75 381 VAL A N 1
ATOM 2929 C CA . VAL A 1 381 ? 1.096 13.133 -19.601 1.00 96.75 381 VAL A CA 1
ATOM 2930 C C . VAL A 1 381 ? 1.907 13.853 -18.530 1.00 96.75 381 VAL A C 1
ATOM 2932 O O . VAL A 1 381 ? 2.629 14.803 -18.840 1.00 96.75 381 VAL A O 1
ATOM 2935 N N . ASP A 1 382 ? 1.746 13.448 -17.277 1.00 96.56 382 ASP A N 1
ATOM 2936 C CA . ASP A 1 382 ? 2.654 13.803 -16.190 1.00 96.56 382 ASP A CA 1
ATOM 2937 C C . ASP A 1 382 ? 3.590 12.622 -15.963 1.00 96.56 382 ASP A C 1
ATOM 2939 O O . ASP A 1 382 ? 3.115 11.507 -15.799 1.00 96.56 382 ASP A O 1
ATOM 2943 N N . VAL A 1 383 ? 4.897 12.875 -15.964 1.00 97.56 383 VAL A N 1
ATOM 2944 C CA . VAL A 1 383 ? 5.930 11.866 -15.706 1.00 97.56 383 VAL A CA 1
ATOM 2945 C C . VAL A 1 383 ? 6.631 12.227 -14.405 1.00 97.56 383 VAL A C 1
ATOM 2947 O O . VAL A 1 383 ? 7.090 13.366 -14.243 1.00 97.56 383 VAL A O 1
ATOM 2950 N N . THR A 1 384 ? 6.676 11.283 -13.475 1.00 94.25 384 THR A N 1
ATOM 2951 C CA . THR A 1 384 ? 7.348 11.400 -12.183 1.00 94.25 384 THR A CA 1
ATOM 2952 C C . THR A 1 384 ? 8.718 10.748 -12.266 1.00 94.25 384 THR A C 1
ATOM 2954 O O . THR A 1 384 ? 8.841 9.650 -12.773 1.00 94.25 384 THR A O 1
ATOM 2957 N N . PHE A 1 385 ? 9.742 11.428 -11.763 1.00 93.75 385 PHE A N 1
ATOM 2958 C CA . PHE A 1 385 ? 11.113 10.943 -11.670 1.00 93.75 385 PHE A CA 1
ATOM 2959 C C . PHE A 1 385 ? 11.511 10.890 -10.202 1.00 93.75 385 PHE A C 1
ATOM 2961 O O . PHE A 1 385 ? 11.359 11.893 -9.497 1.00 93.75 385 PHE A O 1
ATOM 2968 N N . ASN A 1 386 ? 12.090 9.786 -9.761 1.00 90.81 386 ASN A N 1
ATOM 2969 C CA . ASN A 1 386 ? 12.665 9.620 -8.438 1.00 90.81 386 ASN A CA 1
ATOM 2970 C C . ASN A 1 386 ? 14.157 9.322 -8.574 1.00 90.81 386 ASN A C 1
ATOM 2972 O O . ASN A 1 386 ? 14.590 8.228 -8.919 1.00 90.81 386 ASN A O 1
ATOM 2976 N N . ILE A 1 387 ? 14.964 10.351 -8.332 1.00 92.38 387 ILE A N 1
ATOM 2977 C CA . ILE A 1 387 ? 16.409 10.294 -8.508 1.00 92.38 387 ILE A CA 1
ATOM 2978 C C . ILE A 1 387 ? 17.063 10.204 -7.139 1.00 92.38 387 ILE A C 1
ATOM 2980 O O . ILE A 1 387 ? 16.916 11.105 -6.311 1.00 92.38 387 ILE A O 1
ATOM 2984 N N . SER A 1 388 ? 17.846 9.154 -6.912 1.00 86.06 388 SER A N 1
ATOM 2985 C CA . SER A 1 388 ? 18.629 9.003 -5.681 1.00 86.06 388 SER A CA 1
ATOM 2986 C C . SER A 1 388 ? 20.139 9.136 -5.915 1.00 86.06 388 SER A C 1
ATOM 2988 O O . SER A 1 388 ? 20.898 9.338 -4.960 1.00 86.06 388 SER A O 1
ATOM 2990 N N . ARG A 1 389 ? 20.583 9.128 -7.184 1.00 86.81 389 ARG A N 1
ATOM 2991 C CA . ARG A 1 389 ? 21.982 9.371 -7.558 1.00 86.81 389 ARG A CA 1
ATOM 2992 C C . ARG A 1 389 ? 22.490 10.710 -6.998 1.00 86.81 389 ARG A C 1
ATOM 2994 O O . ARG A 1 389 ? 21.854 11.735 -7.244 1.00 86.81 389 ARG A O 1
ATOM 3001 N N . PRO A 1 390 ? 23.649 10.735 -6.306 1.00 83.44 390 PRO A N 1
ATOM 3002 C CA . PRO A 1 390 ? 24.236 11.963 -5.779 1.00 83.44 390 PRO A CA 1
ATOM 3003 C C . PRO A 1 390 ? 24.547 12.995 -6.865 1.00 83.44 390 PRO A C 1
ATOM 3005 O O . PRO A 1 390 ? 24.980 12.638 -7.958 1.00 83.44 390 PRO A O 1
ATOM 3008 N N . ASP A 1 391 ? 24.417 14.271 -6.496 1.00 89.69 391 ASP A N 1
ATOM 3009 C CA . ASP A 1 391 ? 24.642 15.449 -7.340 1.00 89.69 391 ASP A CA 1
ATOM 3010 C C . ASP A 1 391 ? 23.649 15.613 -8.513 1.00 89.69 391 ASP A C 1
ATOM 3012 O O . ASP A 1 391 ? 22.961 14.675 -8.918 1.00 89.69 391 ASP A O 1
ATOM 3016 N N . PRO A 1 392 ? 23.513 16.830 -9.070 1.00 92.31 392 PRO A N 1
ATOM 3017 C CA . PRO A 1 392 ? 22.775 17.029 -10.310 1.00 92.31 392 PRO A CA 1
ATOM 3018 C C . PRO A 1 392 ? 23.440 16.306 -11.489 1.00 92.31 392 PRO A C 1
ATOM 3020 O O . PRO A 1 392 ? 24.598 16.578 -11.804 1.00 92.31 392 PRO A O 1
ATOM 3023 N N . ASN A 1 393 ? 22.693 15.433 -12.166 1.00 93.56 393 ASN A N 1
ATOM 3024 C CA . ASN A 1 393 ? 23.165 14.621 -13.290 1.00 93.56 393 ASN A CA 1
ATOM 3025 C C . ASN A 1 393 ? 22.263 14.783 -14.526 1.00 93.56 393 ASN A C 1
ATOM 3027 O O . ASN A 1 393 ? 21.083 15.116 -14.371 1.00 93.56 393 ASN A O 1
ATOM 3031 N N . PRO A 1 394 ? 22.788 14.567 -15.748 1.00 95.00 394 PRO A N 1
ATOM 3032 C CA . PRO A 1 394 ? 21.973 14.574 -16.952 1.00 95.00 394 PRO A CA 1
ATOM 3033 C C . PRO A 1 394 ? 21.202 13.256 -17.109 1.00 95.00 394 PRO A C 1
ATOM 3035 O O . PRO A 1 394 ? 21.777 12.178 -16.974 1.00 95.00 394 PRO A O 1
ATOM 3038 N N . TYR A 1 395 ? 19.921 13.357 -17.447 1.00 95.69 395 TYR A N 1
ATOM 3039 C CA . TYR A 1 395 ? 19.035 12.230 -17.739 1.00 95.69 395 TYR A CA 1
ATOM 3040 C C . TYR A 1 395 ? 18.286 12.506 -19.034 1.00 95.69 395 TYR A C 1
ATOM 3042 O O . TYR A 1 395 ? 17.812 13.623 -19.235 1.00 95.69 395 TYR A O 1
ATOM 3050 N N . GLN A 1 396 ? 18.169 11.517 -19.907 1.00 96.69 396 GLN A N 1
ATOM 3051 C CA . GLN A 1 396 ? 17.346 11.614 -21.102 1.00 96.69 396 GLN A CA 1
ATOM 3052 C C . GLN A 1 396 ? 16.049 10.839 -20.879 1.00 96.69 396 GLN A C 1
ATOM 3054 O O . GLN A 1 396 ? 16.094 9.625 -20.708 1.00 96.69 396 GLN A O 1
ATOM 3059 N N . LEU A 1 397 ? 14.912 11.537 -20.893 1.00 97.62 397 LEU A N 1
ATOM 3060 C CA . LEU A 1 397 ? 13.601 10.908 -21.008 1.00 97.62 397 LEU A CA 1
ATOM 3061 C C . LEU A 1 397 ? 13.238 10.822 -22.490 1.00 97.62 397 LEU A C 1
ATOM 3063 O O . LEU A 1 397 ? 13.147 11.854 -23.164 1.00 97.62 397 LEU A O 1
ATOM 3067 N N . ARG A 1 398 ? 12.972 9.612 -22.981 1.00 96.44 398 ARG A N 1
ATOM 3068 C CA . ARG A 1 398 ? 12.332 9.399 -24.283 1.00 96.44 398 ARG A CA 1
ATOM 3069 C C . ARG A 1 398 ? 11.039 8.622 -24.114 1.00 96.44 398 ARG A C 1
ATOM 3071 O O . ARG A 1 398 ? 10.975 7.732 -23.277 1.00 96.44 398 ARG A O 1
ATOM 3078 N N . ALA A 1 399 ? 10.019 8.965 -24.895 1.00 96.44 399 ALA A N 1
ATOM 3079 C CA . ALA A 1 399 ? 8.774 8.206 -24.902 1.00 96.44 399 ALA A CA 1
ATOM 3080 C C . ALA A 1 399 ? 8.150 8.116 -26.294 1.00 96.44 399 ALA A C 1
ATOM 3082 O O . ALA A 1 399 ? 8.132 9.101 -27.050 1.00 96.44 399 ALA A O 1
ATOM 3083 N N . TRP A 1 400 ? 7.625 6.930 -26.600 1.00 96.00 400 TRP A N 1
ATOM 3084 C CA . TRP A 1 400 ? 7.042 6.578 -27.890 1.00 96.00 400 TRP A CA 1
ATOM 3085 C C . TRP A 1 400 ? 5.559 6.244 -27.776 1.00 96.00 400 TRP A C 1
ATOM 3087 O O . TRP A 1 400 ? 5.129 5.745 -26.744 1.00 96.00 400 TRP A O 1
ATOM 3097 N N . TRP A 1 401 ? 4.796 6.485 -28.844 1.00 94.25 401 TRP A N 1
ATOM 3098 C CA . TRP A 1 401 ? 3.406 6.032 -28.992 1.00 94.25 401 TRP A CA 1
ATOM 3099 C C . TRP A 1 401 ? 3.174 5.451 -30.388 1.00 94.25 401 TRP A C 1
ATOM 3101 O O . TRP A 1 401 ? 3.427 6.141 -31.379 1.00 94.25 401 TRP A O 1
ATOM 3111 N N . ASP A 1 402 ? 2.600 4.249 -30.478 1.00 93.00 402 ASP A N 1
ATOM 3112 C CA . ASP A 1 402 ? 2.207 3.616 -31.751 1.00 93.00 402 ASP A CA 1
ATOM 3113 C C . ASP A 1 402 ? 0.907 4.221 -32.298 1.00 93.00 402 ASP A C 1
ATOM 3115 O O . ASP A 1 402 ? -0.172 3.630 -32.293 1.00 93.00 402 ASP A O 1
ATOM 3119 N N . THR A 1 403 ? 0.995 5.466 -32.755 1.00 90.44 403 THR A N 1
ATOM 3120 C CA . THR A 1 403 ? -0.167 6.220 -33.255 1.00 90.44 403 THR A CA 1
ATOM 3121 C C . THR A 1 403 ? -0.703 5.720 -34.588 1.00 90.44 403 THR A C 1
ATOM 3123 O O . THR A 1 403 ? -1.778 6.156 -35.021 1.00 90.44 403 THR A O 1
ATOM 3126 N N . ASN A 1 404 ? 0.019 4.811 -35.243 1.00 90.19 404 ASN A N 1
ATOM 3127 C CA . ASN A 1 404 ? -0.387 4.223 -36.506 1.00 90.19 404 ASN A CA 1
ATOM 3128 C C . ASN A 1 404 ? -0.949 2.786 -36.360 1.00 90.19 404 ASN A C 1
ATOM 3130 O O . ASN A 1 404 ? -1.572 2.291 -37.306 1.00 90.19 404 ASN A O 1
ATOM 3134 N N . TYR A 1 405 ? -0.851 2.197 -35.163 1.00 90.69 405 TYR A N 1
ATOM 3135 C CA . TYR A 1 405 ? -1.349 0.874 -34.780 1.00 90.69 405 TYR A CA 1
ATOM 3136 C C . TYR A 1 405 ? -0.738 -0.266 -35.613 1.00 90.69 405 TYR A C 1
ATOM 3138 O O . TYR A 1 405 ? -1.444 -1.200 -36.016 1.00 90.69 405 TYR A O 1
ATOM 3146 N N . ASN A 1 406 ? 0.557 -0.182 -35.936 1.00 90.56 406 ASN A N 1
ATOM 3147 C CA . ASN A 1 406 ? 1.266 -1.227 -36.689 1.00 90.56 406 ASN A CA 1
ATOM 3148 C C . ASN A 1 406 ? 1.965 -2.260 -35.798 1.00 90.56 406 ASN A C 1
ATOM 3150 O O . ASN A 1 406 ? 2.477 -3.246 -36.337 1.00 90.56 406 ASN A O 1
ATOM 3154 N N . GLY A 1 407 ? 1.956 -2.080 -34.477 1.00 90.62 407 GLY A N 1
ATOM 3155 C CA . GLY A 1 407 ? 2.565 -3.022 -33.549 1.00 90.62 407 GLY A CA 1
ATOM 3156 C C . GLY A 1 407 ? 4.066 -2.827 -33.353 1.00 90.62 407 GLY A C 1
ATOM 3157 O O . GLY A 1 407 ? 4.699 -3.745 -32.843 1.00 90.62 407 GLY A O 1
ATOM 3158 N N . VAL A 1 408 ? 4.655 -1.709 -33.788 1.00 90.69 408 VAL A N 1
ATOM 3159 C CA . VAL A 1 408 ? 6.096 -1.444 -33.662 1.00 90.69 408 VAL A CA 1
ATOM 3160 C C . VAL A 1 408 ? 6.357 0.011 -33.267 1.00 90.69 408 VAL A C 1
ATOM 3162 O O . VAL A 1 408 ? 5.651 0.911 -33.696 1.00 90.69 408 VAL A O 1
ATOM 3165 N N . PHE A 1 409 ? 7.421 0.259 -32.499 1.00 88.69 409 PHE A N 1
ATOM 3166 C CA . PHE A 1 409 ? 7.947 1.610 -32.259 1.00 88.69 409 PHE A CA 1
ATOM 3167 C C . PHE A 1 409 ? 9.063 1.924 -33.270 1.00 88.69 409 PHE A C 1
ATOM 3169 O O . PHE A 1 409 ? 10.229 2.103 -32.908 1.00 88.69 409 PHE A O 1
ATOM 3176 N N . ASP A 1 410 ? 8.755 1.878 -34.567 1.00 71.38 410 ASP A N 1
ATOM 3177 C CA . ASP A 1 410 ? 9.776 1.846 -35.625 1.00 71.38 410 ASP A CA 1
ATOM 3178 C C . ASP A 1 410 ? 10.068 3.204 -36.281 1.00 71.38 410 ASP A C 1
ATOM 3180 O O . ASP A 1 410 ? 10.961 3.298 -37.132 1.00 71.38 410 ASP A O 1
ATOM 3184 N N . HIS A 1 411 ? 9.381 4.277 -35.869 1.00 64.31 411 HIS A N 1
ATOM 3185 C CA . HIS A 1 411 ? 9.460 5.559 -36.563 1.00 64.31 411 HIS A CA 1
ATOM 3186 C C . HIS A 1 411 ? 9.803 6.754 -35.659 1.00 64.31 411 HIS A C 1
ATOM 3188 O O . HIS A 1 411 ? 9.257 6.943 -34.577 1.00 64.31 411 HIS A O 1
ATOM 3194 N N . THR A 1 412 ? 10.655 7.666 -36.146 1.00 74.31 412 THR A N 1
ATOM 3195 C CA . THR A 1 412 ? 10.965 8.932 -35.445 1.00 74.31 412 THR A CA 1
ATOM 3196 C C . THR A 1 412 ? 9.750 9.847 -35.283 1.00 74.31 412 THR A C 1
ATOM 3198 O O . THR A 1 412 ? 9.791 10.762 -34.470 1.00 74.31 412 THR A O 1
ATOM 3201 N N . SER A 1 413 ? 8.671 9.620 -36.042 1.00 79.75 413 SER A N 1
ATOM 3202 C CA . SER A 1 413 ? 7.403 10.345 -35.868 1.00 79.75 413 SER A CA 1
ATOM 3203 C C . SER A 1 413 ? 6.576 9.861 -34.681 1.00 79.75 413 SER A C 1
ATOM 3205 O O . SER A 1 413 ? 5.596 10.512 -34.346 1.00 79.75 413 SER A O 1
ATOM 3207 N N . GLU A 1 414 ? 6.938 8.722 -34.099 1.00 90.19 414 GLU A N 1
ATOM 3208 C CA . GLU A 1 414 ? 6.271 8.137 -32.935 1.00 90.19 414 GLU A CA 1
ATOM 3209 C C . GLU A 1 414 ? 7.027 8.411 -31.643 1.00 90.19 414 GLU A C 1
ATOM 3211 O O . GLU A 1 414 ? 6.534 8.092 -30.573 1.00 90.19 414 GLU A O 1
ATOM 3216 N N . LEU A 1 415 ? 8.189 9.061 -31.733 1.00 94.44 415 LEU A N 1
ATOM 3217 C CA . LEU A 1 415 ? 8.879 9.661 -30.602 1.00 94.44 415 LEU A CA 1
ATOM 3218 C C . LEU A 1 415 ? 8.227 11.013 -30.284 1.00 94.44 415 LEU A C 1
ATOM 3220 O O . LEU A 1 415 ? 8.399 11.983 -31.026 1.00 94.44 415 LEU A O 1
ATOM 3224 N N . TYR A 1 416 ? 7.493 11.085 -29.177 1.00 95.19 416 TYR A N 1
ATOM 3225 C CA . TYR A 1 416 ? 6.780 12.302 -28.770 1.00 95.19 416 TYR A CA 1
ATOM 3226 C C . TYR A 1 416 ? 7.463 13.057 -27.634 1.00 95.19 416 TYR A C 1
ATOM 3228 O O . TYR A 1 416 ? 7.288 14.273 -27.520 1.00 95.19 416 TYR A O 1
ATOM 3236 N N . ILE A 1 417 ? 8.245 12.363 -26.808 1.00 96.50 417 ILE A N 1
ATOM 3237 C CA . ILE A 1 417 ? 9.066 12.978 -25.766 1.00 96.50 417 ILE A CA 1
ATOM 3238 C C . ILE A 1 417 ? 10.523 12.657 -26.074 1.00 96.50 417 ILE A C 1
ATOM 3240 O O . ILE A 1 417 ? 10.871 11.497 -26.258 1.00 96.50 417 ILE A O 1
ATOM 3244 N N . ASP A 1 418 ? 11.357 13.692 -26.139 1.00 95.94 418 ASP A N 1
ATOM 3245 C CA . ASP A 1 418 ? 12.813 13.599 -26.252 1.00 95.94 418 ASP A CA 1
ATOM 3246 C C . ASP A 1 418 ? 13.411 14.758 -25.455 1.00 95.94 418 ASP A C 1
ATOM 3248 O O . ASP A 1 418 ? 13.576 15.871 -25.965 1.00 95.94 418 ASP A O 1
ATOM 3252 N N . ASP A 1 419 ? 13.606 14.535 -24.158 1.00 97.06 419 ASP A N 1
ATOM 3253 C CA . ASP A 1 419 ? 13.941 15.587 -23.208 1.00 97.06 419 ASP A CA 1
ATOM 3254 C C . ASP A 1 419 ? 15.212 15.257 -22.432 1.00 97.06 419 ASP A C 1
ATOM 3256 O O . ASP A 1 419 ? 15.302 14.238 -21.749 1.00 97.06 419 ASP A O 1
ATOM 3260 N N . LEU A 1 420 ? 16.196 16.151 -22.523 1.00 96.25 420 LEU A N 1
ATOM 3261 C CA . LEU A 1 420 ? 17.445 16.049 -21.783 1.00 96.25 420 LEU A CA 1
ATOM 3262 C C . LEU A 1 420 ? 17.356 16.925 -20.531 1.00 96.25 420 LEU A C 1
ATOM 3264 O O . LEU A 1 420 ? 17.501 18.150 -20.574 1.00 96.25 420 LEU A O 1
ATOM 3268 N N . LEU A 1 421 ? 17.117 16.270 -19.403 1.00 95.69 421 LEU A N 1
ATOM 3269 C CA . LEU A 1 421 ? 16.923 16.861 -18.090 1.00 95.69 421 LEU A CA 1
ATOM 3270 C C . LEU A 1 421 ? 18.244 16.920 -17.324 1.00 95.69 421 LEU A C 1
ATOM 3272 O O . LEU A 1 421 ? 19.160 16.136 -17.548 1.00 95.69 421 LEU A O 1
ATOM 3276 N N . THR A 1 422 ? 18.340 17.844 -16.371 1.00 96.31 422 THR A N 1
ATOM 3277 C CA . THR A 1 422 ? 19.367 17.802 -15.324 1.00 96.31 422 THR A CA 1
ATOM 3278 C C . THR A 1 422 ? 18.656 17.752 -13.985 1.00 96.31 422 THR A C 1
ATOM 3280 O O . THR A 1 422 ? 18.019 18.731 -13.592 1.00 96.31 422 THR A O 1
ATOM 3283 N N . LEU A 1 423 ? 18.736 16.607 -13.312 1.00 95.19 423 LEU A N 1
ATOM 3284 C CA . LEU A 1 423 ? 17.999 16.323 -12.083 1.00 95.19 423 LEU A CA 1
ATOM 3285 C C . LEU A 1 423 ? 18.982 16.120 -10.931 1.00 95.19 423 LEU A C 1
ATOM 3287 O O . LEU A 1 423 ? 19.983 15.422 -11.074 1.00 95.19 423 LEU A O 1
ATOM 3291 N N . ALA A 1 424 ? 18.702 16.774 -9.805 1.00 93.81 424 ALA A N 1
ATOM 3292 C CA . ALA A 1 424 ? 19.371 16.538 -8.525 1.00 93.81 424 ALA A CA 1
ATOM 3293 C C . ALA A 1 424 ? 18.667 15.390 -7.776 1.00 93.81 424 ALA A C 1
ATOM 3295 O O . ALA A 1 424 ? 17.571 15.022 -8.188 1.00 93.81 424 ALA A O 1
ATOM 3296 N N . PRO A 1 425 ? 19.220 14.861 -6.668 1.00 92.31 425 PRO A N 1
ATOM 3297 C CA . PRO A 1 425 ? 18.491 13.899 -5.851 1.00 92.31 425 PRO A CA 1
ATOM 3298 C C . PRO A 1 425 ? 17.134 14.455 -5.389 1.00 92.31 425 PRO A C 1
ATOM 3300 O O . PRO A 1 425 ? 17.066 15.578 -4.876 1.00 92.31 425 PRO A O 1
ATOM 3303 N N . GLY A 1 426 ? 16.070 13.672 -5.545 1.00 89.38 426 GLY A N 1
ATOM 3304 C CA . GLY A 1 426 ? 14.706 14.033 -5.173 1.00 89.38 426 GLY A CA 1
ATOM 3305 C C . GLY A 1 426 ? 13.647 13.449 -6.106 1.00 89.38 426 GLY A C 1
ATOM 3306 O O . GLY A 1 426 ? 13.960 12.780 -7.087 1.00 89.38 426 GLY A O 1
ATOM 3307 N N . ILE A 1 427 ? 12.387 13.750 -5.786 1.00 87.69 427 ILE A N 1
ATOM 3308 C CA . ILE A 1 427 ? 11.220 13.374 -6.588 1.00 87.69 427 ILE A CA 1
ATOM 3309 C C . ILE A 1 427 ? 10.709 14.610 -7.330 1.00 87.69 427 ILE A C 1
ATOM 3311 O O . ILE A 1 427 ? 10.493 15.664 -6.721 1.00 87.69 427 ILE A O 1
ATOM 3315 N N . PHE A 1 428 ? 10.505 14.484 -8.639 1.00 92.50 428 PHE A N 1
ATOM 3316 C CA . PHE A 1 428 ? 10.066 15.563 -9.521 1.00 92.50 428 PHE A CA 1
ATOM 3317 C C . PHE A 1 428 ? 8.963 15.064 -10.441 1.00 92.50 428 PHE A C 1
ATOM 3319 O O . PHE A 1 428 ? 9.073 13.974 -10.974 1.00 92.50 428 PHE A O 1
ATOM 3326 N N . THR A 1 429 ? 7.957 15.887 -10.718 1.00 94.81 429 THR A N 1
ATOM 3327 C CA . THR A 1 429 ? 6.943 15.571 -11.734 1.00 94.81 429 THR A CA 1
ATOM 3328 C C . THR A 1 429 ? 6.970 16.634 -12.821 1.00 94.81 429 THR A C 1
ATOM 3330 O O . THR A 1 429 ? 7.003 17.835 -12.526 1.00 94.81 429 THR A O 1
ATOM 3333 N N . LYS A 1 430 ? 6.951 16.209 -14.086 1.00 97.56 430 LYS A N 1
ATOM 3334 C CA . LYS A 1 430 ? 6.928 17.100 -15.248 1.00 97.56 430 LYS A CA 1
ATOM 3335 C C . LYS A 1 430 ? 5.787 16.749 -16.192 1.00 97.56 430 LYS A C 1
ATOM 3337 O O . LYS A 1 430 ? 5.621 15.600 -16.580 1.00 97.56 430 LYS A O 1
ATOM 3342 N N . ARG A 1 431 ? 5.059 17.784 -16.617 1.00 97.19 431 ARG A N 1
ATOM 3343 C CA . ARG A 1 431 ? 3.995 17.672 -17.614 1.00 97.19 431 ARG A CA 1
ATOM 3344 C C . ARG A 1 431 ? 4.520 17.832 -19.034 1.00 97.19 431 ARG A C 1
ATOM 3346 O O . ARG A 1 431 ? 5.167 18.838 -19.337 1.00 97.19 431 ARG A O 1
ATOM 3353 N N . TYR A 1 432 ? 4.104 16.935 -19.919 1.00 97.88 432 TYR A N 1
ATOM 3354 C CA . TYR A 1 432 ? 4.301 17.008 -21.364 1.00 97.88 432 TYR A CA 1
ATOM 3355 C C . TYR A 1 432 ? 2.949 17.116 -22.072 1.00 97.88 432 TYR A C 1
ATOM 3357 O O . TYR A 1 432 ? 2.058 16.302 -21.858 1.00 97.88 432 TYR A O 1
ATOM 3365 N N . ASN A 1 433 ? 2.775 18.132 -22.920 1.00 97.25 433 ASN A N 1
ATOM 3366 C CA . ASN A 1 433 ? 1.563 18.288 -23.731 1.00 97.25 433 ASN A CA 1
ATOM 3367 C C . ASN A 1 433 ? 1.785 17.639 -25.101 1.00 97.25 433 ASN A C 1
ATOM 3369 O O . ASN A 1 433 ? 2.719 18.021 -25.802 1.00 97.25 433 ASN A O 1
ATOM 3373 N N . LEU A 1 434 ? 0.918 16.702 -25.487 1.00 92.00 434 LEU A N 1
ATOM 3374 C CA . LEU A 1 434 ? 1.150 15.796 -26.619 1.00 92.00 434 LEU A CA 1
ATOM 3375 C C . LEU A 1 434 ? 0.371 16.175 -27.887 1.00 92.00 434 LEU A C 1
ATOM 3377 O O . LEU A 1 434 ? 0.738 15.789 -28.991 1.00 92.00 434 LEU A O 1
ATOM 3381 N N . GLY A 1 435 ? -0.698 16.967 -27.761 1.00 90.50 435 GLY A N 1
ATOM 3382 C CA . GLY A 1 435 ? -1.490 17.428 -28.912 1.00 90.50 435 GLY A CA 1
ATOM 3383 C C . GLY A 1 435 ? -2.396 16.362 -29.551 1.00 90.50 435 GLY A C 1
ATOM 3384 O O . GLY A 1 435 ? -3.112 16.669 -30.502 1.00 90.50 435 GLY A O 1
ATOM 3385 N N . PHE A 1 436 ? -2.415 15.148 -29.004 1.00 91.69 436 PHE A N 1
ATOM 3386 C CA . PHE A 1 436 ? -3.367 14.067 -29.278 1.00 91.69 436 PHE A CA 1
ATOM 3387 C C . PHE A 1 436 ? -3.822 13.456 -27.946 1.00 91.69 436 PHE A C 1
ATOM 3389 O O . PHE A 1 436 ? -3.228 13.769 -26.918 1.00 91.69 436 PHE A O 1
ATOM 3396 N N . ASN A 1 437 ? -4.861 12.615 -27.951 1.00 92.44 437 ASN A N 1
ATOM 3397 C CA . ASN A 1 437 ? -5.280 11.885 -26.752 1.00 92.44 437 ASN A CA 1
ATOM 3398 C C . ASN A 1 437 ? -4.380 10.656 -26.541 1.00 92.44 437 ASN A C 1
ATOM 3400 O O . ASN A 1 437 ? -4.517 9.710 -27.320 1.00 92.44 437 ASN A O 1
ATOM 3404 N N . PRO A 1 438 ? -3.504 10.638 -25.517 1.00 90.50 438 PRO A N 1
ATOM 3405 C CA . PRO A 1 438 ? -2.601 9.516 -25.283 1.00 90.50 438 PRO A CA 1
ATOM 3406 C C . PRO A 1 438 ? -3.297 8.289 -24.684 1.00 90.50 438 PRO A C 1
ATOM 3408 O O . PRO A 1 438 ? -2.693 7.231 -24.623 1.00 90.50 438 PRO A O 1
ATOM 3411 N N . LYS A 1 439 ? -4.573 8.409 -24.294 1.00 86.94 439 LYS A N 1
ATOM 3412 C CA . LYS A 1 439 ? -5.422 7.306 -23.820 1.00 86.94 439 LYS A CA 1
ATOM 3413 C C . LYS A 1 439 ? -6.370 6.810 -24.914 1.00 86.94 439 LYS A C 1
ATOM 3415 O O . LYS A 1 439 ? -7.541 6.554 -24.653 1.00 86.94 439 LYS A O 1
ATOM 3420 N N . ALA A 1 440 ? -5.951 6.821 -26.176 1.00 85.56 440 ALA A N 1
ATOM 3421 C CA . ALA A 1 440 ? -6.758 6.200 -27.221 1.00 85.56 440 ALA A CA 1
ATOM 3422 C C . ALA A 1 440 ? -6.689 4.671 -27.066 1.00 85.56 440 ALA A C 1
ATOM 3424 O O . ALA A 1 440 ? -5.612 4.136 -26.828 1.00 85.56 440 ALA A O 1
ATOM 3425 N N . ASP A 1 441 ? -7.827 3.980 -27.180 1.00 82.38 441 ASP A N 1
ATOM 3426 C CA . ASP A 1 441 ? -7.896 2.521 -27.016 1.00 82.38 441 ASP A CA 1
ATOM 3427 C C . ASP A 1 441 ? -6.873 1.794 -27.904 1.00 82.38 441 ASP A C 1
ATOM 3429 O O . ASP A 1 441 ? -6.836 2.007 -29.119 1.00 82.38 441 ASP A O 1
ATOM 3433 N N . GLY A 1 442 ? -6.090 0.894 -27.304 1.00 77.25 442 GLY A N 1
ATOM 3434 C CA . GLY A 1 442 ? -5.093 0.079 -28.005 1.00 77.25 442 GLY A CA 1
ATOM 3435 C C . GLY A 1 442 ? -3.837 0.837 -28.436 1.00 77.25 442 GLY A C 1
ATOM 3436 O O . GLY A 1 442 ? -3.089 0.338 -29.273 1.00 77.25 442 GLY A O 1
ATOM 3437 N N . LEU A 1 443 ? -3.623 2.043 -27.907 1.00 89.12 443 LEU A N 1
ATOM 3438 C CA . LEU A 1 443 ? -2.418 2.822 -28.141 1.00 89.12 443 LEU A CA 1
ATOM 3439 C C . LEU A 1 443 ? -1.341 2.414 -27.130 1.00 89.12 443 LEU A C 1
ATOM 3441 O O . LEU A 1 443 ? -1.433 2.787 -25.962 1.00 89.12 443 LEU A O 1
ATOM 3445 N N . TYR A 1 444 ? -0.343 1.659 -27.586 1.00 94.00 444 TYR A N 1
ATOM 3446 C CA . TYR A 1 444 ? 0.821 1.324 -26.767 1.00 94.00 444 TYR A CA 1
ATOM 3447 C C . TYR A 1 444 ? 1.783 2.506 -26.685 1.00 94.00 444 TYR A C 1
ATOM 3449 O O . TYR A 1 444 ? 1.987 3.229 -27.671 1.00 94.00 444 TYR A O 1
ATOM 3457 N N . SER A 1 445 ? 2.405 2.663 -25.525 1.00 95.44 445 SER A N 1
ATOM 3458 C CA . SER A 1 445 ? 3.508 3.586 -25.302 1.00 95.44 445 SER A CA 1
ATOM 3459 C C . SER A 1 445 ? 4.602 2.967 -24.462 1.00 95.44 445 SER A C 1
ATOM 3461 O O . SER A 1 445 ? 4.314 2.128 -23.622 1.00 95.44 445 SER A O 1
ATOM 3463 N N . ARG A 1 446 ? 5.827 3.438 -24.681 1.00 95.75 446 ARG A N 1
ATOM 3464 C CA . ARG A 1 446 ? 7.008 3.065 -23.905 1.00 95.75 446 ARG A CA 1
ATOM 3465 C C . ARG A 1 446 ? 7.702 4.316 -23.415 1.00 95.75 446 ARG A C 1
ATOM 3467 O O . ARG A 1 446 ? 7.933 5.224 -24.221 1.00 95.75 446 ARG A O 1
ATOM 3474 N N . PHE A 1 447 ? 8.069 4.351 -22.145 1.00 96.69 447 PHE A N 1
ATOM 3475 C CA . PHE A 1 447 ? 8.879 5.400 -21.541 1.00 96.69 447 PHE A CA 1
ATOM 3476 C C . PHE A 1 447 ? 10.258 4.842 -21.236 1.00 96.69 447 PHE A C 1
ATOM 3478 O O . PHE A 1 447 ? 10.400 3.682 -20.881 1.00 96.69 447 PHE A O 1
ATOM 3485 N N . ARG A 1 448 ? 11.296 5.655 -21.436 1.00 94.75 448 ARG A N 1
ATOM 3486 C CA . ARG A 1 448 ? 12.660 5.304 -21.051 1.00 94.75 448 ARG A CA 1
ATOM 3487 C C . ARG A 1 448 ? 13.368 6.464 -20.393 1.00 94.75 448 ARG A C 1
ATOM 3489 O O . ARG A 1 448 ? 13.490 7.532 -21.004 1.00 94.75 448 ARG A O 1
ATOM 3496 N N . LEU A 1 449 ? 13.904 6.227 -19.201 1.00 96.00 449 LEU A N 1
ATOM 3497 C CA . LEU A 1 449 ? 14.750 7.172 -18.484 1.00 96.00 449 LEU A CA 1
ATOM 3498 C C . LEU A 1 449 ? 16.196 6.678 -18.494 1.00 96.00 449 LEU A C 1
ATOM 3500 O O . LEU A 1 449 ? 16.524 5.636 -17.935 1.00 96.00 449 LEU A O 1
ATOM 3504 N N . THR A 1 450 ? 17.082 7.417 -19.166 1.00 94.25 450 THR A N 1
ATOM 3505 C CA . THR A 1 450 ? 18.489 7.018 -19.310 1.00 94.25 450 THR A CA 1
ATOM 3506 C C . THR A 1 450 ? 19.461 8.012 -18.688 1.00 94.25 450 THR A C 1
ATOM 3508 O O . THR A 1 450 ? 19.488 9.181 -19.079 1.00 94.25 450 THR A O 1
ATOM 3511 N N . TRP A 1 451 ? 20.305 7.561 -17.757 1.00 93.56 451 TRP A N 1
ATOM 3512 C CA . TRP A 1 451 ? 21.352 8.398 -17.161 1.00 93.56 451 TRP A CA 1
ATOM 3513 C C . TRP A 1 451 ? 22.521 8.610 -18.126 1.00 93.56 451 TRP A C 1
ATOM 3515 O O . TRP A 1 451 ? 23.106 7.649 -18.619 1.00 93.56 451 TRP A O 1
ATOM 3525 N N . ASP A 1 452 ? 22.875 9.878 -18.361 1.00 91.50 452 ASP A N 1
ATOM 3526 C CA . ASP A 1 452 ? 23.997 10.344 -19.193 1.00 91.50 452 ASP A CA 1
ATOM 3527 C C . ASP A 1 452 ? 24.365 9.410 -20.363 1.00 91.50 452 ASP A C 1
ATOM 3529 O O . ASP A 1 452 ? 25.493 8.905 -20.416 1.00 91.50 452 ASP A O 1
ATOM 3533 N N . PRO A 1 453 ? 23.443 9.136 -21.301 1.00 89.62 453 PRO A N 1
ATOM 3534 C CA . PRO A 1 453 ? 23.643 8.073 -22.274 1.00 89.62 453 PRO A CA 1
ATOM 3535 C C . PRO A 1 453 ? 24.877 8.317 -23.152 1.00 89.62 453 PRO A C 1
ATOM 3537 O O . PRO A 1 453 ? 25.179 9.454 -23.545 1.00 89.62 453 PRO A O 1
ATOM 3540 N N . LEU A 1 454 ? 25.592 7.233 -23.476 1.00 85.50 454 LEU A N 1
ATOM 3541 C CA . LEU A 1 454 ? 26.716 7.233 -24.423 1.00 85.50 454 LEU A CA 1
ATOM 3542 C C . LEU A 1 454 ? 26.320 7.801 -25.792 1.00 85.50 454 LEU A C 1
ATOM 3544 O O . LEU A 1 454 ? 27.095 8.546 -26.396 1.00 85.50 454 LEU A O 1
ATOM 3548 N N . ASP A 1 455 ? 25.111 7.463 -26.240 1.00 85.50 455 ASP A N 1
ATOM 3549 C CA . ASP A 1 455 ? 24.479 7.947 -27.462 1.00 85.50 455 ASP A CA 1
ATOM 3550 C C . ASP A 1 455 ? 23.103 8.533 -27.123 1.00 85.50 455 ASP A C 1
ATOM 3552 O O . ASP A 1 455 ? 22.285 7.871 -26.492 1.00 85.50 455 ASP A O 1
ATOM 3556 N N . LEU A 1 456 ? 22.849 9.771 -27.551 1.00 88.69 456 LEU A N 1
ATOM 3557 C CA . LEU A 1 456 ? 21.563 10.443 -27.337 1.00 88.69 456 LEU A CA 1
ATOM 3558 C C . LEU A 1 456 ? 20.445 9.868 -28.220 1.00 88.69 456 LEU A C 1
ATOM 3560 O O . LEU A 1 456 ? 19.277 10.201 -28.027 1.00 88.69 456 LEU A O 1
ATOM 3564 N N . ASP A 1 457 ? 20.766 9.023 -29.201 1.00 90.62 457 ASP A N 1
ATOM 3565 C CA . ASP A 1 457 ? 19.770 8.324 -30.007 1.00 90.62 457 ASP A CA 1
ATOM 3566 C C . ASP A 1 457 ? 19.278 7.027 -29.334 1.00 90.62 457 ASP A C 1
ATOM 3568 O O . ASP A 1 457 ? 19.300 5.945 -29.928 1.00 90.62 457 ASP A O 1
ATOM 3572 N N . VAL A 1 458 ? 18.815 7.143 -28.081 1.00 91.25 458 VAL A N 1
ATOM 3573 C CA . VAL A 1 458 ? 18.223 6.032 -27.316 1.00 91.25 458 VAL A CA 1
ATOM 3574 C C . VAL A 1 458 ? 16.987 5.501 -28.041 1.00 91.25 458 VAL A C 1
ATOM 3576 O O . VAL A 1 458 ? 16.067 6.258 -28.340 1.00 91.25 458 VAL A O 1
ATOM 3579 N N . LYS A 1 459 ? 16.962 4.212 -28.364 1.00 92.75 459 LYS A N 1
ATOM 3580 C CA . LYS A 1 459 ? 15.883 3.523 -29.077 1.00 92.75 459 LYS A CA 1
ATOM 3581 C C . LYS A 1 459 ? 14.871 2.939 -28.085 1.00 92.75 459 LYS A C 1
ATOM 3583 O O . LYS A 1 459 ? 15.197 2.769 -26.909 1.00 92.75 459 LYS A O 1
ATOM 3588 N N . PRO A 1 460 ? 13.650 2.606 -28.541 1.00 93.12 460 PRO A N 1
ATOM 3589 C CA . PRO A 1 460 ? 12.657 1.943 -27.691 1.00 93.12 460 PRO A CA 1
ATOM 3590 C C . PRO A 1 460 ? 13.045 0.501 -27.325 1.00 93.12 460 PRO A C 1
ATOM 3592 O O . PRO A 1 460 ? 12.443 -0.087 -26.438 1.00 93.12 460 PRO A O 1
ATOM 3595 N N . PHE A 1 461 ? 14.051 -0.061 -27.990 1.00 91.88 461 PHE A N 1
ATOM 3596 C CA . PHE A 1 461 ? 14.632 -1.375 -27.730 1.00 91.88 461 PHE A CA 1
ATOM 3597 C C . PHE A 1 461 ? 16.116 -1.225 -27.380 1.00 91.88 461 PHE A C 1
ATOM 3599 O O . PHE A 1 461 ? 16.687 -0.145 -27.532 1.00 91.88 461 PHE A O 1
ATOM 3606 N N . GLY A 1 462 ? 16.743 -2.305 -26.941 1.00 88.81 462 GLY A N 1
ATOM 3607 C CA . GLY A 1 462 ? 18.172 -2.400 -26.696 1.00 88.81 462 GLY A CA 1
ATOM 3608 C C . GLY A 1 462 ? 18.608 -1.894 -25.324 1.00 88.81 462 GLY A C 1
ATOM 3609 O O . GLY A 1 462 ? 17.932 -1.112 -24.640 1.00 88.81 462 GLY A O 1
ATOM 3610 N N . GLU A 1 463 ? 19.798 -2.338 -24.940 1.00 88.12 463 GLU A N 1
ATOM 3611 C CA . GLU A 1 463 ? 20.485 -1.934 -23.716 1.00 88.12 463 GLU A CA 1
ATOM 3612 C C . GLU A 1 463 ? 21.244 -0.614 -23.912 1.00 88.12 463 GLU A C 1
ATOM 3614 O O . GLU A 1 463 ? 21.855 -0.392 -24.960 1.00 88.12 463 GLU A O 1
ATOM 3619 N N . TYR A 1 464 ? 21.238 0.254 -22.896 1.00 88.44 464 TYR A N 1
ATOM 3620 C CA . TYR A 1 464 ? 21.929 1.545 -22.943 1.00 88.44 464 TYR A CA 1
ATOM 3621 C C . TYR A 1 464 ? 22.817 1.758 -21.728 1.00 88.44 464 TYR A C 1
ATOM 3623 O O . TYR A 1 464 ? 22.448 1.440 -20.602 1.00 88.44 464 TYR A O 1
ATOM 3631 N N . TYR A 1 465 ? 23.977 2.367 -21.967 1.00 86.69 465 TYR A N 1
ATOM 3632 C CA . TYR A 1 465 ? 24.990 2.623 -20.947 1.00 86.69 465 TYR A CA 1
ATOM 3633 C C . TYR A 1 465 ? 25.279 4.121 -20.818 1.00 86.69 465 TYR A C 1
ATOM 3635 O O . TYR A 1 465 ? 25.138 4.880 -21.787 1.00 86.69 465 TYR A O 1
ATOM 3643 N N . SER A 1 466 ? 25.747 4.539 -19.641 1.00 85.88 466 SER A N 1
ATOM 3644 C CA . SER A 1 466 ? 26.109 5.929 -19.369 1.00 85.88 466 SER A CA 1
ATOM 3645 C C . SER A 1 466 ? 27.581 6.219 -19.687 1.00 85.88 466 SER A C 1
ATOM 3647 O O . SER A 1 466 ? 28.440 5.337 -19.604 1.00 85.88 466 SER A O 1
ATOM 3649 N N . LYS A 1 467 ? 27.908 7.478 -20.014 1.00 83.31 467 LYS A N 1
ATOM 3650 C CA . LYS A 1 467 ? 29.298 7.925 -20.255 1.00 83.31 467 LYS A CA 1
ATOM 3651 C C . LYS A 1 467 ? 30.193 7.788 -19.026 1.00 83.31 467 LYS A C 1
ATOM 3653 O O . LYS A 1 467 ? 31.409 7.660 -19.162 1.00 83.31 467 LYS A O 1
ATOM 3658 N N . ALA A 1 468 ? 29.603 7.909 -17.841 1.00 74.88 468 ALA A N 1
ATOM 3659 C CA . ALA A 1 468 ? 30.316 7.868 -16.572 1.00 74.88 468 ALA A CA 1
ATOM 3660 C C . ALA A 1 468 ? 30.650 6.434 -16.136 1.00 74.88 468 ALA A C 1
ATOM 3662 O O . ALA A 1 468 ? 31.655 6.232 -15.456 1.00 74.88 468 ALA A O 1
ATOM 3663 N N . ASP A 1 469 ? 29.828 5.461 -16.534 1.00 69.38 469 ASP A N 1
ATOM 3664 C CA . ASP A 1 469 ? 29.992 4.048 -16.187 1.00 69.38 469 ASP A CA 1
ATOM 3665 C C . ASP A 1 469 ? 30.784 3.262 -17.243 1.00 69.38 469 ASP A C 1
ATOM 3667 O O . ASP A 1 469 ? 31.529 2.341 -16.921 1.00 69.38 469 ASP A O 1
ATOM 3671 N N . CYS A 1 470 ? 30.668 3.646 -18.516 1.00 69.81 470 CYS A N 1
ATOM 3672 C CA . CYS A 1 470 ? 31.075 2.800 -19.627 1.00 69.81 470 CYS A CA 1
ATOM 3673 C C . CYS A 1 470 ? 31.798 3.589 -20.725 1.00 69.81 470 CYS A C 1
ATOM 3675 O O . CYS A 1 470 ? 31.420 4.708 -21.060 1.00 69.81 470 CYS A O 1
ATOM 3677 N N . ASN A 1 471 ? 32.820 2.996 -21.350 1.00 73.00 471 ASN A N 1
ATOM 3678 C CA . ASN A 1 471 ? 33.323 3.452 -22.651 1.00 73.00 471 ASN A CA 1
ATOM 3679 C C . ASN A 1 471 ? 32.957 2.432 -23.745 1.00 73.00 471 ASN A C 1
ATOM 3681 O O . ASN A 1 471 ? 32.564 1.304 -23.460 1.00 73.00 471 ASN A O 1
ATOM 3685 N N . THR A 1 472 ? 33.115 2.798 -25.020 1.00 65.81 472 THR A N 1
ATOM 3686 C CA . THR A 1 472 ? 32.708 1.942 -26.152 1.00 65.81 472 THR A CA 1
ATOM 3687 C C . THR A 1 472 ? 33.439 0.596 -26.224 1.00 65.81 472 THR A C 1
ATOM 3689 O O . THR A 1 472 ? 32.936 -0.335 -26.848 1.00 65.81 472 THR A O 1
ATOM 3692 N N . THR A 1 473 ? 34.614 0.473 -25.599 1.00 68.62 473 THR A N 1
ATOM 3693 C CA . THR A 1 473 ? 35.368 -0.790 -25.534 1.00 68.62 473 THR A CA 1
ATOM 3694 C C . THR A 1 473 ? 34.852 -1.685 -24.406 1.00 68.62 473 THR A C 1
ATOM 3696 O O . THR A 1 473 ? 34.754 -2.895 -24.596 1.00 68.62 473 THR A O 1
ATOM 3699 N N . ASP A 1 474 ? 34.468 -1.098 -23.270 1.00 65.25 474 ASP A N 1
ATOM 3700 C CA . ASP A 1 474 ? 33.879 -1.812 -22.132 1.00 65.25 474 ASP A CA 1
ATOM 3701 C C . ASP A 1 474 ? 32.450 -2.292 -22.435 1.00 65.25 474 ASP A C 1
ATOM 3703 O O . ASP A 1 474 ? 32.103 -3.420 -22.079 1.00 65.25 474 ASP A O 1
ATOM 3707 N N . ALA A 1 475 ? 31.673 -1.503 -23.190 1.00 61.00 475 ALA A N 1
ATOM 3708 C CA . ALA A 1 475 ? 30.349 -1.890 -23.692 1.00 61.00 475 ALA A CA 1
ATOM 3709 C C . ALA A 1 475 ? 30.427 -3.150 -24.565 1.00 61.00 475 ALA A C 1
ATOM 3711 O O . ALA A 1 475 ? 29.726 -4.130 -24.334 1.00 61.00 475 ALA A O 1
ATOM 3712 N N . ALA A 1 476 ? 31.349 -3.165 -25.536 1.00 61.88 476 ALA A N 1
ATOM 3713 C CA . ALA A 1 476 ? 31.544 -4.301 -26.440 1.00 61.88 476 ALA A CA 1
ATOM 3714 C C . ALA A 1 476 ? 32.027 -5.579 -25.724 1.00 61.88 476 ALA A C 1
ATOM 3716 O O . ALA A 1 476 ? 31.947 -6.670 -26.289 1.00 61.88 476 ALA A O 1
ATOM 3717 N N . ALA A 1 477 ? 32.544 -5.442 -24.501 1.00 58.34 477 ALA A N 1
ATOM 3718 C CA . ALA A 1 477 ? 33.001 -6.538 -23.657 1.00 58.34 477 ALA A CA 1
ATOM 3719 C C . ALA A 1 477 ? 31.971 -6.969 -22.592 1.00 58.34 477 ALA A C 1
ATOM 3721 O O . ALA A 1 477 ? 32.263 -7.900 -21.843 1.00 58.34 477 ALA A O 1
ATOM 3722 N N . GLY A 1 478 ? 30.799 -6.320 -22.513 1.00 61.19 478 GLY A N 1
ATOM 3723 C CA . GLY A 1 478 ? 29.759 -6.624 -21.521 1.00 61.19 478 GLY A CA 1
ATOM 3724 C C . GLY A 1 478 ? 30.138 -6.245 -20.085 1.00 61.19 478 GLY A C 1
ATOM 3725 O O . GLY A 1 478 ? 29.721 -6.908 -19.138 1.00 61.19 478 GLY A O 1
ATOM 3726 N N . ASN A 1 479 ? 30.975 -5.218 -19.909 1.00 64.00 479 ASN A N 1
ATOM 3727 C CA . ASN A 1 479 ? 31.495 -4.803 -18.600 1.00 64.00 479 ASN A CA 1
ATOM 3728 C C . ASN A 1 479 ? 30.749 -3.604 -17.990 1.00 64.00 479 ASN A C 1
ATOM 3730 O O . ASN A 1 479 ? 31.251 -3.009 -17.037 1.00 64.00 479 ASN A O 1
ATOM 3734 N N . CYS A 1 480 ? 29.595 -3.238 -18.541 1.00 71.69 480 CYS A N 1
ATOM 3735 C CA . CYS A 1 480 ? 28.863 -2.025 -18.188 1.00 71.69 480 CYS A CA 1
ATOM 3736 C C . CYS A 1 480 ? 27.521 -2.355 -17.538 1.00 71.69 480 CYS A C 1
ATOM 3738 O O . CYS A 1 480 ? 26.979 -3.435 -17.763 1.00 71.69 480 CYS A O 1
ATOM 3740 N N . VAL A 1 481 ? 27.009 -1.439 -16.718 1.00 76.56 481 VAL A N 1
ATOM 3741 C CA . VAL A 1 481 ? 25.685 -1.549 -16.098 1.00 76.56 481 VAL A CA 1
ATOM 3742 C C . VAL A 1 481 ? 24.667 -0.900 -17.031 1.00 76.56 481 VAL A C 1
ATOM 3744 O O . VAL A 1 481 ? 24.927 0.187 -17.543 1.00 76.56 481 VAL A O 1
ATOM 3747 N N . SER A 1 482 ? 23.519 -1.539 -17.267 1.00 81.50 482 SER A N 1
ATOM 3748 C CA . SER A 1 482 ? 22.443 -0.889 -18.026 1.00 81.50 482 SER A CA 1
ATOM 3749 C C . SER A 1 482 ? 21.802 0.246 -17.230 1.00 81.50 482 SER A C 1
ATOM 3751 O O . SER A 1 482 ? 21.412 0.061 -16.075 1.00 81.50 482 SER A O 1
ATOM 3753 N N . HIS A 1 483 ? 21.630 1.396 -17.880 1.00 81.19 483 HIS A N 1
ATOM 3754 C CA . HIS A 1 483 ? 21.128 2.641 -17.295 1.00 81.19 483 HIS A CA 1
ATOM 3755 C C . HIS A 1 483 ? 19.839 3.141 -17.951 1.00 81.19 483 HIS A C 1
ATOM 3757 O O . HIS A 1 483 ? 19.619 4.345 -17.949 1.00 81.19 483 HIS A O 1
ATOM 3763 N N . GLY A 1 484 ? 19.007 2.282 -18.545 1.00 82.00 484 GLY A N 1
ATOM 3764 C CA . GLY A 1 484 ? 17.781 2.696 -19.238 1.00 82.00 484 GLY A CA 1
ATOM 3765 C C . GLY A 1 484 ? 16.526 2.017 -18.713 1.00 82.00 484 GLY A C 1
ATOM 3766 O O . GLY A 1 484 ? 16.054 1.113 -19.402 1.00 82.00 484 GLY A O 1
ATOM 3767 N N . GLU A 1 485 ? 16.038 2.490 -17.564 1.00 89.50 485 GLU A N 1
ATOM 3768 C CA . GLU A 1 485 ? 14.724 2.151 -16.994 1.00 89.50 485 GLU A CA 1
ATOM 3769 C C . GLU A 1 485 ? 13.640 2.256 -18.056 1.00 89.50 485 GLU A C 1
ATOM 3771 O O . GLU A 1 485 ? 13.708 3.159 -18.909 1.00 89.50 485 GLU A O 1
ATOM 3776 N N . VAL A 1 486 ? 12.693 1.326 -18.027 1.00 91.94 486 VAL A N 1
ATOM 3777 C CA . VAL A 1 486 ? 11.613 1.240 -18.994 1.00 91.94 486 VAL A CA 1
ATOM 3778 C C . VAL A 1 486 ? 10.285 0.984 -18.290 1.00 91.94 486 VAL A C 1
ATOM 3780 O O . VAL A 1 486 ? 10.231 0.208 -17.365 1.00 91.94 486 VAL A O 1
ATOM 3783 N N . GLU A 1 487 ? 9.232 1.643 -18.763 1.00 92.00 487 GLU A N 1
ATOM 3784 C CA . GLU A 1 487 ? 7.846 1.348 -18.382 1.00 92.00 487 GLU A CA 1
ATOM 3785 C C . GLU A 1 487 ? 7.018 1.291 -19.674 1.00 92.00 487 GLU A C 1
ATOM 3787 O O . GLU A 1 487 ? 7.205 2.130 -20.581 1.00 92.00 487 GLU A O 1
ATOM 3792 N N . ASP A 1 488 ? 6.096 0.339 -19.768 1.00 93.31 488 ASP A N 1
ATOM 3793 C CA . ASP A 1 488 ? 5.203 0.154 -20.908 1.00 93.31 488 ASP A CA 1
ATOM 3794 C C . ASP A 1 488 ? 3.747 0.409 -20.499 1.00 93.31 488 ASP A C 1
ATOM 3796 O O . ASP A 1 488 ? 3.327 0.193 -19.381 1.00 93.31 488 ASP A O 1
ATOM 3800 N N . TYR A 1 489 ? 2.937 0.948 -21.409 1.00 92.88 489 TYR A N 1
ATOM 3801 C CA . TYR A 1 489 ? 1.537 1.251 -21.102 1.00 92.88 489 TYR A CA 1
ATOM 3802 C C . TYR A 1 489 ? 0.647 0.997 -22.309 1.00 92.88 489 TYR A C 1
ATOM 3804 O O . TYR A 1 489 ? 1.024 1.283 -23.451 1.00 92.88 489 TYR A O 1
ATOM 3812 N N . VAL A 1 490 ? -0.601 0.594 -22.062 1.00 91.19 490 VAL A N 1
ATOM 3813 C CA . VAL A 1 490 ? -1.673 0.634 -23.064 1.00 91.19 490 VAL A CA 1
ATOM 3814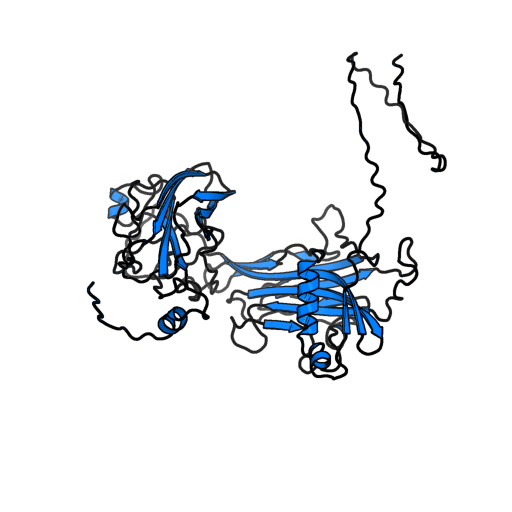 C C . VAL A 1 490 ? -3.006 1.033 -22.446 1.00 91.19 490 VAL A C 1
ATOM 3816 O O . VAL A 1 490 ? -3.399 0.584 -21.373 1.00 91.19 490 VAL A O 1
ATOM 3819 N N . HIS A 1 491 ? -3.768 1.872 -23.153 1.00 80.12 491 HIS A N 1
ATOM 3820 C CA . HIS A 1 491 ? -5.143 2.138 -22.744 1.00 80.12 491 HIS A CA 1
ATOM 3821 C C . HIS A 1 491 ? -6.083 1.028 -23.221 1.00 80.12 491 HIS A C 1
ATOM 3823 O O . HIS A 1 491 ? -6.259 0.811 -24.425 1.00 80.12 491 HIS A O 1
ATOM 3829 N N . VAL A 1 492 ? -6.738 0.363 -22.272 1.00 64.88 492 VAL A N 1
ATOM 3830 C CA . VAL A 1 492 ? -7.729 -0.684 -22.533 1.00 64.88 492 VAL A CA 1
ATOM 3831 C C . VAL A 1 492 ? -9.128 -0.112 -22.272 1.00 64.88 492 VAL A C 1
ATOM 3833 O O . VAL A 1 492 ? -9.375 0.412 -21.184 1.00 64.88 492 VAL A O 1
ATOM 3836 N N . PRO A 1 493 ? -10.075 -0.198 -23.225 1.00 54.06 493 PRO A N 1
ATOM 3837 C CA . PRO A 1 493 ? -11.416 0.318 -23.002 1.00 54.06 493 PRO A CA 1
ATOM 3838 C C . PRO A 1 493 ? -12.142 -0.445 -21.895 1.00 54.06 493 PRO A C 1
ATOM 3840 O O . PRO A 1 493 ? -12.124 -1.676 -21.849 1.00 54.06 493 PRO A O 1
ATOM 3843 N N . GLU A 1 494 ? -12.890 0.296 -21.076 1.00 47.91 494 GLU A N 1
ATOM 3844 C CA . GLU A 1 494 ? -13.831 -0.245 -20.093 1.00 47.91 494 GLU A CA 1
ATOM 3845 C C . GLU A 1 494 ? -14.708 -1.363 -20.708 1.00 47.91 494 GLU A C 1
ATOM 3847 O O . GLU A 1 494 ? -15.226 -1.200 -21.824 1.00 47.91 494 GLU A O 1
ATOM 3852 N N . PRO A 1 495 ? -14.983 -2.468 -19.984 1.00 44.91 495 PRO A N 1
ATOM 3853 C CA . PRO A 1 495 ? -15.655 -3.671 -20.505 1.00 44.91 495 PRO A CA 1
ATOM 3854 C C . PRO A 1 495 ? -17.100 -3.462 -21.007 1.00 44.91 495 PRO A C 1
ATOM 3856 O O . PRO A 1 495 ? -17.758 -4.404 -21.445 1.00 44.91 495 PRO A O 1
ATOM 3859 N N . SER A 1 496 ? -17.614 -2.230 -20.978 1.00 46.25 496 SER A N 1
ATOM 3860 C CA . SER A 1 496 ? -18.894 -1.845 -21.583 1.00 46.25 496 SER A CA 1
ATOM 3861 C C . SER A 1 496 ? -18.818 -1.551 -23.092 1.00 46.25 496 SER A C 1
ATOM 3863 O O . SER A 1 496 ? -19.857 -1.376 -23.734 1.00 46.25 496 SER A O 1
ATOM 3865 N N . SER A 1 497 ? -17.620 -1.530 -23.686 1.00 46.03 497 SER A N 1
ATOM 3866 C CA . SER A 1 497 ? -17.410 -1.333 -25.124 1.00 46.03 497 SER A CA 1
ATOM 3867 C C . SER A 1 497 ? -17.345 -2.676 -25.876 1.00 46.03 497 SER A C 1
ATOM 3869 O O . SER A 1 497 ? -16.783 -3.657 -25.397 1.00 46.03 497 SER A O 1
ATOM 3871 N N . ILE A 1 498 ? -17.906 -2.732 -27.093 1.00 43.31 498 ILE A N 1
ATOM 3872 C CA . ILE A 1 498 ? -17.896 -3.919 -27.981 1.00 43.31 498 ILE A CA 1
ATOM 3873 C C . ILE A 1 498 ? -16.469 -4.444 -28.266 1.00 43.31 498 ILE A C 1
ATOM 3875 O O . ILE A 1 498 ? -16.320 -5.610 -28.633 1.00 43.31 498 ILE A O 1
ATOM 3879 N N . PHE A 1 499 ? -15.429 -3.625 -28.060 1.00 42.47 499 PHE A N 1
ATOM 3880 C CA . PHE A 1 499 ? -14.024 -4.027 -28.182 1.00 42.47 499 PHE A CA 1
ATOM 3881 C C . PHE A 1 499 ? -13.484 -4.767 -26.949 1.00 42.47 499 PHE A C 1
ATOM 3883 O O . PHE A 1 499 ? -12.652 -5.659 -27.114 1.00 42.47 499 PHE A O 1
ATOM 3890 N N . GLY A 1 500 ? -14.016 -4.507 -25.749 1.00 39.88 500 GLY A N 1
ATOM 3891 C CA . GLY A 1 500 ? -13.630 -5.222 -24.526 1.00 39.88 500 GLY A CA 1
ATOM 3892 C C . GLY A 1 500 ? -13.904 -6.729 -24.603 1.00 39.88 500 GLY A C 1
ATOM 3893 O O . GLY A 1 500 ? -13.181 -7.523 -24.018 1.00 39.88 500 GLY A O 1
ATOM 3894 N N . LEU A 1 501 ? -14.883 -7.163 -25.406 1.00 35.94 501 LEU A N 1
ATOM 3895 C CA . LEU A 1 501 ? -15.194 -8.587 -25.576 1.00 35.94 501 LEU A CA 1
ATOM 3896 C C . LEU A 1 501 ? -14.178 -9.342 -26.458 1.00 35.94 501 LEU A C 1
ATOM 3898 O O . LEU A 1 501 ? -14.107 -10.565 -26.376 1.00 35.94 501 LEU A O 1
ATOM 3902 N N . LEU A 1 502 ? -13.409 -8.640 -27.301 1.00 41.28 502 LEU A N 1
ATOM 3903 C CA . LEU A 1 502 ? -12.416 -9.251 -28.198 1.00 41.28 502 LEU A CA 1
ATOM 3904 C C . LEU A 1 502 ? -11.049 -9.432 -27.526 1.00 41.28 502 LEU A C 1
ATOM 3906 O O . LEU A 1 502 ? -10.376 -10.416 -27.823 1.00 41.28 502 LEU A O 1
ATOM 3910 N N . ALA A 1 503 ? -10.677 -8.558 -26.584 1.00 43.88 503 ALA A N 1
ATOM 3911 C CA . ALA A 1 503 ? -9.445 -8.699 -25.800 1.00 43.88 503 ALA A CA 1
ATOM 3912 C C . ALA A 1 503 ? -9.456 -9.954 -24.898 1.00 43.88 503 ALA A C 1
ATOM 3914 O O . ALA A 1 503 ? -8.427 -10.593 -24.709 1.00 43.88 503 ALA A O 1
ATOM 3915 N N . PHE A 1 504 ? -10.633 -10.387 -24.426 1.00 42.19 504 PHE A N 1
ATOM 3916 C CA . PHE A 1 504 ? -10.779 -11.580 -23.576 1.00 42.19 504 PHE A CA 1
ATOM 3917 C C . PHE A 1 504 ? -10.775 -12.921 -24.324 1.00 42.19 504 PHE A C 1
ATOM 3919 O O . PHE A 1 504 ? -10.747 -13.979 -23.693 1.00 42.19 504 PHE A O 1
ATOM 3926 N N . THR A 1 505 ? -10.806 -12.925 -25.659 1.00 35.47 505 THR A N 1
ATOM 3927 C CA . THR A 1 505 ? -10.773 -14.168 -26.435 1.00 35.47 505 THR A CA 1
ATOM 3928 C C . THR A 1 505 ? -9.574 -14.165 -27.361 1.00 35.47 505 THR A C 1
ATOM 3930 O O . THR A 1 505 ? -9.658 -13.699 -28.494 1.00 35.47 505 THR A O 1
ATOM 3933 N N . GLY A 1 506 ? -8.465 -14.733 -26.887 1.00 38.97 506 GLY A N 1
ATOM 3934 C CA . GLY A 1 506 ? -7.333 -15.114 -27.723 1.00 38.97 506 GLY A CA 1
ATOM 3935 C C . GLY A 1 506 ? -7.770 -16.067 -28.838 1.00 38.97 506 GLY A C 1
ATOM 3936 O O . GLY A 1 506 ? -7.736 -17.284 -28.691 1.00 38.97 506 GLY A O 1
ATOM 3937 N N . LEU A 1 507 ? -8.206 -15.512 -29.964 1.00 32.50 507 LEU A N 1
ATOM 3938 C CA . LEU A 1 507 ? -8.352 -16.204 -31.234 1.00 32.50 507 LEU A CA 1
ATOM 3939 C C . LEU A 1 507 ? -8.148 -15.180 -32.344 1.00 32.50 507 LEU A C 1
ATOM 3941 O O . LEU A 1 507 ? -9.008 -14.346 -32.623 1.00 32.50 507 LEU A O 1
ATOM 3945 N N . GLY A 1 508 ? -6.976 -15.259 -32.974 1.00 39.66 508 GLY A N 1
ATOM 3946 C CA . GLY A 1 508 ? -6.636 -14.436 -34.120 1.00 39.66 508 GLY A CA 1
ATOM 3947 C C . GLY A 1 508 ? -7.701 -14.517 -35.209 1.00 39.66 508 GLY A C 1
ATOM 3948 O O . GLY A 1 508 ? -8.160 -15.599 -35.579 1.00 39.66 508 GLY A O 1
ATOM 3949 N N . LEU A 1 509 ? -8.040 -13.365 -35.781 1.00 29.48 509 LEU A N 1
ATOM 3950 C CA . LEU A 1 509 ? -8.642 -13.317 -37.101 1.00 29.48 509 LEU A CA 1
ATOM 3951 C C . LEU A 1 509 ? -7.730 -12.555 -38.055 1.00 29.48 509 LEU A C 1
ATOM 3953 O O . LEU A 1 509 ? -7.719 -11.329 -38.130 1.00 29.48 509 LEU A O 1
ATOM 3957 N N . MET A 1 510 ? -7.018 -13.349 -38.855 1.00 34.03 510 MET A N 1
ATOM 3958 C CA . MET A 1 510 ? -6.650 -12.991 -40.215 1.00 34.03 510 MET A CA 1
ATOM 3959 C C . MET A 1 510 ? -7.826 -12.308 -40.929 1.00 34.03 510 MET A C 1
ATOM 3961 O O . MET A 1 510 ? -8.882 -12.903 -41.123 1.00 34.03 510 MET A O 1
ATOM 3965 N N . GLY A 1 511 ? -7.562 -11.097 -41.416 1.00 37.16 511 GLY A N 1
ATOM 3966 C CA . GLY A 1 511 ? -8.049 -10.598 -42.696 1.00 37.16 511 GLY A CA 1
ATOM 3967 C C . GLY A 1 511 ? -9.539 -10.294 -42.811 1.00 37.16 511 GLY A C 1
ATOM 3968 O O . GLY A 1 511 ? -10.325 -11.156 -43.180 1.00 37.16 511 GLY A O 1
ATOM 3969 N N . LEU A 1 512 ? -9.885 -9.007 -42.759 1.00 27.59 512 LEU A N 1
ATOM 3970 C CA . LEU A 1 512 ? -11.007 -8.467 -43.529 1.00 27.59 512 LEU A CA 1
ATOM 3971 C C . LEU A 1 512 ? -10.668 -7.068 -44.057 1.00 27.59 512 LEU A C 1
ATOM 3973 O O . LEU A 1 512 ? -10.993 -6.034 -43.485 1.00 27.59 512 LEU A O 1
ATOM 3977 N N . ARG A 1 513 ? -10.041 -7.069 -45.238 1.00 35.06 513 ARG A N 1
ATOM 3978 C CA . ARG A 1 513 ? -10.064 -5.960 -46.199 1.00 35.06 513 ARG A CA 1
ATOM 3979 C C . ARG A 1 513 ? -11.510 -5.473 -46.363 1.00 35.06 513 ARG A C 1
ATOM 3981 O O . ARG A 1 513 ? -12.350 -6.221 -46.865 1.00 35.06 513 ARG A O 1
ATOM 3988 N N . LYS A 1 514 ? -11.776 -4.195 -46.101 1.00 30.20 514 LYS A N 1
ATOM 3989 C CA . LYS A 1 514 ? -12.880 -3.485 -46.759 1.00 30.20 514 LYS A CA 1
ATOM 3990 C C . LYS A 1 514 ? -12.340 -2.278 -47.507 1.00 30.20 514 LYS A C 1
ATOM 3992 O O . LYS A 1 514 ? -11.992 -1.262 -46.926 1.00 30.20 514 LYS A O 1
ATOM 3997 N N . LYS A 1 515 ? -12.305 -2.438 -48.833 1.00 31.52 515 LYS A N 1
ATOM 3998 C CA . LYS A 1 515 ? -12.295 -1.339 -49.796 1.00 31.52 515 LYS A CA 1
ATOM 3999 C C . LYS A 1 515 ? -13.413 -0.352 -49.453 1.00 31.52 515 LYS A C 1
ATOM 4001 O O . LYS A 1 515 ? -14.570 -0.771 -49.350 1.00 31.52 515 LYS A O 1
ATOM 4006 N N . ARG A 1 516 ? -13.086 0.933 -49.450 1.00 33.47 516 ARG A N 1
ATOM 4007 C CA . ARG A 1 516 ? -13.806 1.912 -50.261 1.00 33.47 516 ARG A CA 1
ATOM 4008 C C . ARG A 1 516 ? -12.804 2.800 -50.965 1.00 33.47 516 ARG A C 1
ATOM 4010 O O . ARG A 1 516 ? -11.830 3.188 -50.293 1.00 33.47 516 ARG A O 1
#

Secondary structure (DSSP, 8-state):
-----------TTPPP-PPP----------------------------SB-----SSSSS--SSEEESEEEEEETTTEEEEEEESSSS--EE--HHHHHHHHHHHHTSTTTHHHHTTS---EEEEPPTTSS--EEEEEEEEEE-TTS-BTGGGTT-SSS----B-SSEEEEEEEEEE--TTSTT--TT---STTEEEEEEEEESS-TTS-TT--EEEE---TT--S---GGGTSSEETTEEEE--EES-TTB-EEEEEEEEEEEEEETTEEEEEEEEEEEEEEEEE--------S-------S----BB---S-GGGS-SGGGT--BB---SSEEESS----BSS----TTS-SSTTS--TTT-B----STTSEEE-SSEEEEEEEE-SSS-EEEEEEEEE-TT-SS----TTSEEEEEEEEE-SEEEEEEEE-SS-TT-TT-EEEEEEEESBSSS---SSSB--BTTT--HHHHHTT-S--BEEEEEEE----TTSTTHHHHTS-----------

Sequence (516 aa):
MCILAVTFLIDKESKPMTIAYKTLKKSLPIGVFSATFLVALTSQPSSAFTVEFPVNPVPIGAFNKWVPQELYTLGGNVNWTVDLNPAFIPRISAEADRNAFKAFLDNSIFGKAVADGGLGWTFNLKPVDTLKGTFNIQNYYACAPTTECGKERATDPVFPIPARKNGVGAFLDLTLSYDPKANGQPKDAPTGLSFHWIQQIMNNHKANVKHGVNDNKIDILAGQTDNPYYDSGFAANTTTFIDRPYRGDPGEAHQFNFNLFLVNQIAEKTVDIYDGINWGWTNSCKLPQPKPKGLSLFAEADASGSCLDFGDAPDSYQTLLASDGPRYQEGELQLLGQLWDSEKDGQPTPLADGDDINGGCQGCNIDPDDEDGVIFGDSWVDVTFNISRPDPNPYQLRAWWDTNYNGVFDHTSELYIDDLLTLAPGIFTKRYNLGFNPKADGLYSRFRLTWDPLDLDVKPFGEYYSKADCNTTDAAAGNCVSHGEVEDYVHVPEPSSIFGLLAFTGLGLMGLRKKR